Protein AF-0000000078422757 (afdb_homodimer)

Foldseek 3Di:
DDDADFDADPLQPVFGHDALPDDPQVDDPDPCVLEDPLLVVLLNCLLNVVQDDQLRNLLSVLVSVLVVLVPDDDDPPDAQLVVSLVSCVVSVVSSCSSPNHFLLNVLLNVVLNVLSNPDDRPDDSVVSSVVSSVVSVVCSCVQPVLFLVLLLVQVLVVAAAAAEEEEEADDPSVLVSLLVNVVVPHHYAYEYEAEDDVRNSVVSVVSCVVSVHHYHYYYLVCVLPVLLRHQAYEYEASAQEQQLKGKDFPSPQVNLVSNVVNPHAYEYEYGLSRYDHDDDPWCSVPWHFDHQLSVLPPDDDCSVPVSVPPVDHGTHTTIIIHHQVSHPWYGTSVGIDRSNCRVVSVVVVVVD/DDDADFDADPLQPVFGHDALPDDPQVDDPDPCVLEDPLLVVLLNCLLNVVQDDQLRNLLSVLVSVLVVLVPDDADPPDAQLVVSLVSCVVSVVSSCSSPNHFLLNVLLNVVLNVLSNPDDRPDDSVVSSVVSSVVSVVCSCVQPVLFLVLLLVQVLVVAAAAAEEEEEADDPSVLVNLLVNVVVPHHYAYEYEAEDDVRNSVVSVVSCVVSVHHYHYYYLVCVLPVLLRHQAYEYEASAQEQQLKGKDFPSPQVSLVSNVVNPHAYEYEYGLSRYDHDDDPWCSVPWHFDHQLSVLPPDDDCSVPVSVPPVDHGTHTTIIIHHQVSHPWYRTSVGIDRSNCRVVSVVVVVVD

Organism: Alligator mississippiensis (NCBI:txid8496)

Structure (mmCIF, N/CA/C/O backbone):
data_AF-0000000078422757-model_v1
#
loop_
_entity.id
_entity.type
_entity.pdbx_description
1 polymer 'Translation initiation factor eIF2B subunit delta'
#
loop_
_atom_site.group_PDB
_atom_site.id
_atom_site.type_symbol
_atom_site.label_atom_id
_atom_site.label_alt_id
_atom_site.label_comp_id
_atom_site.label_asym_id
_atom_site.label_entity_id
_atom_site.label_seq_id
_atom_site.pdbx_PDB_ins_code
_atom_site.Cartn_x
_atom_site.Cartn_y
_atom_site.Cartn_z
_atom_site.occupancy
_atom_site.B_iso_or_equiv
_atom_site.auth_seq_id
_atom_site.auth_comp_id
_atom_site.auth_asym_id
_atom_site.auth_atom_id
_atom_site.pdbx_PDB_model_num
ATOM 1 N N . MET A 1 1 ? 22.031 19.156 17.078 1 55.34 1 MET A N 1
ATOM 2 C CA . MET A 1 1 ? 21.266 18.547 15.992 1 55.34 1 MET A CA 1
ATOM 3 C C . MET A 1 1 ? 21.109 17.047 16.234 1 55.34 1 MET A C 1
ATOM 5 O O . MET A 1 1 ? 22 16.406 16.781 1 55.34 1 MET A O 1
ATOM 9 N N . ARG A 1 2 ? 19.891 16.609 16.281 1 66.38 2 ARG A N 1
ATOM 10 C CA . ARG A 1 2 ? 19.641 15.18 16.453 1 66.38 2 ARG A CA 1
ATOM 11 C C . ARG A 1 2 ? 20.438 14.359 15.438 1 66.38 2 ARG A C 1
ATOM 13 O O . ARG A 1 2 ? 20.5 14.719 14.258 1 66.38 2 ARG A O 1
ATOM 20 N N . GLN A 1 3 ? 21.188 13.414 15.953 1 75.44 3 GLN A N 1
ATOM 21 C CA . GLN A 1 3 ? 21.938 12.523 15.078 1 75.44 3 GLN A CA 1
ATOM 22 C C . GLN A 1 3 ? 20.984 11.641 14.258 1 75.44 3 GLN A C 1
ATOM 24 O O . GLN A 1 3 ? 19.922 11.25 14.734 1 75.44 3 GLN A O 1
ATOM 29 N N . ASP A 1 4 ? 21.469 11.367 13.078 1 81.5 4 ASP A N 1
ATOM 30 C CA . ASP A 1 4 ? 20.672 10.523 12.195 1 81.5 4 ASP A CA 1
ATOM 31 C C . ASP A 1 4 ? 20.641 9.078 12.703 1 81.5 4 ASP A C 1
ATOM 33 O O . ASP A 1 4 ? 21.656 8.562 13.188 1 81.5 4 ASP A O 1
ATOM 37 N N . TYR A 1 5 ? 19.594 8.586 12.602 1 79.25 5 TYR A N 1
ATOM 38 C CA . TYR A 1 5 ? 19.359 7.211 13.016 1 79.25 5 TYR A CA 1
ATOM 39 C C . TYR A 1 5 ? 19.531 6.25 11.844 1 79.25 5 TYR A C 1
ATOM 41 O O . TYR A 1 5 ? 18.719 6.215 10.93 1 79.25 5 TYR A O 1
ATOM 49 N N . GLY A 1 6 ? 20.688 5.438 11.867 1 78.38 6 GLY A N 1
ATOM 50 C CA . GLY A 1 6 ? 20.875 4.383 10.891 1 78.38 6 GLY A CA 1
ATOM 51 C C . GLY A 1 6 ? 21.203 4.914 9.5 1 78.38 6 GLY A C 1
ATOM 52 O O . GLY A 1 6 ? 21.328 6.125 9.305 1 78.38 6 GLY A O 1
ATOM 53 N N . PRO A 1 7 ? 21.406 3.994 8.586 1 83 7 PRO A N 1
ATOM 54 C CA . PRO A 1 7 ? 21.688 4.406 7.207 1 83 7 PRO A CA 1
ATOM 55 C C . PRO A 1 7 ? 20.438 4.922 6.484 1 83 7 PRO A C 1
ATOM 57 O O . PRO A 1 7 ? 19.344 4.406 6.695 1 83 7 PRO A O 1
ATOM 60 N N . LYS A 1 8 ? 20.734 5.902 5.676 1 87.06 8 LYS A N 1
ATOM 61 C CA . LYS A 1 8 ? 19.641 6.539 4.957 1 87.06 8 LYS A CA 1
ATOM 62 C C . LYS A 1 8 ? 19.703 6.238 3.465 1 87.06 8 LYS A C 1
ATOM 64 O O . LYS A 1 8 ? 20.781 5.969 2.93 1 87.06 8 LYS A O 1
ATOM 69 N N . VAL A 1 9 ? 18.609 6.23 2.916 1 86.12 9 VAL A N 1
ATOM 70 C CA . VAL A 1 9 ? 18.547 6.176 1.459 1 86.12 9 VAL A CA 1
ATOM 71 C C . VAL A 1 9 ? 19.188 7.434 0.869 1 86.12 9 VAL A C 1
ATOM 73 O O . VAL A 1 9 ? 18.859 8.547 1.276 1 86.12 9 VAL A O 1
ATOM 76 N N . ASN A 1 10 ? 19.969 7.328 -0.131 1 79.31 10 ASN A N 1
ATOM 77 C CA . ASN A 1 10 ? 20.812 8.414 -0.641 1 79.31 10 ASN A CA 1
ATOM 78 C C . ASN A 1 10 ? 19.969 9.57 -1.165 1 79.31 10 ASN A C 1
ATOM 80 O O . ASN A 1 10 ? 20.266 10.734 -0.902 1 79.31 10 ASN A O 1
ATOM 84 N N . LEU A 1 11 ? 18.938 9.297 -1.827 1 80.69 11 LEU A N 1
ATOM 85 C CA . LEU A 1 11 ? 18.078 10.312 -2.43 1 80.69 11 LEU A CA 1
ATOM 86 C C . LEU A 1 11 ? 17.484 11.227 -1.363 1 80.69 11 LEU A C 1
ATOM 88 O O . LEU A 1 11 ? 17.125 12.375 -1.651 1 80.69 11 LEU A O 1
ATOM 92 N N . PHE A 1 12 ? 17.531 10.688 -0.099 1 85.88 12 PHE A N 1
ATOM 93 C CA . PHE A 1 12 ? 16.875 11.438 0.962 1 85.88 12 PHE A CA 1
ATOM 94 C C . PHE A 1 12 ? 17.844 11.695 2.117 1 85.88 12 PHE A C 1
ATOM 96 O O . PHE A 1 12 ? 17.406 11.844 3.266 1 85.88 12 PHE A O 1
ATOM 103 N N . SER A 1 13 ? 19.078 11.766 1.781 1 85.12 13 SER A N 1
ATOM 104 C CA . SER A 1 13 ? 20.109 11.922 2.799 1 85.12 13 SER A CA 1
ATOM 105 C C . SER A 1 13 ? 20.016 13.281 3.484 1 85.12 13 SER A C 1
ATOM 107 O O . SER A 1 13 ? 20.5 13.453 4.602 1 85.12 13 SER A O 1
ATOM 109 N N . HIS A 1 14 ? 19.328 14.266 2.852 1 85.31 14 HIS A N 1
ATOM 110 C CA . HIS A 1 14 ? 19.219 15.617 3.398 1 85.31 14 HIS A CA 1
ATOM 111 C C . HIS A 1 14 ? 18.141 15.688 4.469 1 85.31 14 HIS A C 1
ATOM 113 O O . HIS A 1 14 ? 18.062 16.672 5.211 1 85.31 14 HIS A O 1
ATOM 119 N N . LEU A 1 15 ? 17.312 14.688 4.484 1 87.25 15 LEU A N 1
ATOM 120 C CA . LEU A 1 15 ? 16.266 14.641 5.496 1 87.25 15 LEU A CA 1
ATOM 121 C C . LEU A 1 15 ? 16.766 13.977 6.773 1 87.25 15 LEU A C 1
ATOM 123 O O . LEU A 1 15 ? 17.594 13.055 6.715 1 87.25 15 LEU A O 1
ATOM 127 N N . HIS A 1 16 ? 16.234 14.469 7.816 1 83.75 16 HIS A N 1
ATOM 128 C CA . HIS A 1 16 ? 16.625 13.891 9.094 1 83.75 16 HIS A CA 1
ATOM 129 C C . HIS A 1 16 ? 15.875 12.586 9.359 1 83.75 16 HIS A C 1
ATOM 131 O O . HIS A 1 16 ? 14.664 12.516 9.172 1 83.75 16 HIS A O 1
ATOM 137 N N . GLN A 1 17 ? 16.688 11.633 9.742 1 85.75 17 GLN A N 1
ATOM 138 C CA . GLN A 1 17 ? 16.109 10.336 10.102 1 85.75 17 GLN A CA 1
ATOM 139 C C . GLN A 1 17 ? 16.266 10.055 11.594 1 85.75 17 GLN A C 1
ATOM 141 O O . GLN A 1 17 ? 17.359 10.18 12.141 1 85.75 17 GLN A O 1
ATOM 146 N N . TYR A 1 18 ? 15.109 9.664 12.227 1 79.88 18 TYR A N 1
ATOM 147 C CA . TYR A 1 18 ? 15.164 9.469 13.672 1 79.88 18 TYR A CA 1
ATOM 148 C C . TYR A 1 18 ? 14.383 8.227 14.086 1 79.88 18 TYR A C 1
ATOM 150 O O . TYR A 1 18 ? 13.648 7.652 13.281 1 79.88 18 TYR A O 1
ATOM 158 N N . SER A 1 19 ? 14.672 7.852 15.312 1 81.19 19 SER A N 1
ATOM 159 C CA . SER A 1 19 ? 13.922 6.77 15.938 1 81.19 19 SER A CA 1
ATOM 160 C C . SER A 1 19 ? 13.078 7.285 17.094 1 81.19 19 SER A C 1
ATOM 162 O O . SER A 1 19 ? 13.539 8.109 17.891 1 81.19 19 SER A O 1
ATOM 164 N N . ARG A 1 20 ? 11.93 6.898 17.25 1 79.81 20 ARG A N 1
ATOM 165 C CA . ARG A 1 20 ? 11.07 7.301 18.359 1 79.81 20 ARG A CA 1
ATOM 166 C C . ARG A 1 20 ? 11.523 6.66 19.672 1 79.81 20 ARG A C 1
ATOM 168 O O . ARG A 1 20 ? 11.141 7.109 20.75 1 79.81 20 ARG A O 1
ATOM 175 N N . LYS A 1 21 ? 12.305 5.652 19.484 1 74.12 21 LYS A N 1
ATOM 176 C CA . LYS A 1 21 ? 12.781 4.957 20.672 1 74.12 21 LYS A CA 1
ATOM 177 C C . LYS A 1 21 ? 13.992 5.664 21.281 1 74.12 21 LYS A C 1
ATOM 179 O O . LYS A 1 21 ? 14.352 5.422 22.438 1 74.12 21 LYS A O 1
ATOM 184 N N . LYS A 1 22 ? 14.555 6.488 20.469 1 73.25 22 LYS A N 1
ATOM 185 C CA . LYS A 1 22 ? 15.734 7.176 20.984 1 73.25 22 LYS A CA 1
ATOM 186 C C . LYS A 1 22 ? 15.352 8.484 21.656 1 73.25 22 LYS A C 1
ATOM 188 O O . LYS A 1 22 ? 14.617 9.297 21.094 1 73.25 22 LYS A O 1
ATOM 193 N N . PRO A 1 23 ? 15.844 8.469 22.922 1 64.81 23 PRO A N 1
ATOM 194 C CA . PRO A 1 23 ? 15.461 9.656 23.703 1 64.81 23 PRO A CA 1
ATOM 195 C C . PRO A 1 23 ? 15.883 10.961 23.047 1 64.81 23 PRO A C 1
ATOM 197 O O . PRO A 1 23 ? 17 11.055 22.516 1 64.81 23 PRO A O 1
ATOM 200 N N . LEU A 1 24 ? 15 11.875 22.938 1 62.91 24 LEU A N 1
ATOM 201 C CA . LEU A 1 24 ? 15.203 13.203 22.375 1 62.91 24 LEU A CA 1
ATOM 202 C C . LEU A 1 24 ? 16.312 13.938 23.125 1 62.91 24 LEU A C 1
ATOM 204 O O . LEU A 1 24 ? 17.109 14.656 22.516 1 62.91 24 LEU A O 1
ATOM 208 N N . THR A 1 25 ? 16.391 13.836 24.375 1 55.75 25 THR A N 1
ATOM 209 C CA . THR A 1 25 ? 17.219 14.648 25.266 1 55.75 25 THR A CA 1
ATOM 210 C C . THR A 1 25 ? 18.703 14.375 25.031 1 55.75 25 THR A C 1
ATOM 212 O O . THR A 1 25 ? 19.547 15.234 25.281 1 55.75 25 THR A O 1
ATOM 215 N N . GLN A 1 26 ? 18.969 13.203 24.688 1 52.88 26 GLN A N 1
ATOM 216 C CA . GLN A 1 26 ? 20.391 12.883 24.609 1 52.88 26 GLN A CA 1
ATOM 217 C C . GLN A 1 26 ? 21.062 13.68 23.484 1 52.88 26 GLN A C 1
ATOM 219 O O . GLN A 1 26 ? 22.281 13.875 23.5 1 52.88 26 GLN A O 1
ATOM 224 N N . GLU A 1 27 ? 20.25 14.258 22.688 1 55.94 27 GLU A N 1
ATOM 225 C CA . GLU A 1 27 ? 20.969 14.773 21.516 1 55.94 27 GLU A CA 1
ATOM 226 C C . GLU A 1 27 ? 20.594 16.234 21.25 1 55.94 27 GLU A C 1
ATOM 228 O O . GLU A 1 27 ? 21.016 16.797 20.234 1 55.94 27 GLU A O 1
ATOM 233 N N . MET A 1 28 ? 19.969 16.797 22.25 1 59.66 28 MET A N 1
ATOM 234 C CA . MET A 1 28 ? 19.516 18.156 21.922 1 59.66 28 MET A CA 1
ATOM 235 C C . MET A 1 28 ? 20.547 19.188 22.328 1 59.66 28 MET A C 1
ATOM 237 O O . MET A 1 28 ? 21.188 19.062 23.375 1 59.66 28 MET A O 1
ATOM 241 N N . SER A 1 29 ? 20.984 20.016 21.453 1 58.53 29 SER A N 1
ATOM 242 C CA . SER A 1 29 ? 21.953 21.094 21.672 1 58.53 29 SER A CA 1
ATOM 243 C C . SER A 1 29 ? 21.422 22.094 22.688 1 58.53 29 SER A C 1
ATOM 245 O O . SER A 1 29 ? 22.188 22.844 23.297 1 58.53 29 SER A O 1
ATOM 247 N N . ILE A 1 30 ? 20.094 22.281 22.797 1 60.75 30 ILE A N 1
ATOM 248 C CA . ILE A 1 30 ? 19.547 23.312 23.672 1 60.75 30 ILE A CA 1
ATOM 249 C C . ILE A 1 30 ? 19.219 22.719 25.031 1 60.75 30 ILE A C 1
ATOM 251 O O . ILE A 1 30 ? 18.422 21.781 25.125 1 60.75 30 ILE A O 1
ATOM 255 N N . PRO A 1 31 ? 19.906 23.219 26.031 1 61.78 31 PRO A N 1
ATOM 256 C CA . PRO A 1 31 ? 19.594 22.703 27.375 1 61.78 31 PRO A CA 1
ATOM 257 C C . PRO A 1 31 ? 18.125 22.875 27.75 1 61.78 31 PRO A C 1
ATOM 259 O O . PRO A 1 31 ? 17.562 23.969 27.594 1 61.78 31 PRO A O 1
ATOM 262 N N . SER A 1 32 ? 17.406 21.797 28.016 1 62.09 32 SER A N 1
ATOM 263 C CA . SER A 1 32 ? 16 21.766 28.391 1 62.09 32 SER A CA 1
ATOM 264 C C . SER A 1 32 ? 15.703 22.719 29.547 1 62.09 32 SER A C 1
ATOM 266 O O . SER A 1 32 ? 14.57 23.156 29.719 1 62.09 32 SER A O 1
ATOM 268 N N . THR A 1 33 ? 16.734 23.109 30.172 1 69.94 33 THR A N 1
ATOM 269 C CA . THR A 1 33 ? 16.516 23.922 31.359 1 69.94 33 THR A CA 1
ATOM 270 C C . THR A 1 33 ? 16.141 25.359 30.984 1 69.94 33 THR A C 1
ATOM 272 O O . THR A 1 33 ? 15.516 26.062 31.781 1 69.94 33 THR A O 1
ATOM 275 N N . VAL A 1 34 ? 16.359 25.641 29.766 1 82.31 34 VAL A N 1
ATOM 276 C CA . VAL A 1 34 ? 16.078 27.016 29.344 1 82.31 34 VAL A CA 1
ATOM 277 C C . VAL A 1 34 ? 14.773 27.062 28.562 1 82.31 34 VAL A C 1
ATOM 279 O O . VAL A 1 34 ? 14.258 28.141 28.266 1 82.31 34 VAL A O 1
ATOM 282 N N . ILE A 1 35 ? 14.18 25.938 28.406 1 92.12 35 ILE A N 1
ATOM 283 C CA . ILE A 1 35 ? 12.961 25.859 27.609 1 92.12 35 ILE A CA 1
ATOM 284 C C . ILE A 1 35 ? 11.75 25.734 28.547 1 92.12 35 ILE A C 1
ATOM 286 O O . ILE A 1 35 ? 11.797 25 29.531 1 92.12 35 ILE A O 1
ATOM 290 N N . HIS A 1 36 ? 10.773 26.484 28.328 1 95.38 36 HIS A N 1
ATOM 291 C CA . HIS A 1 36 ? 9.547 26.422 29.094 1 95.38 36 HIS A CA 1
ATOM 292 C C . HIS A 1 36 ? 8.992 25 29.141 1 95.38 36 HIS A C 1
ATOM 294 O O . HIS A 1 36 ? 8.984 24.297 28.125 1 95.38 36 HIS A O 1
ATOM 300 N N . PRO A 1 37 ? 8.547 24.531 30.25 1 95.06 37 PRO A N 1
ATOM 301 C CA . PRO A 1 37 ? 8.086 23.141 30.406 1 95.06 37 PRO A CA 1
ATOM 302 C C . PRO A 1 37 ? 6.988 22.766 29.422 1 95.06 37 PRO A C 1
ATOM 304 O O . PRO A 1 37 ? 6.957 21.641 28.922 1 95.06 37 PRO A O 1
ATOM 307 N N . ALA A 1 38 ? 6.082 23.672 29.125 1 97.06 38 ALA A N 1
ATOM 308 C CA . ALA A 1 38 ? 5.008 23.391 28.172 1 97.06 38 ALA A CA 1
ATOM 309 C C . ALA A 1 38 ? 5.566 23.078 26.781 1 97.06 38 ALA A C 1
ATOM 311 O O . ALA A 1 38 ? 5.016 22.25 26.062 1 97.06 38 ALA A O 1
ATOM 312 N N . VAL A 1 39 ? 6.621 23.734 26.469 1 97.25 39 VAL A N 1
ATOM 313 C CA . VAL A 1 39 ? 7.254 23.531 25.156 1 97.25 39 VAL A CA 1
ATOM 314 C C . VAL A 1 39 ? 8.016 22.219 25.156 1 97.25 39 VAL A C 1
ATOM 316 O O . VAL A 1 39 ? 7.977 21.484 24.156 1 97.25 39 VAL A O 1
ATOM 319 N N . VAL A 1 40 ? 8.656 21.891 26.234 1 94.19 40 VAL A N 1
ATOM 320 C CA . VAL A 1 40 ? 9.359 20.609 26.344 1 94.19 40 VAL A CA 1
ATOM 321 C C . VAL A 1 40 ? 8.367 19.453 26.219 1 94.19 40 VAL A C 1
ATOM 323 O O . VAL A 1 40 ? 8.609 18.516 25.469 1 94.19 40 VAL A O 1
ATOM 326 N N . ARG A 1 41 ? 7.277 19.609 26.922 1 95.44 41 ARG A N 1
ATOM 327 C CA . ARG A 1 41 ? 6.242 18.578 26.875 1 95.44 41 ARG A CA 1
ATOM 328 C C . ARG A 1 41 ? 5.711 18.406 25.453 1 95.44 41 ARG A C 1
ATOM 330 O O . ARG A 1 41 ? 5.527 17.281 24.984 1 95.44 41 ARG A O 1
ATOM 337 N N . LEU A 1 42 ? 5.469 19.453 24.797 1 96.94 42 LEU A N 1
ATOM 338 C CA . LEU A 1 42 ? 4.961 19.406 23.438 1 96.94 42 LEU A CA 1
ATOM 339 C C . LEU A 1 42 ? 5.973 18.75 22.5 1 96.94 42 LEU A C 1
ATOM 341 O O . LEU A 1 42 ? 5.602 17.922 21.672 1 96.94 42 LEU A O 1
ATOM 345 N N . GLY A 1 43 ? 7.207 19.156 22.641 1 94.19 43 GLY A N 1
ATOM 346 C CA . GLY A 1 43 ? 8.25 18.547 21.828 1 94.19 43 GLY A CA 1
ATOM 347 C C . GLY A 1 43 ? 8.297 17.047 21.953 1 94.19 43 GLY A C 1
ATOM 348 O O . GLY A 1 43 ? 8.445 16.328 20.953 1 94.19 43 GLY A O 1
ATOM 349 N N . LEU A 1 44 ? 8.148 16.594 23.141 1 92.06 44 LEU A N 1
ATOM 350 C CA . LEU A 1 44 ? 8.148 15.156 23.391 1 92.06 44 LEU A CA 1
ATOM 351 C C . LEU A 1 44 ? 6.945 14.484 22.734 1 92.06 44 LEU A C 1
ATOM 353 O O . LEU A 1 44 ? 7.062 13.391 22.172 1 92.06 44 LEU A O 1
ATOM 357 N N . GLN A 1 45 ? 5.852 15.172 22.766 1 94.75 45 GLN A N 1
ATOM 358 C CA . GLN A 1 45 ? 4.641 14.641 22.156 1 94.75 45 GLN A CA 1
ATOM 359 C C . GLN A 1 45 ? 4.762 14.602 20.625 1 94.75 45 GLN A C 1
ATOM 361 O O . GLN A 1 45 ? 4.258 13.688 19.984 1 94.75 45 GLN A O 1
ATOM 366 N N . TYR A 1 46 ? 5.441 15.57 20.094 1 94.06 46 TYR A N 1
ATOM 367 C CA . TYR A 1 46 ? 5.711 15.578 18.656 1 94.06 46 TYR A CA 1
ATOM 368 C C . TYR A 1 46 ? 6.625 14.422 18.266 1 94.06 46 TYR A C 1
ATOM 370 O O . TYR A 1 46 ? 6.332 13.68 17.328 1 94.06 46 TYR A O 1
ATOM 378 N N . SER A 1 47 ? 7.652 14.234 19.016 1 89.88 47 SER A N 1
ATOM 379 C CA . SER A 1 47 ? 8.688 13.258 18.688 1 89.88 47 SER A CA 1
ATOM 380 C C . SER A 1 47 ? 8.164 11.836 18.812 1 89.88 47 SER A C 1
ATOM 382 O O . SER A 1 47 ? 8.562 10.953 18.047 1 89.88 47 SER A O 1
ATOM 384 N N . SER A 1 48 ? 7.246 11.648 19.766 1 88.88 48 SER A N 1
ATOM 385 C CA . SER A 1 48 ? 6.723 10.312 20 1 88.88 48 SER A CA 1
ATOM 386 C C . SER A 1 48 ? 5.566 10 19.047 1 88.88 48 SER A C 1
ATOM 388 O O . SER A 1 48 ? 5.137 8.844 18.953 1 88.88 48 SER A O 1
ATOM 390 N N . GLY A 1 49 ? 5.066 10.992 18.438 1 88.75 49 GLY A N 1
ATOM 391 C CA . GLY A 1 49 ? 3.961 10.781 17.516 1 88.75 49 GLY A CA 1
ATOM 392 C C . GLY A 1 49 ? 2.607 10.789 18.203 1 88.75 49 GLY A C 1
ATOM 393 O O . GLY A 1 49 ? 1.6 10.414 17.609 1 88.75 49 GLY A O 1
ATOM 394 N N . LEU A 1 50 ? 2.605 11.164 19.406 1 90.56 50 LEU A N 1
ATOM 395 C CA . LEU A 1 50 ? 1.344 11.242 20.141 1 90.56 50 LEU A CA 1
ATOM 396 C C . LEU A 1 50 ? 0.435 12.312 19.531 1 90.56 50 LEU A C 1
ATOM 398 O O . LEU A 1 50 ? -0.788 12.156 19.516 1 90.56 50 LEU A O 1
ATOM 402 N N . ILE A 1 51 ? 1 13.414 19.125 1 93.75 51 ILE A N 1
ATOM 403 C CA . ILE A 1 51 ? 0.268 14.469 18.438 1 93.75 51 ILE A CA 1
ATOM 404 C C . ILE A 1 51 ? 0.654 14.469 16.953 1 93.75 51 ILE A C 1
ATOM 406 O O . ILE A 1 51 ? 1.814 14.695 16.609 1 93.75 51 ILE A O 1
ATOM 410 N N . ASN A 1 52 ? -0.372 14.117 16.219 1 91.5 52 ASN A N 1
ATOM 411 C CA . ASN A 1 52 ? -0.167 14.031 14.781 1 91.5 52 ASN A CA 1
ATOM 412 C C . ASN A 1 52 ? -1.193 14.859 14.016 1 91.5 52 ASN A C 1
ATOM 414 O O . ASN A 1 52 ? -2.16 15.352 14.602 1 91.5 52 ASN A O 1
ATOM 418 N N . GLY A 1 53 ? -0.978 15.062 12.742 1 92.94 53 GLY A N 1
ATOM 419 C CA . GLY A 1 53 ? -1.855 15.867 11.914 1 92.94 53 GLY A CA 1
ATOM 420 C C . GLY A 1 53 ? -1.513 17.344 11.938 1 92.94 53 GLY A C 1
ATOM 421 O O . GLY A 1 53 ? -1.129 17.875 12.977 1 92.94 53 GLY A O 1
ATOM 422 N N . SER A 1 54 ? -1.688 18 10.914 1 95.56 54 SER A N 1
ATOM 423 C CA . SER A 1 54 ? -1.257 19.391 10.797 1 95.56 54 SER A CA 1
ATOM 424 C C . SER A 1 54 ? -2.084 20.297 11.695 1 95.56 54 SER A C 1
ATOM 426 O O . SER A 1 54 ? -1.536 21.156 12.398 1 95.56 54 SER A O 1
ATOM 428 N N . ASN A 1 55 ? -3.4 20.156 11.773 1 97.19 55 ASN A N 1
ATOM 429 C CA . ASN A 1 55 ? -4.258 20.984 12.617 1 97.19 55 ASN A CA 1
ATOM 430 C C . ASN A 1 55 ? -3.998 20.734 14.094 1 97.19 55 ASN A C 1
ATOM 432 O O . ASN A 1 55 ? -3.84 21.672 14.875 1 97.19 55 ASN A O 1
ATOM 436 N N . THR A 1 56 ? -3.984 19.469 14.453 1 97 56 THR A N 1
ATOM 437 C CA . THR A 1 56 ? -3.789 19.109 15.852 1 97 56 THR A CA 1
ATOM 438 C C . THR A 1 56 ? -2.432 19.609 16.344 1 97 56 THR A C 1
ATOM 440 O O . THR A 1 56 ? -2.316 20.109 17.469 1 97 56 THR A O 1
ATOM 443 N N . ARG A 1 57 ? -1.421 19.453 15.562 1 97.69 57 ARG A N 1
ATOM 444 C CA . ARG A 1 57 ? -0.088 19.906 15.93 1 97.69 57 ARG A CA 1
ATOM 445 C C . ARG A 1 57 ? -0.065 21.422 16.094 1 97.69 57 ARG A C 1
ATOM 447 O O . ARG A 1 57 ? 0.547 21.953 17.031 1 97.69 57 ARG A O 1
ATOM 454 N N . CYS A 1 58 ? -0.735 22.109 15.227 1 98.56 58 CYS A N 1
ATOM 455 C CA . CYS A 1 58 ? -0.743 23.562 15.281 1 98.56 58 CYS A CA 1
ATOM 456 C C . CYS A 1 58 ? -1.502 24.062 16.5 1 98.56 58 CYS A C 1
ATOM 458 O O . CYS A 1 58 ? -1.051 24.984 17.188 1 98.56 58 CYS A O 1
ATOM 460 N N . ILE A 1 59 ? -2.625 23.469 16.75 1 98.56 59 ILE A N 1
ATOM 461 C CA . ILE A 1 59 ? -3.422 23.844 17.906 1 98.56 59 ILE A CA 1
ATOM 462 C C . ILE A 1 59 ? -2.615 23.625 19.188 1 98.56 59 ILE A C 1
ATOM 464 O O . ILE A 1 59 ? -2.578 24.484 20.062 1 98.56 59 ILE A O 1
ATOM 468 N N . ALA A 1 60 ? -1.964 22.484 19.234 1 98.69 60 ALA A N 1
ATOM 469 C CA . ALA A 1 60 ? -1.139 22.172 20.406 1 98.69 60 ALA A CA 1
ATOM 470 C C . ALA A 1 60 ? -0.002 23.188 20.547 1 98.69 60 ALA A C 1
ATOM 472 O O . ALA A 1 60 ? 0.326 23.594 21.656 1 98.69 60 ALA A O 1
ATOM 473 N N . LEU A 1 61 ? 0.622 23.547 19.516 1 98.81 61 LEU A N 1
ATOM 474 C CA . LEU A 1 61 ? 1.689 24.547 19.5 1 98.81 61 LEU A CA 1
ATOM 475 C C . LEU A 1 61 ? 1.203 25.875 20.062 1 98.81 61 LEU A C 1
ATOM 477 O O . LEU A 1 61 ? 1.846 26.453 20.953 1 98.81 61 LEU A O 1
ATOM 481 N N . LEU A 1 62 ? 0.072 26.344 19.609 1 98.81 62 LEU A N 1
ATOM 482 C CA . LEU A 1 62 ? -0.475 27.625 20.031 1 98.81 62 LEU A CA 1
ATOM 483 C C . LEU A 1 62 ? -0.889 27.594 21.5 1 98.81 62 LEU A C 1
ATOM 485 O O . LEU A 1 62 ? -0.738 28.578 22.219 1 98.81 62 LEU A O 1
ATOM 489 N N . GLN A 1 63 ? -1.366 26.438 21.891 1 98.69 63 GLN A N 1
ATOM 490 C CA . GLN A 1 63 ? -1.718 26.281 23.297 1 98.69 63 GLN A CA 1
ATOM 491 C C . GLN A 1 63 ? -0.476 26.344 24.188 1 98.69 63 GLN A C 1
ATOM 493 O O . GLN A 1 63 ? -0.503 26.922 25.266 1 98.69 63 GLN A O 1
ATOM 498 N N . ALA A 1 64 ? 0.547 25.719 23.766 1 98.69 64 ALA A N 1
ATOM 499 C CA . ALA A 1 64 ? 1.805 25.781 24.516 1 98.69 64 ALA A CA 1
ATOM 500 C C . ALA A 1 64 ? 2.316 27.219 24.578 1 98.69 64 ALA A C 1
ATOM 502 O O . ALA A 1 64 ? 2.75 27.688 25.641 1 98.69 64 ALA A O 1
ATOM 503 N N . PHE A 1 65 ? 2.26 27.969 23.516 1 98.75 65 PHE A N 1
ATOM 504 C CA . PHE A 1 65 ? 2.725 29.344 23.484 1 98.75 65 PHE A CA 1
ATOM 505 C C . PHE A 1 65 ? 1.824 30.234 24.344 1 98.75 65 PHE A C 1
ATOM 507 O O . PHE A 1 65 ? 2.291 31.203 24.938 1 98.75 65 PHE A O 1
ATOM 514 N N . LYS A 1 66 ? 0.518 29.906 24.359 1 98.62 66 LYS A N 1
ATOM 515 C CA . LYS A 1 66 ? -0.392 30.625 25.234 1 98.62 66 LYS A CA 1
ATOM 516 C C . LYS A 1 66 ? 0.051 30.5 26.703 1 98.62 66 LYS A C 1
ATOM 518 O O . LYS A 1 66 ? 0.024 31.484 27.438 1 98.62 66 LYS A O 1
ATOM 523 N N . GLN A 1 67 ? 0.511 29.328 27.062 1 98.44 67 GLN A N 1
ATOM 524 C CA . GLN A 1 67 ? 1.024 29.109 28.406 1 98.44 67 GLN A CA 1
ATOM 525 C C . GLN A 1 67 ? 2.328 29.875 28.625 1 98.44 67 GLN A C 1
ATOM 527 O O . GLN A 1 67 ? 2.547 30.438 29.703 1 98.44 67 GLN A O 1
ATOM 532 N N . VAL A 1 68 ? 3.189 29.828 27.641 1 98.19 68 VAL A N 1
ATOM 533 C CA . VAL A 1 68 ? 4.441 30.562 27.719 1 98.19 68 VAL A CA 1
ATOM 534 C C . VAL A 1 68 ? 4.156 32.062 27.953 1 98.19 68 VAL A C 1
ATOM 536 O O . VAL A 1 68 ? 4.789 32.688 28.797 1 98.19 68 VAL A O 1
ATOM 539 N N . ILE A 1 69 ? 3.188 32.594 27.266 1 98.5 69 ILE A N 1
ATOM 540 C CA . ILE A 1 69 ? 2.828 34 27.359 1 98.5 69 ILE A CA 1
ATOM 541 C C . ILE A 1 69 ? 2.236 34.281 28.734 1 98.5 69 ILE A C 1
ATOM 543 O O . ILE A 1 69 ? 2.557 35.312 29.359 1 98.5 69 ILE A O 1
ATOM 547 N N . ARG 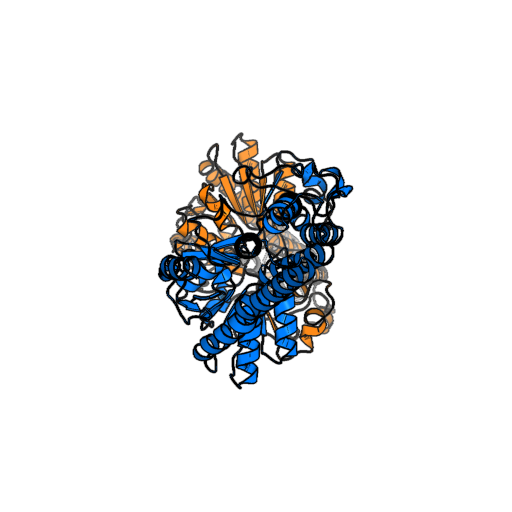A 1 70 ? 1.415 33.375 29.156 1 97.94 70 ARG A N 1
ATOM 548 C CA . ARG A 1 70 ? 0.812 33.531 30.469 1 97.94 70 ARG A CA 1
ATOM 549 C C . ARG A 1 70 ? 1.881 33.625 31.562 1 97.94 70 ARG A C 1
ATOM 551 O O . ARG A 1 70 ? 1.777 34.438 32.469 1 97.94 70 ARG A O 1
ATOM 558 N N . ASP A 1 71 ? 2.934 32.875 31.438 1 97.31 71 ASP A N 1
ATOM 559 C CA . ASP A 1 71 ? 3.961 32.75 32.469 1 97.31 71 ASP A CA 1
ATOM 560 C C . ASP A 1 71 ? 5.082 33.75 32.25 1 97.31 71 ASP A C 1
ATOM 562 O O . ASP A 1 71 ? 5.977 33.906 33.094 1 97.31 71 ASP A O 1
ATOM 566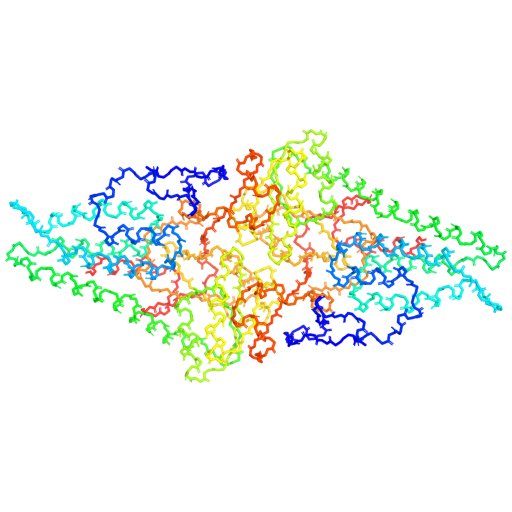 N N . TYR A 1 72 ? 4.996 34.438 31.219 1 96.81 72 TYR A N 1
ATOM 567 C CA . TYR A 1 72 ? 6.043 35.375 30.812 1 96.81 72 TYR A CA 1
ATOM 568 C C . TYR A 1 72 ? 6.047 36.625 31.703 1 96.81 72 TYR A C 1
ATOM 570 O O . TYR A 1 72 ? 4.988 37.062 32.156 1 96.81 72 TYR A O 1
ATOM 578 N N . SER A 1 73 ? 7.258 37.062 32 1 96.31 73 SER A N 1
ATOM 579 C CA . SER A 1 73 ? 7.473 38.375 32.656 1 96.31 73 SER A CA 1
ATOM 580 C C . SER A 1 73 ? 8.555 39.156 31.922 1 96.31 73 SER A C 1
ATOM 582 O O . SER A 1 73 ? 9.625 38.625 31.609 1 96.31 73 SER A O 1
ATOM 584 N N . THR A 1 74 ? 8.227 40.375 31.672 1 95.31 74 THR A N 1
ATOM 585 C CA . THR A 1 74 ? 9.188 41.219 30.984 1 95.31 74 THR A CA 1
ATOM 586 C C . THR A 1 74 ? 10.383 41.531 31.875 1 95.31 74 THR A C 1
ATOM 588 O O . THR A 1 74 ? 10.211 42.062 32.969 1 95.31 74 THR A O 1
ATOM 591 N N . PRO A 1 75 ? 11.562 41.125 31.406 1 93.94 75 PRO A N 1
ATOM 592 C CA . PRO A 1 75 ? 12.727 41.5 32.188 1 93.94 75 PRO A CA 1
ATOM 593 C C . PRO A 1 75 ? 12.852 43.031 32.375 1 93.94 75 PRO A C 1
ATOM 595 O O . PRO A 1 75 ? 12.352 43.781 31.531 1 93.94 75 PRO A O 1
ATOM 598 N N . PRO A 1 76 ? 13.672 43.312 33.438 1 91.75 76 PRO A N 1
ATOM 599 C CA . PRO A 1 76 ? 13.891 44.75 33.656 1 91.75 76 PRO A CA 1
ATOM 600 C C . PRO A 1 76 ? 14.578 45.438 32.469 1 91.75 76 PRO A C 1
ATOM 602 O O . PRO A 1 76 ? 15.469 44.844 31.844 1 91.75 76 PRO A O 1
ATOM 605 N N . ASN A 1 77 ? 14.258 46.562 31.969 1 90.81 77 ASN A N 1
ATOM 606 C CA . ASN A 1 77 ? 14.852 47.406 30.938 1 90.81 77 ASN A CA 1
ATOM 607 C C . ASN A 1 77 ? 14.586 46.844 29.547 1 90.81 77 ASN A C 1
ATOM 609 O O . ASN A 1 77 ? 15.32 47.125 28.594 1 90.81 77 ASN A O 1
ATOM 613 N N . GLU A 1 78 ? 13.711 45.844 29.484 1 92.25 78 GLU A N 1
ATOM 614 C CA . GLU A 1 78 ? 13.336 45.312 28.172 1 92.25 78 GLU A CA 1
ATOM 615 C C . GLU A 1 78 ? 11.898 45.688 27.812 1 92.25 78 GLU A C 1
ATOM 617 O O . GLU A 1 78 ? 11.125 46.094 28.688 1 92.25 78 GLU A O 1
ATOM 622 N N . GLU A 1 79 ? 11.672 45.688 26.547 1 94.44 79 GLU A N 1
ATOM 623 C CA . GLU A 1 79 ? 10.305 45.812 26.031 1 94.44 79 GLU A CA 1
ATOM 624 C C . GLU A 1 79 ? 9.695 44.438 25.766 1 94.44 79 GLU A C 1
ATOM 626 O O . GLU A 1 79 ? 10.352 43.562 25.203 1 94.44 79 GLU A O 1
ATOM 631 N N . LEU A 1 80 ? 8.461 44.25 26.188 1 96 80 LEU A N 1
ATOM 632 C CA . LEU A 1 80 ? 7.777 42.969 26.062 1 96 80 LEU A CA 1
ATOM 633 C C . LEU A 1 80 ? 7.809 42.5 24.625 1 96 80 LEU A C 1
ATOM 635 O O . LEU A 1 80 ? 8.148 41.344 24.359 1 96 80 LEU A O 1
ATOM 639 N N . SER A 1 81 ? 7.512 43.344 23.641 1 96.12 81 SER A N 1
ATOM 640 C CA . SER A 1 81 ? 7.391 42.969 22.234 1 96.12 81 SER A CA 1
ATOM 641 C C . SER A 1 81 ? 8.695 42.406 21.703 1 96.12 81 SER A C 1
ATOM 643 O O . SER A 1 81 ? 8.695 41.375 21.016 1 96.12 81 SER A O 1
ATOM 645 N N . ARG A 1 82 ? 9.758 42.969 22.016 1 95.44 82 ARG A N 1
ATOM 646 C CA . ARG A 1 82 ? 11.062 42.531 21.531 1 95.44 82 ARG A CA 1
ATOM 647 C C . ARG A 1 82 ? 11.539 41.281 22.281 1 95.44 82 ARG A C 1
ATOM 649 O O . ARG A 1 82 ? 11.992 40.312 21.672 1 95.44 82 ARG A O 1
ATOM 656 N N . ASP A 1 83 ? 11.414 41.344 23.562 1 96.38 83 ASP A N 1
ATOM 657 C CA . ASP A 1 83 ? 11.953 40.281 24.391 1 96.38 83 ASP A CA 1
ATOM 658 C C . ASP A 1 83 ? 11.164 38.969 24.188 1 96.38 83 ASP A C 1
ATOM 660 O O . ASP A 1 83 ? 11.742 37.875 24.172 1 96.38 83 ASP A O 1
ATOM 664 N N . LEU A 1 84 ? 9.844 39.062 24.125 1 97.19 84 LEU A N 1
ATOM 665 C CA . LEU A 1 84 ? 9.016 37.875 23.984 1 97.19 84 LEU A CA 1
ATOM 666 C C . LEU A 1 84 ? 9.281 37.188 22.656 1 97.19 84 LEU A C 1
ATOM 668 O O . LEU A 1 84 ? 9.375 35.969 22.594 1 97.19 84 LEU A O 1
ATOM 672 N N . VAL A 1 85 ? 9.43 37.875 21.562 1 97.31 85 VAL A N 1
ATOM 673 C CA . VAL A 1 85 ? 9.773 37.281 20.266 1 97.31 85 VAL A CA 1
ATOM 674 C C . VAL A 1 85 ? 11.109 36.562 20.344 1 97.31 85 VAL A C 1
ATOM 676 O O . VAL A 1 85 ? 11.258 35.469 19.828 1 97.31 85 VAL A O 1
ATOM 679 N N . ALA A 1 86 ? 12.031 37.188 21 1 95.62 86 ALA A N 1
ATOM 680 C CA . ALA A 1 86 ? 13.359 36.594 21.156 1 95.62 86 ALA A CA 1
ATOM 681 C C . ALA A 1 86 ? 13.305 35.312 21.969 1 95.62 86 ALA A C 1
ATOM 683 O O . ALA A 1 86 ? 14.039 34.375 21.703 1 95.62 86 ALA A O 1
ATOM 684 N N . LYS A 1 87 ? 12.477 35.344 22.938 1 94.69 87 LYS A N 1
ATOM 685 C CA . LYS A 1 87 ? 12.352 34.188 23.828 1 94.69 87 LYS A CA 1
ATOM 686 C C . LYS A 1 87 ? 11.711 33 23.094 1 94.69 87 LYS A C 1
ATOM 688 O O . LYS A 1 87 ? 11.984 31.844 23.422 1 94.69 87 LYS A O 1
ATOM 693 N N . LEU A 1 88 ? 10.906 33.281 22.094 1 96.81 88 LEU A N 1
ATOM 694 C CA . LEU A 1 88 ? 10.203 32.219 21.375 1 96.81 88 LEU A CA 1
ATOM 695 C C . LEU A 1 88 ? 11.133 31.516 20.406 1 96.81 88 LEU A C 1
ATOM 697 O O . LEU A 1 88 ? 10.891 30.375 20.031 1 96.81 88 LEU A O 1
ATOM 701 N N . LYS A 1 89 ? 12.195 32.125 20.016 1 95.31 89 LYS A N 1
ATOM 702 C CA . LYS A 1 89 ? 13.086 31.609 18.969 1 95.31 89 LYS A CA 1
ATOM 703 C C . LYS A 1 89 ? 13.68 30.266 19.359 1 95.31 89 LYS A C 1
ATOM 705 O O . LYS A 1 89 ? 13.562 29.281 18.625 1 95.31 89 LYS A O 1
ATOM 710 N N . PRO A 1 90 ? 14.297 30.172 20.562 1 94.06 90 PRO A N 1
ATOM 711 C CA . PRO A 1 90 ? 14.836 28.859 20.953 1 94.06 90 PRO A CA 1
ATOM 712 C C . PRO A 1 90 ? 13.742 27.812 21.141 1 94.06 90 PRO A C 1
ATOM 714 O O . PRO A 1 90 ? 13.992 26.609 20.938 1 94.06 90 PRO A O 1
ATOM 717 N N . TYR A 1 91 ? 12.508 28.281 21.562 1 96.19 91 TYR A N 1
ATOM 718 C CA . TYR A 1 91 ? 11.398 27.359 21.719 1 96.19 91 TYR A CA 1
ATOM 719 C C . TYR A 1 91 ? 10.992 26.75 20.375 1 96.19 91 TYR A C 1
ATOM 721 O O . TYR A 1 91 ? 10.789 25.547 20.25 1 96.19 91 TYR A O 1
ATOM 729 N N . ILE A 1 92 ? 10.945 27.578 19.391 1 96.69 92 ILE A N 1
ATOM 730 C CA . ILE A 1 92 ? 10.586 27.156 18.047 1 96.69 92 ILE A CA 1
ATOM 731 C C . ILE A 1 92 ? 11.664 26.219 17.484 1 96.69 92 ILE A C 1
ATOM 733 O O . ILE A 1 92 ? 11.344 25.188 16.891 1 96.69 92 ILE A O 1
ATOM 737 N N . SER A 1 93 ? 12.875 26.562 17.688 1 93.38 93 SER A N 1
ATOM 738 C CA . SER A 1 93 ? 13.992 25.734 17.25 1 93.38 93 SER A CA 1
ATOM 739 C C . SER A 1 93 ? 13.953 24.344 17.891 1 93.38 93 SER A C 1
ATOM 741 O O . SER A 1 93 ? 14.18 23.344 17.219 1 93.38 93 SER A O 1
ATOM 743 N N . PHE A 1 94 ? 13.695 24.344 19.141 1 92.88 94 PHE A N 1
ATOM 744 C CA . PHE A 1 94 ? 13.578 23.094 19.875 1 92.88 94 PHE A CA 1
ATOM 745 C C . PHE A 1 94 ? 12.484 22.203 19.281 1 92.88 94 PHE A C 1
ATOM 747 O O . PHE A 1 94 ? 12.703 21.016 19.031 1 92.88 94 PHE A O 1
ATOM 754 N N . LEU A 1 95 ? 11.352 22.781 19.094 1 95.06 95 LEU A N 1
ATOM 755 C CA . LEU A 1 95 ? 10.227 22.031 18.547 1 95.06 95 LEU A CA 1
ATOM 756 C C . LEU A 1 95 ? 10.547 21.516 17.141 1 95.06 95 LEU A C 1
ATOM 758 O O . LEU A 1 95 ? 10.188 20.391 16.797 1 95.06 95 LEU A O 1
ATOM 762 N N . ASN A 1 96 ? 11.219 22.281 16.359 1 93.12 96 ASN A N 1
ATOM 763 C CA . ASN A 1 96 ? 11.602 21.875 15.016 1 93.12 96 ASN A CA 1
ATOM 764 C C . ASN A 1 96 ? 12.57 20.703 15.031 1 93.12 96 ASN A C 1
ATOM 766 O O . ASN A 1 96 ? 12.586 19.891 14.102 1 93.12 96 ASN A O 1
ATOM 770 N N . GLN A 1 97 ? 13.359 20.656 16.047 1 88.38 97 GLN A N 1
ATOM 771 C CA . GLN A 1 97 ? 14.289 19.547 16.203 1 88.38 97 GLN A CA 1
ATOM 772 C C . GLN A 1 97 ? 13.555 18.266 16.625 1 88.38 97 GLN A C 1
ATOM 774 O O . GLN A 1 97 ? 13.969 17.172 16.281 1 88.38 97 GLN A O 1
ATOM 779 N N . CYS A 1 98 ? 12.531 18.516 17.406 1 90.94 98 CYS A N 1
ATOM 780 C CA . CYS A 1 98 ? 11.734 17.359 17.812 1 90.94 98 CYS A CA 1
ATOM 781 C C . CYS A 1 98 ? 11.008 16.75 16.625 1 90.94 98 CYS A C 1
ATOM 783 O O . CYS A 1 98 ? 10.938 15.523 16.516 1 90.94 98 CYS A O 1
ATOM 785 N N . ARG A 1 99 ? 10.5 17.516 15.789 1 92.12 99 ARG A N 1
ATOM 786 C CA . ARG A 1 99 ? 9.836 17.172 14.539 1 92.12 99 ARG A CA 1
ATOM 787 C C . ARG A 1 99 ? 9.719 18.391 13.625 1 92.12 99 ARG A C 1
ATOM 789 O O . ARG A 1 99 ? 9.289 19.453 14.062 1 92.12 99 ARG A O 1
ATOM 796 N N . PRO A 1 100 ? 10.039 18.219 12.43 1 92.25 100 PRO A N 1
ATOM 797 C CA . PRO A 1 100 ? 9.945 19.375 11.531 1 92.25 100 PRO A CA 1
ATOM 798 C C . PRO A 1 100 ? 8.578 20.047 11.555 1 92.25 100 PRO A C 1
ATOM 800 O O . PRO A 1 100 ? 7.551 19.359 11.531 1 92.25 100 PRO A O 1
ATOM 803 N N . LEU A 1 101 ? 8.609 21.359 11.602 1 95.38 101 LEU A N 1
ATOM 804 C CA . LEU A 1 101 ? 7.359 22.109 11.641 1 95.38 101 LEU A CA 1
ATOM 805 C C . LEU A 1 101 ? 6.641 22.047 10.297 1 95.38 101 LEU A C 1
ATOM 807 O O . LEU A 1 101 ? 7.281 22.109 9.242 1 95.38 101 LEU A O 1
ATOM 811 N N . SER A 1 102 ? 5.344 21.953 10.359 1 95.44 102 SER A N 1
ATOM 812 C CA . SER A 1 102 ? 4.535 22 9.141 1 95.44 102 SER A CA 1
ATOM 813 C C . SER A 1 102 ? 4.406 23.438 8.625 1 95.44 102 SER A C 1
ATOM 815 O O . SER A 1 102 ? 4.75 24.391 9.32 1 95.44 102 SER A O 1
ATOM 817 N N . ALA A 1 103 ? 3.908 23.547 7.371 1 94.06 103 ALA A N 1
ATOM 818 C CA . ALA A 1 103 ? 3.652 24.859 6.793 1 94.06 103 ALA A CA 1
ATOM 819 C C . ALA A 1 103 ? 2.637 25.641 7.625 1 94.06 103 ALA A C 1
ATOM 821 O O . ALA A 1 103 ? 2.789 26.844 7.832 1 94.06 103 ALA A O 1
ATOM 822 N N . SER A 1 104 ? 1.635 24.984 8.086 1 96.62 104 SER A N 1
ATOM 823 C CA . SER A 1 104 ? 0.59 25.609 8.891 1 96.62 104 SER A CA 1
ATOM 824 C C . SER A 1 104 ? 1.151 26.156 10.203 1 96.62 104 SER A C 1
ATOM 826 O O . SER A 1 104 ? 0.834 27.266 10.602 1 96.62 104 SER A O 1
ATOM 828 N N . MET A 1 105 ? 1.966 25.375 10.844 1 97.94 105 MET A N 1
ATOM 829 C CA . MET A 1 105 ? 2.594 25.812 12.086 1 97.94 105 MET A CA 1
ATOM 830 C C . MET A 1 105 ? 3.492 27.016 11.852 1 97.94 105 MET A C 1
ATOM 832 O O . MET A 1 105 ? 3.498 27.969 12.641 1 97.94 105 MET A O 1
ATOM 836 N N . GLY A 1 106 ? 4.258 26.953 10.734 1 97.31 106 GLY A N 1
ATOM 837 C CA . GLY A 1 106 ? 5.066 28.109 10.375 1 97.31 106 GLY A CA 1
ATOM 838 C C . GLY A 1 106 ? 4.246 29.375 10.18 1 97.31 106 GLY A C 1
ATOM 839 O O . GLY A 1 106 ? 4.617 30.438 10.672 1 97.31 106 GLY A O 1
ATOM 840 N N . ASN A 1 107 ? 3.164 29.25 9.516 1 96.44 107 ASN A N 1
ATOM 841 C CA . ASN A 1 107 ? 2.275 30.391 9.289 1 96.44 107 ASN A CA 1
ATOM 842 C C . ASN A 1 107 ? 1.698 30.922 10.594 1 96.44 107 ASN A C 1
ATOM 844 O O . ASN A 1 107 ? 1.629 32.125 10.797 1 96.44 107 ASN A O 1
ATOM 848 N N . ALA A 1 108 ? 1.27 30.062 11.43 1 98.25 108 ALA A N 1
ATOM 849 C CA . ALA A 1 108 ? 0.709 30.453 12.719 1 98.25 108 ALA A CA 1
ATOM 850 C C . ALA A 1 108 ? 1.742 31.203 13.562 1 98.25 108 ALA A C 1
ATOM 852 O O . ALA A 1 108 ? 1.429 32.219 14.18 1 98.25 108 ALA A O 1
ATOM 853 N N . ILE A 1 109 ? 2.957 30.719 13.57 1 98.31 109 ILE A N 1
ATOM 854 C CA . ILE A 1 109 ? 4.047 31.344 14.312 1 98.31 109 ILE A CA 1
ATOM 855 C C . ILE A 1 109 ? 4.312 32.719 13.758 1 98.31 109 ILE A C 1
ATOM 857 O O . ILE A 1 109 ? 4.484 33.688 14.523 1 98.31 109 ILE A O 1
ATOM 861 N N . LYS A 1 110 ? 4.352 32.812 12.469 1 96.88 110 LYS A N 1
ATOM 862 C CA . LYS A 1 110 ? 4.57 34.094 11.82 1 96.88 110 LYS A CA 1
ATOM 863 C C . LYS A 1 110 ? 3.512 35.094 12.25 1 96.88 110 LYS A C 1
ATOM 865 O O . LYS A 1 110 ? 3.836 36.25 12.578 1 96.88 110 LYS A O 1
ATOM 870 N N . HIS A 1 111 ? 2.281 34.719 12.242 1 96.94 111 HIS A N 1
ATOM 871 C CA . HIS A 1 111 ? 1.189 35.594 12.656 1 96.94 111 HIS A CA 1
ATOM 872 C C . HIS A 1 111 ? 1.316 36 14.117 1 96.94 111 HIS A C 1
ATOM 874 O O . HIS A 1 111 ? 1.075 37.156 14.484 1 96.94 111 HIS A O 1
ATOM 880 N N . LEU A 1 112 ? 1.678 35.062 14.9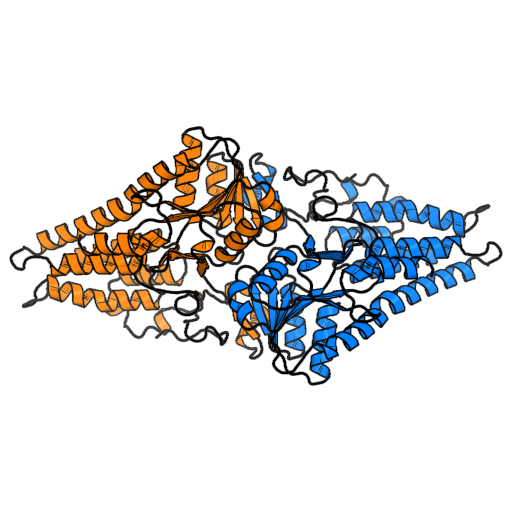53 1 98.25 112 LEU A N 1
ATOM 881 C CA . LEU A 1 112 ? 1.831 35.344 16.375 1 98.25 112 LEU A CA 1
ATOM 882 C C . LEU A 1 112 ? 2.965 36.344 16.609 1 98.25 112 LEU A C 1
ATOM 884 O O . LEU A 1 112 ? 2.811 37.281 17.375 1 98.25 112 LEU A O 1
ATOM 888 N N . LYS A 1 113 ? 4.098 36.094 15.969 1 97.94 113 LYS A N 1
ATOM 889 C CA . LYS A 1 113 ? 5.234 37 16.094 1 97.94 113 LYS A CA 1
ATOM 890 C C . LYS A 1 113 ? 4.863 38.406 15.656 1 97.94 113 LYS A C 1
ATOM 892 O O . LYS A 1 113 ? 5.27 39.406 16.281 1 97.94 113 LYS A O 1
ATOM 897 N N . LYS A 1 114 ? 4.172 38.5 14.578 1 97.12 114 LYS A N 1
ATOM 898 C CA . LYS A 1 114 ? 3.715 39.781 14.086 1 97.12 114 LYS A CA 1
ATOM 899 C C . LYS A 1 114 ? 2.83 40.469 15.117 1 97.12 114 LYS A C 1
ATOM 901 O O . LYS A 1 114 ? 2.975 41.688 15.352 1 97.12 114 LYS A O 1
ATOM 906 N N . GLU A 1 115 ? 1.881 39.719 15.688 1 97.56 115 GLU A N 1
ATOM 907 C CA . GLU A 1 115 ? 0.995 40.281 16.703 1 97.56 115 GLU A CA 1
ATOM 908 C C . GLU A 1 115 ? 1.783 40.75 17.922 1 97.56 115 GLU A C 1
ATOM 910 O O . GLU A 1 115 ? 1.468 41.812 18.484 1 97.56 115 GLU A O 1
ATOM 915 N N . ILE A 1 116 ? 2.795 40.031 18.328 1 98.06 116 ILE A N 1
ATOM 916 C CA . ILE A 1 116 ? 3.633 40.406 19.453 1 98.06 116 ILE A CA 1
ATOM 917 C C . ILE A 1 116 ? 4.395 41.688 19.125 1 98.06 116 ILE A C 1
ATOM 919 O O . ILE A 1 116 ? 4.391 42.656 19.906 1 98.06 116 ILE A O 1
ATOM 923 N N . SER A 1 117 ? 4.988 41.719 18 1 96.62 117 SER A N 1
ATOM 924 C CA . SER A 1 117 ? 5.812 42.844 17.578 1 96.62 117 SER A CA 1
ATOM 925 C C . SER A 1 117 ? 4.98 44.094 17.438 1 96.62 117 SER A C 1
ATOM 927 O O . SER A 1 117 ? 5.504 45.219 17.578 1 96.62 117 SER A O 1
ATOM 929 N N . GLY A 1 118 ? 3.734 43.969 17.172 1 95.31 118 GLY A N 1
ATOM 930 C CA . GLY A 1 118 ? 2.854 45.094 16.938 1 95.31 118 GLY A CA 1
ATOM 931 C C . GLY A 1 118 ? 2.266 45.656 18.219 1 95.31 118 GLY A C 1
ATOM 932 O O . GLY A 1 118 ? 1.583 46.688 18.188 1 95.31 118 GLY A O 1
ATOM 933 N N . LEU A 1 119 ? 2.574 45.062 19.391 1 95.56 119 LEU A N 1
ATOM 934 C CA . LEU A 1 119 ? 2.053 45.562 20.672 1 95.56 119 LEU A CA 1
ATOM 935 C C . LEU A 1 119 ? 2.648 46.938 21.016 1 95.56 119 LEU A C 1
ATOM 937 O O . LEU A 1 119 ? 3.865 47.125 20.938 1 95.56 119 LEU A O 1
ATOM 941 N N . PRO A 1 120 ? 1.818 47.844 21.391 1 92.75 120 PRO A N 1
ATOM 942 C CA . PRO A 1 120 ? 2.346 49.125 21.828 1 92.75 120 PRO A CA 1
ATOM 943 C C . PRO A 1 120 ? 3.162 49.031 23.125 1 92.75 120 PRO A C 1
ATOM 945 O O . PRO A 1 120 ? 2.809 48.281 24.016 1 92.75 120 PRO A O 1
ATOM 948 N N . SER A 1 121 ? 4.215 49.875 23.234 1 88.69 121 SER A N 1
ATOM 949 C CA . SER A 1 121 ? 5.098 49.875 24.391 1 88.69 121 SER A CA 1
ATOM 950 C C . SER A 1 121 ? 4.391 50.438 25.625 1 88.69 121 SER A C 1
ATOM 952 O O . SER A 1 121 ? 4.816 50.188 26.75 1 88.69 121 SER A O 1
ATOM 954 N N . THR A 1 122 ? 3.387 51.188 25.484 1 90.5 122 THR A N 1
ATOM 955 C CA . THR A 1 122 ? 2.668 51.844 26.562 1 90.5 122 THR A CA 1
ATOM 956 C C . THR A 1 122 ? 1.711 50.875 27.25 1 90.5 122 THR A C 1
ATOM 958 O O . THR A 1 122 ? 1.188 51.156 28.328 1 90.5 122 THR A O 1
ATOM 961 N N . LYS A 1 123 ? 1.489 49.781 26.656 1 92.25 123 LYS A N 1
ATOM 962 C CA . LYS A 1 123 ? 0.533 48.812 27.203 1 92.25 123 LYS A CA 1
ATOM 963 C C . LYS A 1 123 ? 1.106 48.094 28.422 1 92.25 123 LYS A C 1
ATOM 965 O O . LYS A 1 123 ? 2.279 47.719 28.438 1 92.25 123 LYS A O 1
ATOM 970 N N . LYS A 1 124 ? 0.225 48 29.438 1 94.62 124 LYS A N 1
ATOM 971 C CA . LYS A 1 124 ? 0.625 47.25 30.625 1 94.62 124 LYS A CA 1
ATOM 972 C C . LYS A 1 124 ? 0.831 45.781 30.281 1 94.62 124 LYS A C 1
ATOM 974 O O . LYS A 1 124 ? 0.107 45.219 29.469 1 94.62 124 LYS A O 1
ATOM 979 N N . GLU A 1 125 ? 1.756 45.125 30.922 1 96 125 GLU A N 1
ATOM 980 C CA . GLU A 1 125 ? 2.139 43.75 30.641 1 96 125 GLU A CA 1
ATOM 981 C C . GLU A 1 125 ? 0.934 42.812 30.719 1 96 125 GLU A C 1
ATOM 983 O O . GLU A 1 125 ? 0.725 42 29.844 1 96 125 GLU A O 1
ATOM 988 N N . GLU A 1 126 ? 0.135 43 31.766 1 96.88 126 GLU A N 1
ATOM 989 C CA . GLU A 1 126 ? -1.018 42.125 31.969 1 96.88 126 GLU A CA 1
ATOM 990 C C . GLU A 1 126 ? -2.016 42.281 30.812 1 96.88 126 GLU A C 1
ATOM 992 O O . GLU A 1 126 ? -2.594 41.281 30.359 1 96.88 126 GLU A O 1
ATOM 997 N N . GLU A 1 127 ? -2.221 43.406 30.359 1 97.31 127 GLU A N 1
ATOM 998 C CA . GLU A 1 127 ? -3.131 43.656 29.25 1 97.31 127 GLU A CA 1
ATOM 999 C C . GLU A 1 127 ? -2.566 43.125 27.938 1 97.31 127 GLU A C 1
ATOM 1001 O O . GLU A 1 127 ? -3.309 42.594 27.125 1 97.31 127 GLU A O 1
ATOM 1006 N N . ALA A 1 128 ? -1.281 43.281 27.766 1 97.81 128 ALA A N 1
ATOM 1007 C CA . ALA A 1 128 ? -0.609 42.781 26.578 1 97.81 128 ALA A CA 1
ATOM 1008 C C . ALA A 1 128 ? -0.698 41.281 26.5 1 97.81 128 ALA A C 1
ATOM 1010 O O . ALA A 1 128 ? -1.02 40.719 25.438 1 97.81 128 ALA A O 1
ATOM 1011 N N . LYS A 1 129 ? -0.428 40.656 27.578 1 98.06 129 LYS A N 1
ATOM 1012 C CA . LYS A 1 129 ? -0.488 39.188 27.625 1 98.06 129 LYS A CA 1
ATOM 1013 C C . LYS A 1 129 ? -1.9 38.688 27.344 1 98.06 129 LYS A C 1
ATOM 1015 O O . LYS A 1 129 ? -2.082 37.719 26.609 1 98.06 129 LYS A O 1
ATOM 1020 N N . LYS A 1 130 ? -2.861 39.344 27.922 1 98.12 130 LYS A N 1
ATOM 1021 C CA . LYS A 1 130 ? -4.254 38.969 27.688 1 98.12 130 LYS A CA 1
ATOM 1022 C C . LYS A 1 130 ? -4.621 39.125 26.219 1 98.12 130 LYS A C 1
ATOM 1024 O O . LYS A 1 130 ? -5.289 38.25 25.641 1 98.12 130 LYS A O 1
ATOM 1029 N N . LYS A 1 131 ? -4.219 40.188 25.656 1 98.12 131 LYS A N 1
ATOM 1030 C CA . LYS A 1 131 ? -4.488 40.406 24.234 1 98.12 131 LYS A CA 1
ATOM 1031 C C . LYS A 1 131 ? -3.891 39.312 23.359 1 98.12 131 LYS A C 1
ATOM 1033 O O . LYS A 1 131 ? -4.523 38.875 22.406 1 98.12 131 LYS A O 1
ATOM 1038 N N . LEU A 1 132 ? -2.678 38.938 23.688 1 98.56 132 LEU A N 1
ATOM 1039 C CA . LEU A 1 132 ? -2.002 37.875 22.922 1 98.56 132 LEU A CA 1
ATOM 1040 C C . LEU A 1 132 ? -2.699 36.531 23.094 1 98.56 132 LEU A C 1
ATOM 1042 O O . LEU A 1 132 ? -2.834 35.781 22.141 1 98.56 132 LEU A O 1
ATOM 1046 N N . GLN A 1 133 ? -3.076 36.25 24.297 1 98.69 133 GLN A N 1
ATOM 1047 C CA . GLN A 1 133 ? -3.82 35 24.547 1 98.69 133 GLN A CA 1
ATOM 1048 C C . GLN A 1 133 ? -5.137 35 23.766 1 98.69 133 GLN A C 1
ATOM 1050 O O . GLN A 1 133 ? -5.516 33.969 23.188 1 98.69 133 GLN A O 1
ATOM 1055 N N . ASP A 1 134 ? -5.812 36.125 23.734 1 98.62 134 ASP A N 1
ATOM 1056 C CA . ASP A 1 134 ? -7.051 36.25 22.969 1 98.62 134 ASP A CA 1
ATOM 1057 C C . ASP A 1 134 ? -6.797 36.062 21.484 1 98.62 134 ASP A C 1
ATOM 1059 O O . ASP A 1 134 ? -7.609 35.469 20.766 1 98.62 134 ASP A O 1
ATOM 1063 N N . PHE A 1 135 ? -5.75 36.656 21.047 1 98.31 135 PHE A N 1
ATOM 1064 C CA . PHE A 1 135 ? -5.375 36.531 19.641 1 98.31 135 PHE A CA 1
ATOM 1065 C C . PHE A 1 135 ? -5.223 35.062 19.266 1 98.31 135 PHE A C 1
ATOM 1067 O O . PHE A 1 135 ? -5.707 34.625 18.219 1 98.31 135 PHE A O 1
ATOM 1074 N N . ILE A 1 136 ? -4.539 34.281 20.094 1 98.75 136 ILE A N 1
ATOM 1075 C CA . ILE A 1 136 ? -4.301 32.875 19.844 1 98.75 136 ILE A CA 1
ATOM 1076 C C . ILE A 1 136 ? -5.633 32.125 19.75 1 98.75 136 ILE A C 1
ATOM 1078 O O . ILE A 1 136 ? -5.859 31.344 18.828 1 98.75 136 ILE A O 1
ATOM 1082 N N . ASP A 1 137 ? -6.488 32.375 20.688 1 98.69 137 ASP A N 1
ATOM 1083 C CA . ASP A 1 137 ? -7.801 31.75 20.688 1 98.69 137 ASP A CA 1
ATOM 1084 C C . ASP A 1 137 ? -8.578 32.125 19.422 1 98.69 137 ASP A C 1
ATOM 1086 O O . ASP A 1 137 ? -9.25 31.266 18.828 1 98.69 137 ASP A O 1
ATOM 1090 N N . GLN A 1 138 ? -8.539 33.344 19.047 1 98.56 138 GLN A N 1
ATOM 1091 C CA . GLN A 1 138 ? -9.25 33.812 17.859 1 98.56 138 GLN A CA 1
ATOM 1092 C C . GLN A 1 138 ? -8.68 33.156 16.594 1 98.56 138 GLN A C 1
ATOM 1094 O O . GLN A 1 138 ? -9.43 32.812 15.68 1 98.56 138 GLN A O 1
ATOM 1099 N N . PHE A 1 139 ? -7.398 33.094 16.547 1 98.25 139 PHE A N 1
ATOM 1100 C CA . PHE A 1 139 ? -6.75 32.469 15.406 1 98.25 139 PHE A CA 1
ATOM 1101 C C . PHE A 1 139 ? -7.242 31.031 15.219 1 98.25 139 PHE A C 1
ATOM 1103 O O . PHE A 1 139 ? -7.637 30.641 14.117 1 98.25 139 PHE A O 1
ATOM 1110 N N . VAL A 1 140 ? -7.203 30.234 16.234 1 98.5 140 VAL A N 1
ATOM 1111 C CA . VAL A 1 140 ? -7.645 28.844 16.188 1 98.5 140 VAL A CA 1
ATOM 1112 C C . VAL A 1 140 ? -9.117 28.781 15.781 1 98.5 140 VAL A C 1
ATOM 1114 O O . VAL A 1 140 ? -9.492 27.984 14.93 1 98.5 140 VAL A O 1
ATOM 1117 N N . ARG A 1 141 ? -9.891 29.641 16.328 1 98.38 141 ARG A N 1
ATOM 1118 C CA . ARG A 1 141 ? -11.32 29.656 16.047 1 98.38 141 ARG A CA 1
ATOM 1119 C C . ARG A 1 141 ? -11.578 30 14.578 1 98.38 141 ARG A C 1
ATOM 1121 O O . ARG A 1 141 ? -12.328 29.312 13.891 1 98.38 141 ARG A O 1
ATOM 1128 N N . GLU A 1 142 ? -10.945 31 14.094 1 98 142 GLU A N 1
ATOM 1129 C CA . GLU A 1 142 ? -11.25 31.531 12.766 1 98 142 GLU A CA 1
ATOM 1130 C C . GLU A 1 142 ? -10.57 30.719 11.672 1 98 142 GLU A C 1
ATOM 1132 O O . GLU A 1 142 ? -11.203 30.359 10.672 1 98 142 GLU A O 1
ATOM 1137 N N . ARG A 1 143 ? -9.305 30.391 11.859 1 97.69 143 ARG A N 1
ATOM 1138 C CA . ARG A 1 143 ? -8.5 29.812 10.781 1 97.69 143 ARG A CA 1
ATOM 1139 C C . ARG A 1 143 ? -8.648 28.297 10.727 1 97.69 143 ARG A C 1
ATOM 1141 O O . ARG A 1 143 ? -8.359 27.688 9.703 1 97.69 143 ARG A O 1
ATOM 1148 N N . ILE A 1 144 ? -9.109 27.688 11.812 1 97.56 144 ILE A N 1
ATOM 1149 C CA . ILE A 1 144 ? -9.18 26.234 11.844 1 97.56 144 ILE A CA 1
ATOM 1150 C C . ILE A 1 144 ? -10.633 25.781 12.023 1 97.56 144 ILE A C 1
ATOM 1152 O O . ILE A 1 144 ? -11.227 25.203 11.117 1 97.56 144 ILE A O 1
ATOM 1156 N N . SER A 1 145 ? -11.297 26.25 13.086 1 97.62 145 SER A N 1
ATOM 1157 C CA . SER A 1 145 ? -12.633 25.75 13.414 1 97.62 145 SER A CA 1
ATOM 1158 C C . SER A 1 145 ? -13.672 26.281 12.438 1 97.62 145 SER A C 1
ATOM 1160 O O . SER A 1 145 ? -14.375 25.516 11.789 1 97.62 145 SER A O 1
ATOM 1162 N N . LEU A 1 146 ? -13.789 27.609 12.336 1 98.25 146 LEU A N 1
ATOM 1163 C CA . LEU A 1 146 ? -14.781 28.219 11.461 1 98.25 146 LEU A CA 1
ATOM 1164 C C . LEU A 1 146 ? -14.461 27.922 9.992 1 98.25 146 LEU A C 1
ATOM 1166 O O . LEU A 1 146 ? -15.367 27.766 9.172 1 98.25 146 LEU A O 1
ATOM 1170 N N . ALA A 1 147 ? -13.195 27.891 9.695 1 98.06 147 ALA A N 1
ATOM 1171 C CA . ALA A 1 147 ? -12.797 27.516 8.344 1 98.06 147 ALA A CA 1
ATOM 1172 C C . ALA A 1 147 ? -13.289 26.109 8 1 98.06 147 ALA A C 1
ATOM 1174 O O . ALA A 1 147 ? -13.82 25.875 6.906 1 98.06 147 ALA A O 1
ATOM 1175 N N . ALA A 1 148 ? -13.125 25.141 8.891 1 97.94 148 ALA A N 1
ATOM 1176 C CA . ALA A 1 148 ? -13.578 23.766 8.688 1 97.94 148 ALA A CA 1
ATOM 1177 C C . ALA A 1 148 ? -15.086 23.719 8.469 1 97.94 148 ALA A C 1
ATOM 1179 O O . ALA A 1 148 ? -15.578 22.953 7.637 1 97.94 148 ALA A O 1
ATOM 1180 N N . GLU A 1 149 ? -15.812 24.516 9.227 1 97.62 149 GLU A N 1
ATOM 1181 C CA . GLU A 1 149 ? -17.266 24.578 9.078 1 97.62 149 GLU A CA 1
ATOM 1182 C C . GLU A 1 149 ? -17.656 25.078 7.691 1 97.62 149 GLU A C 1
ATOM 1184 O O . GLU A 1 149 ? -18.562 24.531 7.066 1 97.62 149 GLU A O 1
ATOM 1189 N N . ALA A 1 150 ? -17.031 26.109 7.285 1 98 150 ALA A N 1
ATOM 1190 C CA . ALA A 1 150 ? -17.312 26.672 5.965 1 98 150 ALA A CA 1
ATOM 1191 C C . ALA A 1 150 ? -17 25.656 4.863 1 98 150 ALA A C 1
ATOM 1193 O O . ALA A 1 150 ? -17.766 25.5 3.918 1 98 150 ALA A O 1
ATOM 1194 N N . ILE A 1 151 ? -15.883 25.016 4.949 1 97.94 151 ILE A N 1
ATOM 1195 C CA . ILE A 1 151 ? -15.461 24.016 3.969 1 97.94 151 ILE A CA 1
ATOM 1196 C C . ILE A 1 151 ? -16.484 22.891 3.902 1 97.94 151 ILE A C 1
ATOM 1198 O O . ILE A 1 151 ? -16.859 22.438 2.814 1 97.94 151 ILE A O 1
ATOM 1202 N N . SER A 1 152 ? -16.875 22.453 5.078 1 97.31 152 SER A N 1
ATOM 1203 C CA . SER A 1 152 ? -17.891 21.406 5.141 1 97.31 152 SER A CA 1
ATOM 1204 C C . SER A 1 152 ? -19.156 21.797 4.395 1 97.31 152 SER A C 1
ATOM 1206 O O . SER A 1 152 ? -19.75 20.984 3.693 1 97.31 152 SER A O 1
ATOM 1208 N N . LYS A 1 153 ? -19.562 23.031 4.531 1 96.5 153 LYS A N 1
ATOM 1209 C CA . LYS A 1 153 ? -20.766 23.516 3.854 1 96.5 153 LYS A CA 1
ATOM 1210 C C . LYS A 1 153 ? -20.594 23.484 2.338 1 96.5 153 LYS A C 1
ATOM 1212 O O . LYS A 1 153 ? -21.5 23.078 1.613 1 96.5 153 LYS A O 1
ATOM 1217 N N . TYR A 1 154 ? -19.5 23.938 1.87 1 95.94 154 TYR A N 1
ATOM 1218 C CA . TYR A 1 154 ? -19.219 23.906 0.438 1 95.94 154 TYR A CA 1
ATOM 1219 C C . TYR A 1 154 ? -19.141 22.484 -0.083 1 95.94 154 TYR A C 1
ATOM 1221 O O . TYR A 1 154 ? -19.609 22.188 -1.185 1 95.94 154 TYR A O 1
ATOM 1229 N N . ALA A 1 155 ? -18.484 21.625 0.705 1 93.56 155 ALA A N 1
ATOM 1230 C CA . ALA A 1 155 ? -18.297 20.234 0.303 1 93.56 155 ALA A CA 1
ATOM 1231 C C . ALA A 1 155 ? -19.625 19.5 0.227 1 93.56 155 ALA A C 1
ATOM 1233 O O . ALA A 1 155 ? -19.797 18.609 -0.606 1 93.56 155 ALA A O 1
ATOM 1234 N N . LEU A 1 156 ? -20.531 19.875 1.101 1 94.31 156 LEU A N 1
ATOM 1235 C CA . LEU A 1 156 ? -21.859 19.266 1.121 1 94.31 156 LEU A CA 1
ATOM 1236 C C . LEU A 1 156 ? -22.531 19.391 -0.24 1 94.31 156 LEU A C 1
ATOM 1238 O O . LEU A 1 156 ? -23.234 18.469 -0.67 1 94.31 156 LEU A O 1
ATOM 1242 N N . GLU A 1 157 ? -22.266 20.453 -0.866 1 94.38 157 GLU A N 1
ATOM 1243 C CA . GLU A 1 157 ? -22.859 20.703 -2.176 1 94.38 157 GLU A CA 1
ATOM 1244 C C . GLU A 1 157 ? -22.297 19.75 -3.229 1 94.38 157 GLU A C 1
ATOM 1246 O O . GLU A 1 157 ? -22.891 19.562 -4.293 1 94.38 157 GLU A O 1
ATOM 1251 N N . LYS A 1 158 ? -21.219 19.156 -2.953 1 94.62 158 LYS A N 1
ATOM 1252 C CA . LYS A 1 158 ? -20.531 18.281 -3.918 1 94.62 158 LYS A CA 1
ATOM 1253 C C . LYS A 1 158 ? -20.859 16.812 -3.66 1 94.62 158 LYS A C 1
ATOM 1255 O O . LYS A 1 158 ? -20.484 15.945 -4.449 1 94.62 158 LYS A O 1
ATOM 1260 N N . ILE A 1 159 ? -21.531 16.5 -2.582 1 96.5 159 ILE A N 1
ATOM 1261 C CA . ILE A 1 159 ? -21.891 15.117 -2.242 1 96.5 159 ILE A CA 1
ATOM 1262 C C . ILE A 1 159 ? -23.344 14.852 -2.615 1 96.5 159 ILE A C 1
ATOM 1264 O O . ILE A 1 159 ? -24.25 15.5 -2.092 1 96.5 159 ILE A O 1
ATOM 1268 N N . ASN A 1 160 ? -23.531 13.891 -3.447 1 96.56 160 ASN A N 1
ATOM 1269 C CA . ASN A 1 160 ? -24.859 13.508 -3.906 1 96.56 160 ASN A CA 1
ATOM 1270 C C . ASN A 1 160 ? -25.281 12.148 -3.354 1 96.56 160 ASN A C 1
ATOM 1272 O O . ASN A 1 160 ? -24.438 11.375 -2.904 1 96.56 160 ASN A O 1
ATOM 1276 N N . ASP A 1 161 ? -26.531 11.922 -3.484 1 97.12 161 ASP A N 1
ATOM 1277 C CA . ASP A 1 161 ? -27.031 10.609 -3.094 1 97.12 161 ASP A CA 1
ATOM 1278 C C . ASP A 1 161 ? -26.484 9.516 -4.016 1 97.12 161 ASP A C 1
ATOM 1280 O O . ASP A 1 161 ? -26.406 9.711 -5.23 1 97.12 161 ASP A O 1
ATOM 1284 N N . ASN A 1 162 ? -26.094 8.477 -3.406 1 97.19 162 ASN A N 1
ATOM 1285 C CA . ASN A 1 162 ? -25.594 7.281 -4.082 1 97.19 162 ASN A CA 1
ATOM 1286 C C . ASN A 1 162 ? -24.141 7.438 -4.512 1 97.19 162 ASN A C 1
ATOM 1288 O O . ASN A 1 162 ? -23.625 6.625 -5.289 1 97.19 162 ASN A O 1
ATOM 1292 N N . ASP A 1 163 ? -23.594 8.492 -4.027 1 98.06 163 ASP A N 1
ATOM 1293 C CA . ASP A 1 163 ? -22.156 8.633 -4.266 1 98.06 163 ASP A CA 1
ATOM 1294 C C . ASP A 1 163 ? -21.375 7.512 -3.578 1 98.06 163 ASP A C 1
ATOM 1296 O O . ASP A 1 163 ? -21.781 7.02 -2.523 1 98.06 163 ASP A O 1
ATOM 1300 N N . VAL A 1 164 ? -20.375 7.07 -4.242 1 98.25 164 VAL A N 1
ATOM 1301 C CA . VAL A 1 164 ? -19.328 6.277 -3.619 1 98.25 164 VAL A CA 1
ATOM 1302 C C . VAL A 1 164 ? -18.062 7.125 -3.471 1 98.25 164 VAL A C 1
ATOM 1304 O O . VAL A 1 164 ? -17.406 7.461 -4.461 1 98.25 164 VAL A O 1
ATOM 1307 N N . ILE A 1 165 ? -17.766 7.402 -2.242 1 98.69 165 ILE A N 1
ATOM 1308 C CA . ILE A 1 165 ? -16.688 8.367 -1.974 1 98.69 165 ILE A CA 1
ATOM 1309 C C . ILE A 1 165 ? -15.461 7.633 -1.455 1 98.69 165 ILE A C 1
ATOM 1311 O O . ILE A 1 165 ? -15.539 6.863 -0.494 1 98.69 165 ILE A O 1
ATOM 1315 N N . LEU A 1 166 ? -14.367 7.84 -2.105 1 98.81 166 LEU A N 1
ATOM 1316 C CA . LEU A 1 166 ? -13.109 7.258 -1.668 1 98.81 166 LEU A CA 1
ATOM 1317 C C . LEU A 1 166 ? -12.297 8.258 -0.853 1 98.81 166 LEU A C 1
ATOM 1319 O O . LEU A 1 166 ? -12.156 9.422 -1.249 1 98.81 166 LEU A O 1
ATOM 1323 N N . VAL A 1 167 ? -11.828 7.867 0.299 1 98.75 167 VAL A N 1
ATOM 1324 C CA . VAL A 1 167 ? -10.977 8.695 1.148 1 98.75 167 VAL A CA 1
ATOM 1325 C C . VAL A 1 167 ? -9.695 7.938 1.486 1 98.75 167 VAL A C 1
ATOM 1327 O O . VAL A 1 167 ? -9.617 6.723 1.298 1 98.75 167 VAL A O 1
ATOM 1330 N N . TYR A 1 168 ? -8.672 8.695 1.913 1 98.56 168 TYR A N 1
ATOM 1331 C CA . TYR A 1 168 ? -7.383 8.094 2.238 1 98.56 168 TYR A CA 1
ATOM 1332 C C . TYR A 1 168 ? -6.895 8.555 3.605 1 98.56 168 TYR A C 1
ATOM 1334 O O . TYR A 1 168 ? -6.848 9.758 3.881 1 98.56 168 TYR A O 1
ATOM 1342 N N . GLY A 1 169 ? -6.52 7.539 4.441 1 96.38 169 GLY A N 1
ATOM 1343 C CA . GLY A 1 169 ? -6.051 7.859 5.781 1 96.38 169 GLY A CA 1
ATOM 1344 C C . GLY A 1 169 ? -7.137 8.422 6.676 1 96.38 169 GLY A C 1
ATOM 1345 O O . GLY A 1 169 ? -8.242 7.887 6.727 1 96.38 169 GLY A O 1
ATOM 1346 N N . CYS A 1 170 ? -6.738 9.477 7.461 1 96.38 170 CYS A N 1
ATOM 1347 C CA . CYS A 1 170 ? -7.688 10.094 8.383 1 96.38 170 CYS A CA 1
ATOM 1348 C C . CYS A 1 170 ? -7.477 11.602 8.453 1 96.38 170 CYS A C 1
ATOM 1350 O O . CYS A 1 170 ? -6.664 12.086 9.242 1 96.38 170 CYS A O 1
ATOM 1352 N N . SER A 1 171 ? -8.188 12.25 7.633 1 96.5 171 SER A N 1
ATOM 1353 C CA . SER A 1 171 ? -8.227 13.711 7.688 1 96.5 171 SER A CA 1
ATOM 1354 C C . SER A 1 171 ? -9.391 14.203 8.539 1 96.5 171 SER A C 1
ATOM 1356 O O . SER A 1 171 ? -10.547 13.82 8.312 1 96.5 171 SER A O 1
ATOM 1358 N N . SER A 1 172 ? -9.109 15.078 9.453 1 94.56 172 SER A N 1
ATOM 1359 C CA . SER A 1 172 ? -10.164 15.617 10.312 1 94.56 172 SER A CA 1
ATOM 1360 C C . SER A 1 172 ? -11.18 16.422 9.5 1 94.56 172 SER A C 1
ATOM 1362 O O . SER A 1 172 ? -12.375 16.359 9.781 1 94.56 172 SER A O 1
ATOM 1364 N N . LEU A 1 173 ? -10.719 17.125 8.578 1 95.44 173 LEU A N 1
ATOM 1365 C CA . LEU A 1 173 ? -11.594 17.938 7.742 1 95.44 173 LEU A CA 1
ATOM 1366 C C . LEU A 1 173 ? -12.516 17.047 6.91 1 95.44 173 LEU A C 1
ATOM 1368 O O . LEU A 1 173 ? -13.719 17.297 6.832 1 95.44 173 LEU A O 1
ATOM 1372 N N . VAL A 1 174 ? -11.984 16.016 6.285 1 97.19 174 VAL A N 1
ATOM 1373 C CA . VAL A 1 174 ? -12.75 15.102 5.449 1 97.19 174 VAL A CA 1
ATOM 1374 C C . VAL A 1 174 ? -13.773 14.367 6.301 1 97.19 174 VAL A C 1
ATOM 1376 O O . VAL A 1 174 ? -14.93 14.195 5.891 1 97.19 174 VAL A O 1
ATOM 1379 N N . LYS A 1 175 ? -13.328 13.969 7.441 1 97.12 175 LYS A N 1
ATOM 1380 C CA . LYS A 1 175 ? -14.227 13.305 8.375 1 97.12 175 LYS A CA 1
ATOM 1381 C C . LYS A 1 175 ? -15.438 14.18 8.695 1 97.12 175 LYS A C 1
ATOM 1383 O O . LYS A 1 175 ? -16.578 13.727 8.633 1 97.12 175 LYS A O 1
ATOM 1388 N N . ARG A 1 176 ? -15.164 15.422 9.078 1 96.19 176 ARG A N 1
ATOM 1389 C CA . ARG A 1 176 ? -16.219 16.359 9.414 1 96.19 176 ARG A CA 1
ATOM 1390 C C . ARG A 1 176 ? -17.219 16.516 8.266 1 96.19 176 ARG A C 1
ATOM 1392 O O . ARG A 1 176 ? -18.422 16.516 8.477 1 96.19 176 ARG A O 1
ATOM 1399 N N . MET A 1 177 ? -16.703 16.641 7.141 1 96.5 177 MET A N 1
ATOM 1400 C CA . MET A 1 177 ? -17.531 16.812 5.953 1 96.5 177 MET A CA 1
ATOM 1401 C C . MET A 1 177 ? -18.469 15.617 5.75 1 96.5 177 MET A C 1
ATOM 1403 O O . MET A 1 177 ? -19.656 15.789 5.461 1 96.5 177 MET A O 1
ATOM 1407 N N . LEU A 1 178 ? -17.922 14.422 5.82 1 98.06 178 LEU A N 1
ATOM 1408 C CA . LEU A 1 178 ? -18.703 13.203 5.613 1 98.06 178 LEU A CA 1
ATOM 1409 C C . LEU A 1 178 ? -19.781 13.062 6.676 1 98.06 178 LEU A C 1
ATOM 1411 O O . LEU A 1 178 ? -20.938 12.742 6.363 1 98.06 178 LEU A O 1
ATOM 1415 N N . CYS A 1 179 ? -19.406 13.367 7.906 1 97.56 179 CYS A N 1
ATOM 1416 C CA . CYS A 1 179 ? -20.375 13.273 9 1 97.56 179 CYS A CA 1
ATOM 1417 C C . CYS A 1 179 ? -21.484 14.312 8.844 1 97.56 179 CYS A C 1
ATOM 1419 O O . CYS A 1 179 ? -22.656 14 9.039 1 97.56 179 CYS A O 1
ATOM 1421 N N . ASP A 1 180 ? -21.078 15.523 8.5 1 97.38 180 ASP A N 1
ATOM 1422 C CA . ASP A 1 180 ? -22.062 16.578 8.289 1 97.38 180 ASP A CA 1
ATOM 1423 C C . ASP A 1 180 ? -23.031 16.203 7.172 1 97.38 180 ASP A C 1
ATOM 1425 O O . ASP A 1 180 ? -24.234 16.406 7.297 1 97.38 180 ASP A O 1
ATOM 1429 N N . ALA A 1 181 ? -22.5 15.68 6.102 1 97.31 181 ALA A N 1
ATOM 1430 C CA . ALA A 1 181 ? -23.328 15.273 4.977 1 97.31 181 ALA A CA 1
ATOM 1431 C C . ALA A 1 181 ? -24.328 14.18 5.395 1 97.31 181 ALA A C 1
ATOM 1433 O O . ALA A 1 181 ? -25.5 14.234 5.039 1 97.31 181 ALA A O 1
ATOM 1434 N N . HIS A 1 182 ? -23.812 13.258 6.086 1 97.44 182 HIS A N 1
ATOM 1435 C CA . HIS A 1 182 ? -24.656 12.188 6.59 1 97.44 182 HIS A CA 1
ATOM 1436 C C . HIS A 1 182 ? -25.75 12.734 7.504 1 97.44 182 HIS A C 1
ATOM 1438 O O . HIS A 1 182 ? -26.922 12.336 7.391 1 97.44 182 HIS A O 1
ATOM 1444 N N . ASP A 1 183 ? -25.422 13.641 8.359 1 96.94 183 ASP A N 1
ATOM 1445 C CA . ASP A 1 183 ? -26.344 14.242 9.305 1 96.94 183 ASP A CA 1
ATOM 1446 C C . ASP A 1 183 ? -27.422 15.047 8.578 1 96.94 183 ASP A C 1
ATOM 1448 O O . ASP A 1 183 ? -28.547 15.172 9.07 1 96.94 183 ASP A O 1
ATOM 1452 N N . LYS A 1 184 ? -27.109 15.516 7.469 1 96.25 184 LYS A N 1
ATOM 1453 C CA . LYS A 1 184 ? -28.047 16.297 6.676 1 96.25 184 LYS A CA 1
ATOM 1454 C C . LYS A 1 184 ? -28.922 15.398 5.812 1 96.25 184 LYS A C 1
ATOM 1456 O O . LYS A 1 184 ? -29.719 15.891 5.008 1 96.25 184 LYS A O 1
ATOM 1461 N N . GLY A 1 185 ? -28.625 14.125 5.848 1 96.19 185 GLY A N 1
ATOM 1462 C CA . GLY A 1 185 ? -29.547 13.172 5.23 1 96.19 185 GLY A CA 1
ATOM 1463 C C . GLY A 1 185 ? -29.047 12.641 3.902 1 96.19 185 GLY A C 1
ATOM 1464 O O . GLY A 1 185 ? -29.766 11.914 3.209 1 96.19 185 GLY A O 1
ATOM 1465 N N . ARG A 1 186 ? -27.812 12.977 3.537 1 96.44 186 ARG A N 1
ATOM 1466 C CA . ARG A 1 186 ? -27.266 12.414 2.309 1 96.44 186 ARG A CA 1
ATOM 1467 C C . ARG A 1 186 ? -26.984 10.922 2.461 1 96.44 186 ARG A C 1
ATOM 1469 O O . ARG A 1 186 ? -26.547 10.469 3.518 1 96.44 186 ARG A O 1
ATOM 1476 N N . VAL A 1 187 ? -27.281 10.25 1.374 1 97.12 187 VAL A N 1
ATOM 1477 C CA . VAL A 1 187 ? -27.062 8.805 1.38 1 97.12 187 VAL A CA 1
ATOM 1478 C C . VAL A 1 187 ? -25.891 8.453 0.467 1 97.12 187 VAL A C 1
ATOM 1480 O O . VAL A 1 187 ? -25.984 8.57 -0.757 1 97.12 187 VAL A O 1
ATOM 1483 N N . PHE A 1 188 ? -24.875 8.016 1.045 1 97.88 188 PHE A N 1
ATOM 1484 C CA . PHE A 1 188 ? -23.672 7.656 0.307 1 97.88 188 PHE A CA 1
ATOM 1485 C C . PHE A 1 188 ? -22.875 6.59 1.055 1 97.88 188 PHE A C 1
ATOM 1487 O O . PHE A 1 188 ? -23.203 6.246 2.191 1 97.88 188 PHE A O 1
ATOM 1494 N N . ARG A 1 189 ? -21.953 5.996 0.428 1 97.38 189 ARG A N 1
ATOM 1495 C CA . ARG A 1 189 ? -21.031 5.074 1.091 1 97.38 189 ARG A CA 1
ATOM 1496 C C . ARG A 1 189 ? -19.578 5.523 0.907 1 97.38 189 ARG A C 1
ATOM 1498 O O . ARG A 1 189 ? -19.281 6.328 0.022 1 97.38 189 ARG A O 1
ATOM 1505 N N . VAL A 1 190 ? -18.781 5.043 1.803 1 98.5 190 VAL A N 1
ATOM 1506 C CA . VAL A 1 190 ? -17.406 5.512 1.825 1 98.5 190 VAL A CA 1
ATOM 1507 C C . VAL A 1 190 ? -16.453 4.324 1.702 1 98.5 190 VAL A C 1
ATOM 1509 O O . VAL A 1 190 ? -16.625 3.305 2.371 1 98.5 190 VAL A O 1
ATOM 1512 N N . ILE A 1 191 ? -15.523 4.406 0.804 1 98.31 191 ILE A N 1
ATOM 1513 C CA . ILE A 1 191 ? -14.391 3.488 0.752 1 98.31 191 ILE A CA 1
ATOM 1514 C C . ILE A 1 191 ? -13.188 4.117 1.442 1 98.31 191 ILE A C 1
ATOM 1516 O O . ILE A 1 191 ? -12.656 5.137 0.984 1 98.31 191 ILE A O 1
ATOM 1520 N N . VAL A 1 192 ? -12.805 3.523 2.531 1 98.19 192 VAL A N 1
ATOM 1521 C CA . VAL A 1 192 ? -11.648 4.004 3.283 1 98.19 192 VAL A CA 1
ATOM 1522 C C . VAL A 1 192 ? -10.398 3.248 2.844 1 98.19 192 VAL A C 1
ATOM 1524 O O . VAL A 1 192 ? -10.242 2.059 3.139 1 98.19 192 VAL A O 1
ATOM 1527 N N . VAL A 1 193 ? -9.531 3.953 2.139 1 98.25 193 VAL A N 1
ATOM 1528 C CA . VAL A 1 193 ? -8.25 3.389 1.714 1 98.25 193 VAL A CA 1
ATOM 1529 C C . VAL A 1 193 ? -7.199 3.623 2.795 1 98.25 193 VAL A C 1
ATOM 1531 O O . VAL A 1 193 ? -7.102 4.719 3.35 1 98.25 193 VAL A O 1
ATOM 1534 N N . ASP A 1 194 ? -6.41 2.588 3.055 1 96.31 194 ASP A N 1
ATOM 1535 C CA . ASP A 1 194 ? -5.414 2.643 4.121 1 96.31 194 ASP A CA 1
ATOM 1536 C C . ASP A 1 194 ? -4.062 2.113 3.637 1 96.31 194 ASP A C 1
ATOM 1538 O O . ASP A 1 194 ? -3.973 1.521 2.561 1 96.31 194 ASP A O 1
ATOM 1542 N N . SER A 1 195 ? -3.049 2.475 4.324 1 95 195 SER A N 1
ATOM 1543 C CA . SER A 1 195 ? -1.708 1.996 4.008 1 95 195 SER A CA 1
ATOM 1544 C C . SER A 1 195 ? -0.844 1.907 5.262 1 95 195 SER A C 1
ATOM 1546 O O . SER A 1 195 ? -1.017 2.689 6.199 1 95 195 SER A O 1
ATOM 1548 N N . ARG A 1 196 ? 0.011 0.919 5.234 1 90.31 196 ARG A N 1
ATOM 1549 C CA . ARG A 1 196 ? 1.064 0.872 6.242 1 90.31 196 ARG A CA 1
ATOM 1550 C C . ARG A 1 196 ? 2.059 2.012 6.047 1 90.31 196 ARG A C 1
ATOM 1552 O O . ARG A 1 196 ? 2.188 2.551 4.949 1 90.31 196 ARG A O 1
ATOM 1559 N N . PRO A 1 197 ? 2.723 2.465 7.129 1 89.19 197 PRO A N 1
ATOM 1560 C CA . PRO A 1 197 ? 2.77 1.752 8.406 1 89.19 197 PRO A CA 1
ATOM 1561 C C . PRO A 1 197 ? 1.764 2.291 9.422 1 89.19 197 PRO A C 1
ATOM 1563 O O . PRO A 1 197 ? 1.448 1.615 10.406 1 89.19 197 PRO A O 1
ATOM 1566 N N . ARG A 1 198 ? 1.253 3.516 9.234 1 88.12 198 ARG A N 1
ATOM 1567 C CA . ARG A 1 198 ? 0.496 4.184 10.289 1 88.12 198 ARG A CA 1
ATOM 1568 C C . ARG A 1 198 ? -0.926 3.637 10.367 1 88.12 198 ARG A C 1
ATOM 1570 O O . ARG A 1 198 ? -1.502 3.555 11.453 1 88.12 198 ARG A O 1
ATOM 1577 N N . LEU A 1 199 ? -1.444 3.291 9.227 1 92.19 199 LEU A N 1
ATOM 1578 C CA . LEU A 1 199 ? -2.795 2.744 9.156 1 92.19 199 LEU A CA 1
ATOM 1579 C C . LEU A 1 199 ? -3.805 3.703 9.773 1 92.19 199 LEU A C 1
ATOM 1581 O O . LEU A 1 199 ? -4.613 3.303 10.609 1 92.19 199 LEU A O 1
ATOM 1585 N N . GLU A 1 200 ? -3.74 4.938 9.352 1 93.88 200 GLU A N 1
ATOM 1586 C CA . GLU A 1 200 ? -4.602 5.98 9.898 1 93.88 200 GLU A CA 1
ATOM 1587 C C . GLU A 1 200 ? -6.051 5.781 9.461 1 93.88 200 GLU A C 1
ATOM 1589 O O . GLU A 1 200 ? -6.973 6.328 10.078 1 93.88 200 GLU A O 1
ATOM 1594 N N . GLY A 1 201 ? -6.25 5.051 8.406 1 95.38 201 GLY A N 1
ATOM 1595 C CA . GLY A 1 201 ? -7.594 4.789 7.918 1 95.38 201 GLY A CA 1
ATOM 1596 C C . GLY A 1 201 ? -8.469 4.078 8.93 1 95.38 201 GLY A C 1
ATOM 1597 O O . GLY A 1 201 ? -9.695 4.172 8.875 1 95.38 201 GLY A O 1
ATOM 1598 N N . ARG A 1 202 ? -7.867 3.375 9.82 1 93.75 202 ARG A N 1
ATOM 1599 C CA . ARG A 1 202 ? -8.609 2.654 10.852 1 93.75 202 ARG A CA 1
ATOM 1600 C C . ARG A 1 202 ? -9.359 3.623 11.766 1 93.75 202 ARG A C 1
ATOM 1602 O O . ARG A 1 202 ? -10.484 3.346 12.18 1 93.75 202 ARG A O 1
ATOM 1609 N N . ASP A 1 203 ? -8.727 4.734 12.062 1 93.38 203 ASP A N 1
ATOM 1610 C CA . ASP A 1 203 ? -9.383 5.758 12.875 1 93.38 203 ASP A CA 1
ATOM 1611 C C . ASP A 1 203 ? -10.547 6.391 12.125 1 93.38 203 ASP A C 1
ATOM 1613 O O . ASP A 1 203 ? -11.609 6.629 12.703 1 93.38 203 ASP A O 1
ATOM 1617 N N . MET A 1 204 ? -10.359 6.668 10.891 1 96.19 204 MET A N 1
ATOM 1618 C CA . MET A 1 204 ? -11.438 7.168 10.039 1 96.19 204 MET A CA 1
ATOM 1619 C C . MET A 1 204 ? -12.617 6.207 10.023 1 96.19 204 MET A C 1
ATOM 1621 O O . MET A 1 204 ? -13.758 6.613 10.242 1 96.19 204 MET A O 1
ATOM 1625 N N . LEU A 1 205 ? -12.242 4.988 9.844 1 95 205 LEU A N 1
ATOM 1626 C CA . LEU A 1 205 ? -13.25 3.938 9.766 1 95 205 LEU A CA 1
ATOM 1627 C C . LEU A 1 205 ? -14.062 3.863 11.055 1 95 205 LEU A C 1
ATOM 1629 O O . LEU A 1 205 ? -15.289 3.787 11.023 1 95 205 LEU A O 1
ATOM 1633 N N . ARG A 1 206 ? -13.375 3.861 12.148 1 92.88 206 ARG A N 1
ATOM 1634 C CA . ARG A 1 206 ? -14.016 3.793 13.453 1 92.88 206 ARG A CA 1
ATOM 1635 C C . ARG A 1 206 ? -15.031 4.918 13.625 1 92.88 206 ARG A C 1
ATOM 1637 O O . ARG A 1 206 ? -16.172 4.68 14.047 1 92.88 206 ARG A O 1
ATOM 1644 N N . GLN A 1 207 ? -14.656 6.027 13.234 1 94.19 207 GLN A N 1
ATOM 1645 C CA . GLN A 1 207 ? -15.508 7.199 13.438 1 94.19 207 GLN A CA 1
ATOM 1646 C C . GLN A 1 207 ? -16.703 7.176 12.484 1 94.19 207 GLN A C 1
ATOM 1648 O O . GLN A 1 207 ? -17.828 7.465 12.898 1 94.19 207 GLN A O 1
ATOM 1653 N N . LEU A 1 208 ? -16.5 6.832 11.281 1 96.75 208 LEU A N 1
ATOM 1654 C CA . LEU A 1 208 ? -17.578 6.828 10.289 1 96.75 208 LEU A CA 1
ATOM 1655 C C . LEU A 1 208 ? -18.594 5.734 10.602 1 96.75 208 LEU A C 1
ATOM 1657 O O . LEU A 1 208 ? -19.797 5.969 10.539 1 96.75 208 LEU A O 1
ATOM 1661 N N . VAL A 1 209 ? -18.078 4.594 10.93 1 94.19 209 VAL A N 1
ATOM 1662 C CA . VAL A 1 209 ? -18.953 3.469 11.234 1 94.19 209 VAL A CA 1
ATOM 1663 C C . VAL A 1 209 ? -19.797 3.791 12.461 1 94.19 209 VAL A C 1
ATOM 1665 O O . VAL A 1 209 ? -20.984 3.473 12.508 1 94.19 209 VAL A O 1
ATOM 1668 N N . ARG A 1 210 ? -19.203 4.41 13.414 1 92.19 210 ARG A N 1
ATOM 1669 C CA . ARG A 1 210 ? -19.938 4.816 14.617 1 92.19 210 ARG A CA 1
ATOM 1670 C C . ARG A 1 210 ? -21.047 5.789 14.273 1 92.19 210 ARG A C 1
ATOM 1672 O O . ARG A 1 210 ? -22.109 5.789 14.922 1 92.19 210 ARG A O 1
ATOM 1679 N N . GLN A 1 211 ? -20.875 6.562 13.266 1 94.44 211 GLN A N 1
ATOM 1680 C CA . GLN A 1 211 ? -21.875 7.543 12.836 1 94.44 211 GLN A CA 1
ATOM 1681 C C . GLN A 1 211 ? -22.969 6.891 11.992 1 94.44 211 GLN A C 1
ATOM 1683 O O . GLN A 1 211 ? -23.953 7.527 11.656 1 94.44 211 GLN A O 1
ATOM 1688 N N . GLY A 1 212 ? -22.688 5.625 11.562 1 94.25 212 GLY A N 1
ATOM 1689 C CA . GLY A 1 212 ? -23.688 4.906 10.789 1 94.25 212 GLY A CA 1
ATOM 1690 C C . GLY A 1 212 ? -23.453 4.988 9.297 1 94.25 212 GLY A C 1
ATOM 1691 O O . GLY A 1 212 ? -24.344 4.645 8.508 1 94.25 212 GLY A O 1
ATOM 1692 N N . ILE A 1 213 ? -22.344 5.438 8.906 1 96.94 213 ILE A N 1
ATOM 1693 C CA . ILE A 1 213 ? -22.031 5.539 7.484 1 96.94 213 ILE A CA 1
ATOM 1694 C C . ILE A 1 213 ? -21.562 4.188 6.965 1 96.94 213 ILE A C 1
ATOM 1696 O O . ILE A 1 213 ? -20.766 3.51 7.613 1 96.94 213 ILE A O 1
ATOM 1700 N N . HIS A 1 214 ? -22.047 3.756 5.816 1 96.44 214 HIS A N 1
ATOM 1701 C CA . HIS A 1 214 ? -21.609 2.518 5.184 1 96.44 214 HIS A CA 1
ATOM 1702 C C . HIS A 1 214 ? -20.188 2.648 4.645 1 96.44 214 HIS A C 1
ATOM 1704 O O . HIS A 1 214 ? -19.906 3.531 3.83 1 96.44 214 HIS A O 1
ATOM 1710 N N . CYS A 1 215 ? -19.359 1.711 5.113 1 96.81 215 CYS A N 1
ATOM 1711 C CA . CYS A 1 215 ? -17.953 1.844 4.766 1 96.81 215 CYS A CA 1
ATOM 1712 C C . CYS A 1 215 ? -17.406 0.537 4.203 1 96.81 215 CYS A C 1
ATOM 1714 O O . CYS A 1 215 ? -17.875 -0.543 4.555 1 96.81 215 CYS A O 1
ATOM 1716 N N . THR A 1 216 ? -16.516 0.637 3.293 1 95.81 216 THR A N 1
ATOM 1717 C CA . THR A 1 216 ? -15.633 -0.438 2.848 1 95.81 216 THR A CA 1
ATOM 1718 C C . THR A 1 216 ? -14.172 -0.102 3.145 1 95.81 216 THR A C 1
ATOM 1720 O O . THR A 1 216 ? -13.719 1.015 2.881 1 95.81 216 THR A O 1
ATOM 1723 N N . TYR A 1 217 ? -13.484 -0.996 3.783 1 95.81 217 TYR A N 1
ATOM 1724 C CA . TYR A 1 217 ? -12.078 -0.819 4.129 1 95.81 217 TYR A CA 1
ATOM 1725 C C . TYR A 1 217 ? -11.18 -1.578 3.16 1 95.81 217 TYR A C 1
ATOM 1727 O O . TYR A 1 217 ? -11.344 -2.785 2.969 1 95.81 217 TYR A O 1
ATOM 1735 N N . VAL A 1 218 ? -10.258 -0.882 2.525 1 95.44 218 VAL A N 1
ATOM 1736 C CA . VAL A 1 218 ? -9.367 -1.498 1.547 1 95.44 218 VAL A CA 1
ATOM 1737 C C . VAL A 1 218 ? -7.945 -0.97 1.734 1 95.44 218 VAL A C 1
ATOM 1739 O O . VAL A 1 218 ? -7.75 0.145 2.227 1 95.44 218 VAL A O 1
ATOM 1742 N N . LEU A 1 219 ? -6.941 -1.776 1.401 1 96.06 219 LEU A N 1
ATOM 1743 C CA . LEU A 1 219 ? -5.559 -1.311 1.379 1 96.06 219 LEU A CA 1
ATOM 1744 C C . LEU A 1 219 ? -5.23 -0.652 0.044 1 96.06 219 LEU A C 1
ATOM 1746 O O . LEU A 1 219 ? -5.836 -0.977 -0.98 1 96.06 219 LEU A O 1
ATOM 1750 N N . ILE A 1 220 ? -4.289 0.217 0.043 1 97.31 220 ILE A N 1
ATOM 1751 C CA . ILE A 1 220 ? -3.947 1.053 -1.103 1 97.31 220 ILE A CA 1
ATOM 1752 C C . ILE A 1 220 ? -3.557 0.171 -2.287 1 97.31 220 ILE A C 1
ATOM 1754 O O . ILE A 1 220 ? -3.738 0.557 -3.443 1 97.31 220 ILE A O 1
ATOM 1758 N N . SER A 1 221 ? -3.082 -1.011 -2.076 1 94.69 221 SER A N 1
ATOM 1759 C CA . SER A 1 221 ? -2.668 -1.902 -3.154 1 94.69 221 SER A CA 1
ATOM 1760 C C . SER A 1 221 ? -3.863 -2.379 -3.971 1 94.69 221 SER A C 1
ATOM 1762 O O . SER A 1 221 ? -3.703 -2.859 -5.094 1 94.69 221 SER A O 1
ATOM 1764 N N . ALA A 1 222 ? -5.082 -2.199 -3.496 1 93.19 222 ALA A N 1
ATOM 1765 C CA . ALA A 1 222 ? -6.266 -2.76 -4.145 1 93.19 222 ALA A CA 1
ATOM 1766 C C . ALA A 1 222 ? -7.121 -1.661 -4.766 1 93.19 222 ALA A C 1
ATOM 1768 O O . ALA A 1 222 ? -8.25 -1.915 -5.195 1 93.19 222 ALA A O 1
ATOM 1769 N N . ILE A 1 223 ? -6.672 -0.485 -4.855 1 93.44 223 ILE A N 1
ATOM 1770 C CA . ILE A 1 223 ? -7.531 0.644 -5.191 1 93.44 223 ILE A CA 1
ATOM 1771 C C . ILE A 1 223 ? -8 0.52 -6.641 1 93.44 223 ILE A C 1
ATOM 1773 O O . ILE A 1 223 ? -9.078 1.009 -6.992 1 93.44 223 ILE A O 1
ATOM 1777 N N . SER A 1 224 ? -7.27 -0.123 -7.523 1 89.12 224 SER A N 1
ATOM 1778 C CA . SER A 1 224 ? -7.664 -0.269 -8.922 1 89.12 224 SER A CA 1
ATOM 1779 C C . SER A 1 224 ? -8.984 -1.019 -9.047 1 89.12 224 SER A C 1
ATOM 1781 O O . SER A 1 224 ? -9.68 -0.894 -10.055 1 89.12 224 SER A O 1
ATOM 1783 N N . TYR A 1 225 ? -9.375 -1.699 -8.031 1 89.06 225 TYR A N 1
ATOM 1784 C CA . TYR A 1 225 ? -10.555 -2.557 -8.125 1 89.06 225 TYR A CA 1
ATOM 1785 C C . TYR A 1 225 ? -11.773 -1.878 -7.512 1 89.06 225 TYR A C 1
ATOM 1787 O O . TYR A 1 225 ? -12.906 -2.32 -7.715 1 89.06 225 TYR A O 1
ATOM 1795 N N . VAL A 1 226 ? -11.547 -0.88 -6.855 1 92.62 226 VAL A N 1
ATOM 1796 C CA . VAL A 1 226 ? -12.688 -0.188 -6.266 1 92.62 226 VAL A CA 1
ATOM 1797 C C . VAL A 1 226 ? -12.961 1.107 -7.027 1 92.62 226 VAL A C 1
ATOM 1799 O O . VAL A 1 226 ? -14.078 1.623 -7.012 1 92.62 226 VAL A O 1
ATOM 1802 N N . LEU A 1 227 ? -12.031 1.573 -7.785 1 94.06 227 LEU A N 1
ATOM 1803 C CA . LEU A 1 227 ? -12.117 2.877 -8.43 1 94.06 227 LEU A CA 1
ATOM 1804 C C . LEU A 1 227 ? -13.234 2.898 -9.469 1 94.06 227 LEU A C 1
ATOM 1806 O O . LEU A 1 227 ? -13.906 3.918 -9.641 1 94.06 227 LEU A O 1
ATOM 1810 N N . PRO A 1 228 ? -13.5 1.795 -10.141 1 91.44 228 PRO A N 1
ATOM 1811 C CA . PRO A 1 228 ? -14.562 1.829 -11.141 1 91.44 228 PRO A CA 1
ATOM 1812 C C . PRO A 1 228 ? -15.914 2.234 -10.562 1 91.44 228 PRO A C 1
ATOM 1814 O O . PRO A 1 228 ? -16.75 2.793 -11.266 1 91.44 228 PRO A O 1
ATOM 1817 N N . GLU A 1 229 ? -16.141 1.989 -9.305 1 94.25 229 GLU A N 1
ATOM 1818 C CA . GLU A 1 229 ? -17.438 2.326 -8.719 1 94.25 229 GLU A CA 1
ATOM 1819 C C . GLU A 1 229 ? -17.375 3.658 -7.98 1 94.25 229 GLU A C 1
ATOM 1821 O O . GLU A 1 229 ? -18.406 4.152 -7.496 1 94.25 229 GLU A O 1
ATOM 1826 N N . VAL A 1 230 ? -16.266 4.223 -7.852 1 97.56 230 VAL A N 1
ATOM 1827 C CA . VAL A 1 230 ? -16.078 5.445 -7.074 1 97.56 230 VAL A CA 1
ATOM 1828 C C . VAL A 1 230 ? -16.578 6.645 -7.875 1 97.56 230 VAL A C 1
ATOM 1830 O O . VAL A 1 230 ? -16.25 6.797 -9.055 1 97.56 230 VAL A O 1
ATOM 1833 N N . SER A 1 231 ? -17.359 7.465 -7.207 1 98.19 231 SER A N 1
ATOM 1834 C CA . SER A 1 231 ? -17.859 8.688 -7.828 1 98.19 231 SER A CA 1
ATOM 1835 C C . SER A 1 231 ? -16.875 9.828 -7.703 1 98.19 231 SER A C 1
ATOM 1837 O O . SER A 1 231 ? -16.734 10.656 -8.609 1 98.19 231 SER A O 1
ATOM 1839 N N . LYS A 1 232 ? -16.219 9.938 -6.609 1 98.25 232 LYS A N 1
ATOM 1840 C CA . LYS A 1 232 ? -15.234 11 -6.367 1 98.25 232 LYS A CA 1
ATOM 1841 C C . LYS A 1 232 ? -14.273 10.617 -5.242 1 98.25 232 LYS A C 1
ATOM 1843 O O . LYS A 1 232 ? -14.602 9.766 -4.406 1 98.25 232 LYS A O 1
ATOM 1848 N N . VAL A 1 233 ? -13.141 11.188 -5.285 1 98.69 233 VAL A N 1
ATOM 1849 C CA . VAL A 1 233 ? -12.141 11.047 -4.238 1 98.69 233 VAL A CA 1
ATOM 1850 C C . VAL A 1 233 ? -12.07 12.328 -3.414 1 98.69 233 VAL A C 1
ATOM 1852 O O . VAL A 1 233 ? -12.008 13.43 -3.971 1 98.69 233 VAL A O 1
ATOM 1855 N N . LEU A 1 234 ? -12.18 12.211 -2.086 1 98.25 234 LEU A N 1
ATOM 1856 C CA . LEU A 1 234 ? -12.039 13.344 -1.172 1 98.25 234 LEU A CA 1
ATOM 1857 C C . LEU A 1 234 ? -10.789 13.195 -0.32 1 98.25 234 LEU A C 1
ATOM 1859 O O . LEU A 1 234 ? -10.625 12.203 0.396 1 98.25 234 LEU A O 1
ATOM 1863 N N . LEU A 1 235 ? -9.938 14.172 -0.387 1 98.12 235 LEU A N 1
ATOM 1864 C CA . LEU A 1 235 ? -8.656 14.102 0.307 1 98.12 235 LEU A CA 1
ATOM 1865 C C . LEU A 1 235 ? -8.43 15.344 1.161 1 98.12 235 LEU A C 1
ATOM 1867 O O . LEU A 1 235 ? -8.953 16.422 0.852 1 98.12 235 LEU A O 1
ATOM 1871 N N . GLY A 1 236 ? -7.77 15.156 2.266 1 97.19 236 GLY A N 1
ATOM 1872 C CA . GLY A 1 236 ? -7.242 16.281 3.031 1 97.19 236 GLY A CA 1
ATOM 1873 C C . GLY A 1 236 ? -5.863 16.719 2.582 1 97.19 236 GLY A C 1
ATOM 1874 O O . GLY A 1 236 ? -5.211 16.016 1.797 1 97.19 236 GLY A O 1
ATOM 1875 N N . ALA A 1 237 ? -5.445 17.844 3.105 1 97.06 237 ALA A N 1
ATOM 1876 C CA . ALA A 1 237 ? -4.133 18.359 2.725 1 97.06 237 ALA A CA 1
ATOM 1877 C C . ALA A 1 237 ? -3.338 18.797 3.951 1 97.06 237 ALA A C 1
ATOM 1879 O O . ALA A 1 237 ? -3.895 19.375 4.891 1 97.06 237 ALA A O 1
ATOM 1880 N N . HIS A 1 238 ? -2.088 18.422 3.896 1 96.56 238 HIS A N 1
ATOM 1881 C CA . HIS A 1 238 ? -1.111 18.938 4.848 1 96.56 238 HIS A CA 1
ATOM 1882 C C . HIS A 1 238 ? -0.729 20.375 4.527 1 96.56 238 HIS A C 1
ATOM 1884 O O . HIS A 1 238 ? -0.576 21.203 5.43 1 96.56 238 HIS A O 1
ATOM 1890 N N . ALA A 1 239 ? -0.624 20.656 3.279 1 95.94 239 ALA A N 1
ATOM 1891 C CA . ALA A 1 239 ? -0.328 21.984 2.773 1 95.94 239 ALA A CA 1
ATOM 1892 C C . ALA A 1 239 ? -0.693 22.109 1.296 1 95.94 239 ALA A C 1
ATOM 1894 O O . ALA A 1 239 ? -0.797 21.109 0.592 1 95.94 239 ALA A O 1
ATOM 1895 N N . LEU A 1 240 ? -1.001 23.297 0.892 1 96.31 240 LEU A N 1
ATOM 1896 C CA . LEU A 1 240 ? -1.132 23.641 -0.519 1 96.31 240 LEU A CA 1
ATOM 1897 C C . LEU A 1 240 ? -0.04 24.625 -0.939 1 96.31 240 LEU A C 1
ATOM 1899 O O . LEU A 1 240 ? 0.088 25.703 -0.359 1 96.31 240 LEU A O 1
ATOM 1903 N N . LEU A 1 241 ? 0.729 24.219 -1.938 1 94.69 241 LEU A N 1
ATOM 1904 C CA . LEU A 1 241 ? 1.927 24.953 -2.314 1 94.69 241 LEU A CA 1
ATOM 1905 C C . LEU A 1 241 ? 1.603 26.016 -3.367 1 94.69 241 LEU A C 1
ATOM 1907 O O . LEU A 1 241 ? 0.552 25.953 -4.008 1 94.69 241 LEU A O 1
ATOM 1911 N N . ALA A 1 242 ? 2.508 26.922 -3.584 1 93 242 ALA A N 1
ATOM 1912 C CA . ALA A 1 242 ? 2.295 28.078 -4.469 1 93 242 ALA A CA 1
ATOM 1913 C C . ALA A 1 242 ? 2.098 27.609 -5.914 1 93 242 ALA A C 1
ATOM 1915 O O . ALA A 1 242 ? 1.39 28.266 -6.684 1 93 242 ALA A O 1
ATOM 1916 N N . ASN A 1 243 ? 2.691 26.547 -6.277 1 92.38 243 ASN A N 1
ATOM 1917 C CA . ASN A 1 243 ? 2.541 26.047 -7.641 1 92.38 243 ASN A CA 1
ATOM 1918 C C . ASN A 1 243 ? 1.292 25.188 -7.785 1 92.38 243 ASN A C 1
ATOM 1920 O O . ASN A 1 243 ? 1.092 24.547 -8.82 1 92.38 243 ASN A O 1
ATOM 1924 N N . GLY A 1 244 ? 0.572 25.062 -6.684 1 94.06 244 GLY A N 1
ATOM 1925 C CA . GLY A 1 244 ? -0.692 24.344 -6.734 1 94.06 244 GLY A CA 1
ATOM 1926 C C . GLY A 1 244 ? -0.577 22.891 -6.293 1 94.06 244 GLY A C 1
ATOM 1927 O O . GLY A 1 244 ? -1.583 22.188 -6.191 1 94.06 244 GLY A O 1
ATOM 1928 N N . SER A 1 245 ? 0.6 22.422 -5.992 1 94.69 245 SER A N 1
ATOM 1929 C CA . SER A 1 245 ? 0.773 21.031 -5.539 1 94.69 245 SER A CA 1
ATOM 1930 C C . SER A 1 245 ? 0.178 20.828 -4.148 1 94.69 245 SER A C 1
ATOM 1932 O O . SER A 1 245 ? 0.268 21.719 -3.293 1 94.69 245 SER A O 1
ATOM 1934 N N . VAL A 1 246 ? -0.399 19.703 -3.971 1 95.31 246 VAL A N 1
ATOM 1935 C CA . VAL A 1 246 ? -1.004 19.359 -2.689 1 95.31 246 VAL A CA 1
ATOM 1936 C C . VAL A 1 246 ? -0.064 18.438 -1.904 1 95.31 246 VAL A C 1
ATOM 1938 O O . VAL A 1 246 ? 0.28 17.344 -2.363 1 95.31 246 VAL A O 1
ATOM 1941 N N . MET A 1 247 ? 0.385 18.875 -0.784 1 95.19 247 MET A N 1
ATOM 1942 C CA . MET A 1 247 ? 1.141 18.016 0.113 1 95.19 247 MET A CA 1
ATOM 1943 C C . MET A 1 247 ? 0.205 17.25 1.046 1 95.19 247 MET A C 1
ATOM 1945 O O . MET A 1 247 ? -0.643 17.844 1.708 1 95.19 247 MET A O 1
ATOM 1949 N N . SER A 1 248 ? 0.312 15.969 1.057 1 95.94 248 SER A N 1
ATOM 1950 C CA . SER A 1 248 ? -0.498 15.094 1.902 1 95.94 248 SER A CA 1
ATOM 1951 C C . SER A 1 248 ? 0.241 13.805 2.232 1 95.94 248 SER A C 1
ATOM 1953 O O . SER A 1 248 ? 1.416 13.648 1.895 1 95.94 248 SER A O 1
ATOM 1955 N N . ARG A 1 249 ? -0.406 12.945 2.943 1 95.88 249 ARG A N 1
ATOM 1956 C CA . ARG A 1 249 ? 0.21 11.688 3.354 1 95.88 249 ARG A CA 1
ATOM 1957 C C . ARG A 1 249 ? 0.715 10.906 2.145 1 95.88 249 ARG A C 1
ATOM 1959 O O . ARG A 1 249 ? 0.07 10.891 1.093 1 95.88 249 ARG A O 1
ATOM 1966 N N . VAL A 1 250 ? 1.874 10.305 2.314 1 95.69 250 VAL A N 1
ATOM 1967 C CA . VAL A 1 250 ? 2.451 9.492 1.245 1 95.69 250 VAL A CA 1
ATOM 1968 C C . VAL A 1 250 ? 1.42 8.484 0.745 1 95.69 250 VAL A C 1
ATOM 1970 O O . VAL A 1 250 ? 0.699 7.879 1.54 1 95.69 250 VAL A O 1
ATOM 1973 N N . GLY A 1 251 ? 1.286 8.336 -0.563 1 96.19 251 GLY A N 1
ATOM 1974 C CA . GLY A 1 251 ? 0.256 7.523 -1.188 1 96.19 251 GLY A CA 1
ATOM 1975 C C . GLY A 1 251 ? -0.83 8.344 -1.858 1 96.19 251 GLY A C 1
ATOM 1976 O O . GLY A 1 251 ? -1.515 7.855 -2.76 1 96.19 251 GLY A O 1
ATOM 1977 N N . THR A 1 252 ? -1.005 9.57 -1.466 1 96.88 252 THR A N 1
ATOM 1978 C CA . THR A 1 252 ? -2.049 10.438 -1.992 1 96.88 252 THR A CA 1
ATOM 1979 C C . THR A 1 252 ? -1.848 10.688 -3.484 1 96.88 252 THR A C 1
ATOM 1981 O O . THR A 1 252 ? -2.801 10.617 -4.266 1 96.88 252 THR A O 1
ATOM 1984 N N . SER A 1 253 ? -0.628 11 -3.896 1 94.19 253 SER A N 1
ATOM 1985 C CA . SER A 1 253 ? -0.351 11.234 -5.309 1 94.19 253 SER A CA 1
ATOM 1986 C C . SER A 1 253 ? -0.674 10.008 -6.148 1 94.19 253 SER A C 1
ATOM 1988 O O . SER A 1 253 ? -1.157 10.125 -7.277 1 94.19 253 SER A O 1
ATOM 1990 N N . GLN A 1 254 ? -0.346 8.867 -5.59 1 94.75 254 GLN A N 1
ATOM 1991 C CA . GLN A 1 254 ? -0.655 7.609 -6.262 1 94.75 254 GLN A CA 1
ATOM 1992 C C . GLN A 1 254 ? -2.16 7.441 -6.449 1 94.75 254 GLN A C 1
ATOM 1994 O O . GLN A 1 254 ? -2.619 7.059 -7.527 1 94.75 254 GLN A O 1
ATOM 1999 N N . ILE A 1 255 ? -2.922 7.672 -5.441 1 97.31 255 ILE A N 1
ATOM 2000 C CA . ILE A 1 255 ? -4.375 7.578 -5.5 1 97.31 255 ILE A CA 1
ATOM 2001 C C . ILE A 1 255 ? -4.918 8.555 -6.539 1 97.31 255 ILE A C 1
ATOM 2003 O O . ILE A 1 255 ? -5.789 8.203 -7.34 1 97.31 255 ILE A O 1
ATOM 2007 N N . ALA A 1 256 ? -4.363 9.734 -6.539 1 97 256 ALA A N 1
ATOM 2008 C CA . ALA A 1 256 ? -4.812 10.742 -7.492 1 97 256 ALA A CA 1
ATOM 2009 C C . ALA A 1 256 ? -4.523 10.312 -8.93 1 97 256 ALA A C 1
ATOM 2011 O O . ALA A 1 256 ? -5.363 10.484 -9.812 1 97 256 ALA A O 1
ATOM 2012 N N . LEU A 1 257 ? -3.352 9.805 -9.133 1 94.5 257 LEU A N 1
ATOM 2013 C CA . LEU A 1 257 ? -2.982 9.336 -10.461 1 94.5 257 LEU A CA 1
ATOM 2014 C C . LEU A 1 257 ? -3.898 8.203 -10.914 1 94.5 257 LEU A C 1
ATOM 2016 O O . LEU A 1 257 ? -4.363 8.188 -12.055 1 94.5 257 LEU A O 1
ATOM 2020 N N . MET A 1 258 ? -4.148 7.242 -10.008 1 94.38 258 MET A N 1
ATOM 2021 C CA . MET A 1 258 ? -5.035 6.129 -10.328 1 94.38 258 MET A CA 1
ATOM 2022 C C . MET A 1 258 ? -6.453 6.621 -10.594 1 94.38 258 MET A C 1
ATOM 2024 O O . MET A 1 258 ? -7.121 6.137 -11.516 1 94.38 258 MET A O 1
ATOM 2028 N N . ALA A 1 259 ? -6.883 7.562 -9.797 1 97.12 259 ALA A N 1
ATOM 2029 C CA . ALA A 1 259 ? -8.211 8.133 -9.992 1 97.12 259 ALA A CA 1
ATOM 2030 C C . ALA A 1 259 ? -8.336 8.758 -11.383 1 97.12 259 ALA A C 1
ATOM 2032 O O . ALA A 1 259 ? -9.359 8.586 -12.055 1 97.12 259 ALA A O 1
ATOM 2033 N N . GLN A 1 260 ? -7.324 9.461 -11.812 1 96 260 GLN A N 1
ATOM 2034 C CA . GLN A 1 260 ? -7.32 10.055 -13.141 1 96 260 GLN A CA 1
ATOM 2035 C C . GLN A 1 260 ? -7.453 8.984 -14.219 1 96 260 GLN A C 1
ATOM 2037 O O . GLN A 1 260 ? -8.203 9.148 -15.188 1 96 260 GLN A O 1
ATOM 2042 N N . ALA A 1 261 ? -6.715 7.922 -14.055 1 91.12 261 ALA A N 1
ATOM 2043 C CA . ALA A 1 261 ? -6.75 6.824 -15.016 1 91.12 261 ALA A CA 1
ATOM 2044 C C . ALA A 1 261 ? -8.156 6.246 -15.133 1 91.12 261 ALA A C 1
ATOM 2046 O O . ALA A 1 261 ? -8.531 5.73 -16.188 1 91.12 261 ALA A O 1
ATOM 2047 N N . TYR A 1 262 ? -8.969 6.332 -14.133 1 93.56 262 TYR A N 1
ATOM 2048 C CA . TYR A 1 262 ? -10.32 5.793 -14.133 1 93.56 262 TYR A CA 1
ATOM 2049 C C . TYR A 1 262 ? -11.352 6.91 -14.289 1 93.56 262 TYR A C 1
ATOM 2051 O O . TYR A 1 262 ? -12.547 6.691 -14.094 1 93.56 262 TYR A O 1
ATOM 2059 N N . ASN A 1 263 ? -10.945 8.117 -14.562 1 96.44 263 ASN A N 1
ATOM 2060 C CA . ASN A 1 263 ? -11.789 9.289 -14.789 1 96.44 263 ASN A CA 1
ATOM 2061 C C . ASN A 1 263 ? -12.625 9.625 -13.562 1 96.44 263 ASN A C 1
ATOM 2063 O O . ASN A 1 263 ? -13.812 9.953 -13.68 1 96.44 263 ASN A O 1
ATOM 2067 N N . VAL A 1 264 ? -12.094 9.438 -12.422 1 98 264 VAL A N 1
ATOM 2068 C CA . VAL A 1 264 ? -12.734 9.797 -11.164 1 98 264 VAL A CA 1
ATOM 2069 C C . VAL A 1 264 ? -12.18 11.133 -10.664 1 98 264 VAL A C 1
ATOM 2071 O O . VAL A 1 264 ? -10.969 11.281 -10.5 1 98 264 VAL A O 1
ATOM 2074 N N . PRO A 1 265 ? -12.992 12.133 -10.406 1 98.12 265 PRO A N 1
ATOM 2075 C CA . PRO A 1 265 ? -12.492 13.43 -9.945 1 98.12 265 PRO A CA 1
ATOM 2076 C C . PRO A 1 265 ? -11.938 13.383 -8.523 1 98.12 265 PRO A C 1
ATOM 2078 O O . PRO A 1 265 ? -12.484 12.688 -7.668 1 98.12 265 PRO A O 1
ATOM 2081 N N . VAL A 1 266 ? -10.836 14.109 -8.328 1 98.5 266 VAL A N 1
ATOM 2082 C CA . VAL A 1 266 ? -10.203 14.234 -7.02 1 98.5 266 VAL A CA 1
ATOM 2083 C C . VAL A 1 266 ? -10.469 15.625 -6.445 1 98.5 266 VAL A C 1
ATOM 2085 O O . VAL A 1 266 ? -10.086 16.641 -7.051 1 98.5 266 VAL A O 1
ATOM 2088 N N . LEU A 1 267 ? -11.125 15.703 -5.297 1 98.12 267 LEU A N 1
ATOM 2089 C CA . LEU A 1 267 ? -11.383 16.938 -4.559 1 98.12 267 LEU A CA 1
ATOM 2090 C C . LEU A 1 267 ? -10.516 17 -3.301 1 98.12 267 LEU A C 1
ATOM 2092 O O . LEU A 1 267 ? -10.414 16.016 -2.564 1 98.12 267 LEU A O 1
ATOM 2096 N N . VAL A 1 268 ? -9.93 18.141 -3.096 1 98.12 268 VAL A N 1
ATOM 2097 C CA . VAL A 1 268 ? -9.086 18.328 -1.923 1 98.12 268 VAL A CA 1
ATOM 2098 C C . VAL A 1 268 ? -9.695 19.391 -1.01 1 98.12 268 VAL A C 1
ATOM 2100 O O . VAL A 1 268 ? -10.133 20.438 -1.478 1 98.12 268 VAL A O 1
ATOM 2103 N N . CYS A 1 269 ? -9.789 19.094 0.235 1 97.56 269 CYS A N 1
ATOM 2104 C CA . CYS A 1 269 ? -10.234 20.047 1.249 1 97.56 269 CYS A CA 1
ATOM 2105 C C . CYS A 1 269 ? -9.047 20.609 2.033 1 97.56 269 CYS A C 1
ATOM 2107 O O . CYS A 1 269 ? -8.219 19.844 2.535 1 97.56 269 CYS A O 1
ATOM 2109 N N . CYS A 1 270 ? -8.992 21.906 2.154 1 97.62 270 CYS A N 1
ATOM 2110 C CA . CYS A 1 270 ? -7.809 22.484 2.77 1 97.62 270 CYS A CA 1
ATOM 2111 C C . CYS A 1 270 ? -8.109 23.891 3.305 1 97.62 270 CYS A C 1
ATOM 2113 O O . CYS A 1 270 ? -8.602 24.734 2.572 1 97.62 270 CYS A O 1
ATOM 2115 N N . GLU A 1 271 ? -7.832 24.125 4.535 1 97.69 271 GLU A N 1
ATOM 2116 C CA . GLU A 1 271 ? -7.91 25.484 5.074 1 97.69 271 GLU A CA 1
ATOM 2117 C C . GLU A 1 271 ? -6.852 26.391 4.453 1 97.69 271 GLU A C 1
ATOM 2119 O O . GLU A 1 271 ? -5.719 25.953 4.227 1 97.69 271 GLU A O 1
ATOM 2124 N N . THR A 1 272 ? -7.098 27.625 4.293 1 96.62 272 THR A N 1
ATOM 2125 C CA . THR A 1 272 ? -6.207 28.531 3.584 1 96.62 272 THR A CA 1
ATOM 2126 C C . THR A 1 272 ? -4.965 28.844 4.418 1 96.62 272 THR A C 1
ATOM 2128 O O . THR A 1 272 ? -3.914 29.188 3.873 1 96.62 272 THR A O 1
ATOM 2131 N N . TYR A 1 273 ? -5.066 28.688 5.73 1 96.88 273 TYR A N 1
ATOM 2132 C CA . TYR A 1 273 ? -3.889 29 6.539 1 96.88 273 TYR A CA 1
ATOM 2133 C C . TYR A 1 273 ? -2.805 27.938 6.336 1 96.88 273 TYR A C 1
ATOM 2135 O O . TYR A 1 273 ? -1.678 28.109 6.809 1 96.88 273 TYR A O 1
ATOM 2143 N N . LYS A 1 274 ? -3.08 26.844 5.59 1 97 274 LYS A N 1
ATOM 2144 C CA . LYS A 1 274 ? -2.117 25.797 5.254 1 97 274 LYS A CA 1
ATOM 2145 C C . LYS A 1 274 ? -1.421 26.109 3.93 1 97 274 LYS A C 1
ATOM 2147 O O . LYS A 1 274 ? -0.576 25.328 3.477 1 97 274 LYS A O 1
ATOM 2152 N N . PHE A 1 275 ? -1.839 27.203 3.301 1 95.94 275 PHE A N 1
ATOM 2153 C CA . PHE A 1 275 ? -1.189 27.594 2.051 1 95.94 275 PHE A CA 1
ATOM 2154 C C . PHE A 1 275 ? 0.23 28.078 2.307 1 95.94 275 PHE A C 1
ATOM 2156 O O . PHE A 1 275 ? 0.496 28.734 3.32 1 95.94 275 PHE A O 1
ATOM 2163 N N . CYS A 1 276 ? 1.113 27.734 1.46 1 91.94 276 CYS A N 1
ATOM 2164 C CA . CYS A 1 276 ? 2.482 28.188 1.675 1 91.94 276 CYS A CA 1
ATOM 2165 C C . CYS A 1 276 ? 3.111 28.672 0.371 1 91.94 276 CYS A C 1
ATOM 2167 O O . CYS A 1 276 ? 2.68 28.266 -0.712 1 91.94 276 CYS A O 1
ATOM 2169 N N . GLU A 1 277 ? 4.137 29.469 0.483 1 90.56 277 GLU A N 1
ATOM 2170 C CA . GLU A 1 277 ? 4.773 30.141 -0.646 1 90.56 277 GLU A CA 1
ATOM 2171 C C . GLU A 1 277 ? 5.793 29.234 -1.326 1 90.56 277 GLU A C 1
ATOM 2173 O O . GLU A 1 277 ? 6.293 29.547 -2.408 1 90.56 277 GLU A O 1
ATOM 2178 N N . ARG A 1 278 ? 5.973 28.172 -0.867 1 86.75 278 ARG A N 1
ATOM 2179 C CA . ARG A 1 278 ? 6.949 27.234 -1.419 1 86.75 278 ARG A CA 1
ATOM 2180 C C . ARG A 1 278 ? 6.48 26.688 -2.764 1 86.75 278 ARG A C 1
ATOM 2182 O O . ARG A 1 278 ? 5.281 26.516 -2.99 1 86.75 278 ARG A O 1
ATOM 2189 N N . VAL A 1 279 ? 7.496 26.547 -3.623 1 80.44 279 VAL A N 1
ATOM 2190 C CA . VAL A 1 279 ? 7.277 25.859 -4.898 1 80.44 279 VAL A CA 1
ATOM 2191 C C . VAL A 1 279 ? 8.023 24.531 -4.91 1 80.44 279 VAL A C 1
ATOM 2193 O O . VAL A 1 279 ? 9.227 24.484 -4.656 1 80.44 279 VAL A O 1
ATOM 2196 N N . GLN A 1 280 ? 7.273 23.562 -4.949 1 77 280 GLN A N 1
ATOM 2197 C CA . GLN A 1 280 ? 7.871 22.234 -4.992 1 77 280 GLN A CA 1
ATOM 2198 C C . GLN A 1 280 ? 7.148 21.344 -5.992 1 77 280 GLN A C 1
ATOM 2200 O O . GLN A 1 280 ? 5.918 21.312 -6.043 1 77 280 GLN A O 1
ATOM 2205 N N . THR A 1 281 ? 8 20.734 -6.871 1 70.12 281 THR A N 1
ATOM 2206 C CA . THR A 1 281 ? 7.41 19.812 -7.836 1 70.12 281 THR A CA 1
ATOM 2207 C C . THR A 1 281 ? 7.418 18.391 -7.293 1 70.12 281 THR A C 1
ATOM 2209 O O . THR A 1 281 ? 6.625 17.547 -7.73 1 70.12 281 THR A O 1
ATOM 2212 N N . ASP A 1 282 ? 8.406 18.234 -6.434 1 67.69 282 ASP A N 1
ATOM 2213 C CA . ASP A 1 282 ? 8.477 16.922 -5.793 1 67.69 282 ASP A CA 1
ATOM 2214 C C . ASP A 1 282 ? 8.734 17.062 -4.293 1 67.69 282 ASP A C 1
ATOM 2216 O O . ASP A 1 282 ? 8.977 18.156 -3.795 1 67.69 282 ASP A O 1
ATOM 2220 N N . SER A 1 283 ? 8.344 16.125 -3.631 1 68.12 283 SER A N 1
ATOM 2221 C CA . SER A 1 283 ? 8.492 16.172 -2.182 1 68.12 283 SER A CA 1
ATOM 2222 C C . SER A 1 283 ? 9.898 15.75 -1.759 1 68.12 283 SER A C 1
ATOM 2224 O O . SER A 1 283 ? 10.102 15.297 -0.63 1 68.12 283 SER A O 1
ATOM 2226 N N . PHE A 1 284 ? 10.805 15.938 -2.613 1 70.69 284 PHE A N 1
ATOM 2227 C CA . PHE A 1 284 ? 12.156 15.5 -2.293 1 70.69 284 PHE A CA 1
ATOM 2228 C C . PHE A 1 284 ? 12.844 16.5 -1.379 1 70.69 284 PHE A C 1
ATOM 2230 O O . PHE A 1 284 ? 13.477 16.125 -0.393 1 70.69 284 PHE A O 1
ATOM 2237 N N . VAL A 1 285 ? 12.578 17.703 -1.708 1 72 285 VAL A N 1
ATOM 2238 C CA . VAL A 1 285 ? 13.344 18.75 -1.033 1 72 285 VAL A CA 1
ATOM 2239 C C . VAL A 1 285 ? 12.805 18.953 0.38 1 72 285 VAL A C 1
ATOM 2241 O O . VAL A 1 285 ? 13.578 19.047 1.338 1 72 285 VAL A O 1
ATOM 2244 N N . SER A 1 286 ? 11.508 19 0.454 1 80.38 286 SER A N 1
ATOM 2245 C CA . SER A 1 286 ? 10.875 19.234 1.747 1 80.38 286 SER A CA 1
ATOM 2246 C C . SER A 1 286 ? 9.914 18.094 2.105 1 80.38 286 SER A C 1
ATOM 2248 O O . SER A 1 286 ? 8.805 18.031 1.581 1 80.38 286 SER A O 1
ATOM 2250 N N . ASN A 1 287 ? 10.477 17.234 2.904 1 89.81 287 ASN A N 1
ATOM 2251 C CA . ASN A 1 287 ? 9.695 16.094 3.383 1 89.81 287 ASN A CA 1
ATOM 2252 C C . ASN A 1 287 ? 10.141 15.648 4.77 1 89.81 287 ASN A C 1
ATOM 2254 O O . ASN A 1 287 ? 10.914 16.344 5.434 1 89.81 287 ASN A O 1
ATOM 2258 N N . GLU A 1 288 ? 9.477 14.672 5.266 1 91.56 288 GLU A N 1
ATOM 2259 C CA . GLU A 1 288 ? 9.773 14.078 6.562 1 91.56 288 GLU A CA 1
ATOM 2260 C C . GLU A 1 288 ? 9.977 12.57 6.445 1 91.56 288 GLU A C 1
ATOM 2262 O O . GLU A 1 288 ? 9.266 11.898 5.695 1 91.56 288 GLU A O 1
ATOM 2267 N N . LEU A 1 289 ? 11.094 12.109 7.105 1 90.88 289 LEU A N 1
ATOM 2268 C CA . LEU A 1 289 ? 11.25 10.672 7.285 1 90.88 289 LEU A CA 1
ATOM 2269 C C . LEU A 1 289 ? 10.711 10.227 8.641 1 90.88 289 LEU A C 1
ATOM 2271 O O . LEU A 1 289 ? 11.062 10.797 9.672 1 90.88 289 LEU A O 1
ATOM 2275 N N . ASP A 1 290 ? 9.867 9.273 8.602 1 91.25 290 ASP A N 1
ATOM 2276 C CA . ASP A 1 290 ? 9.375 8.695 9.852 1 91.25 290 ASP A CA 1
ATOM 2277 C C . ASP A 1 290 ? 10.305 7.602 10.359 1 91.25 290 ASP A C 1
ATOM 2279 O O . ASP A 1 290 ? 11.32 7.301 9.727 1 91.25 290 ASP A O 1
ATOM 2283 N N . ASP A 1 291 ? 10.023 7.074 11.539 1 89.44 291 ASP A N 1
ATOM 2284 C CA . ASP A 1 291 ? 10.82 6.023 12.164 1 89.44 291 ASP A CA 1
ATOM 2285 C C . ASP A 1 291 ? 10.938 4.805 11.258 1 89.44 291 ASP A C 1
ATOM 2287 O O . ASP A 1 291 ? 9.938 4.133 10.984 1 89.44 291 ASP A O 1
ATOM 2291 N N . PRO A 1 292 ? 12.109 4.516 10.789 1 89.88 292 PRO A N 1
ATOM 2292 C CA . PRO A 1 292 ? 12.273 3.359 9.906 1 89.88 292 PRO A CA 1
ATOM 2293 C C . PRO A 1 292 ? 11.898 2.041 10.578 1 89.88 292 PRO A C 1
ATOM 2295 O O . PRO A 1 292 ? 11.523 1.082 9.898 1 89.88 292 PRO A O 1
ATOM 2298 N N . ASP A 1 293 ? 11.938 1.97 11.898 1 88 293 ASP A N 1
ATOM 2299 C CA . ASP A 1 293 ? 11.625 0.75 12.633 1 88 293 ASP A CA 1
ATOM 2300 C C . ASP A 1 293 ? 10.148 0.376 12.477 1 88 293 ASP A C 1
ATOM 2302 O O . ASP A 1 293 ? 9.766 -0.767 12.734 1 88 293 ASP A O 1
ATOM 2306 N N . GLU A 1 294 ? 9.391 1.314 12.078 1 88.75 294 GLU A N 1
ATOM 2307 C CA . GLU A 1 294 ? 7.977 1.035 11.836 1 88.75 294 GLU A CA 1
ATOM 2308 C C . GLU A 1 294 ? 7.797 0.089 10.648 1 88.75 294 GLU A C 1
ATOM 2310 O O . GLU A 1 294 ? 6.77 -0.583 10.539 1 88.75 294 GLU A O 1
ATOM 2315 N N . LEU A 1 295 ? 8.773 0.103 9.773 1 88.19 295 LEU A N 1
ATOM 2316 C CA . LEU A 1 295 ? 8.727 -0.798 8.633 1 88.19 295 LEU A CA 1
ATOM 2317 C C . LEU A 1 295 ? 9.156 -2.207 9.023 1 88.19 295 LEU A C 1
ATOM 2319 O O . LEU A 1 295 ? 8.742 -3.186 8.398 1 88.19 295 LEU A O 1
ATOM 2323 N N . ALA A 1 296 ? 10.109 -2.357 9.922 1 77.88 296 ALA A N 1
ATOM 2324 C CA . ALA A 1 296 ? 10.711 -3.627 10.32 1 77.88 296 ALA A CA 1
ATOM 2325 C C . ALA A 1 296 ? 9.789 -4.402 11.258 1 77.88 296 ALA A C 1
ATOM 2327 O O . ALA A 1 296 ? 9.844 -5.633 11.32 1 77.88 296 ALA A O 1
ATOM 2328 N N . ALA A 1 297 ? 8.531 -3.941 11.438 1 65.31 297 ALA A N 1
ATOM 2329 C CA . ALA A 1 297 ? 7.594 -4.516 12.398 1 65.31 297 ALA A CA 1
ATOM 2330 C C . ALA A 1 297 ? 8.273 -5.566 13.273 1 65.31 297 ALA A C 1
ATOM 2332 O O . ALA A 1 297 ? 9.422 -5.934 13.023 1 65.31 297 ALA A O 1
ATOM 2333 N N . GLN A 1 298 ? 7.594 -6.184 14.398 1 58.88 298 GLN A N 1
ATOM 2334 C CA . GLN A 1 298 ? 7.969 -7.066 15.492 1 58.88 298 GLN A CA 1
ATOM 2335 C C . GLN A 1 298 ? 8.609 -8.352 14.969 1 58.88 298 GLN A C 1
ATOM 2337 O O . GLN A 1 298 ? 8.602 -9.375 15.656 1 58.88 298 GLN A O 1
ATOM 2342 N N . ARG A 1 299 ? 9.164 -8.18 13.656 1 61.03 299 ARG A N 1
ATOM 2343 C CA . ARG A 1 299 ? 9.539 -9.539 13.281 1 61.03 299 ARG A CA 1
ATOM 2344 C C . ARG A 1 299 ? 11.047 -9.742 13.398 1 61.03 299 ARG A C 1
ATOM 2346 O O . ARG A 1 299 ? 11.82 -8.789 13.273 1 61.03 299 ARG A O 1
ATOM 2353 N N . ALA A 1 300 ? 11.367 -10.945 13.797 1 61.16 300 ALA A N 1
ATOM 2354 C CA . ALA A 1 300 ? 12.734 -11.469 13.875 1 61.16 300 ALA A CA 1
ATOM 2355 C C . ALA A 1 300 ? 13.375 -11.539 12.492 1 61.16 300 ALA A C 1
ATOM 2357 O O . ALA A 1 300 ? 12.695 -11.383 11.477 1 61.16 300 ALA A O 1
ATOM 2358 N N . GLY A 1 301 ? 14.734 -11.227 12.359 1 72.44 301 GLY A N 1
ATOM 2359 C CA . GLY A 1 301 ? 15.523 -11.5 11.172 1 72.44 301 GLY A CA 1
ATOM 2360 C C . GLY A 1 301 ? 16.25 -10.273 10.641 1 72.44 301 GLY A C 1
ATOM 2361 O O . GLY A 1 301 ? 16.766 -9.469 11.414 1 72.44 301 GLY A O 1
ATOM 2362 N N . VAL A 1 302 ? 16.234 -10.148 9.359 1 79 302 VAL A N 1
ATOM 2363 C CA . VAL A 1 302 ? 17.078 -9.188 8.648 1 79 302 VAL A CA 1
ATOM 2364 C C . VAL A 1 302 ? 16.578 -7.773 8.914 1 79 302 VAL A C 1
ATOM 2366 O O . VAL A 1 302 ? 17.375 -6.848 9.086 1 79 302 VAL A O 1
ATOM 2369 N N . LEU A 1 303 ? 15.25 -7.617 9.078 1 84.81 303 LEU A N 1
ATOM 2370 C CA . LEU A 1 303 ? 14.695 -6.285 9.289 1 84.81 303 LEU A CA 1
ATOM 2371 C C . LEU A 1 303 ? 14.906 -5.832 10.734 1 84.81 303 LEU A C 1
ATOM 2373 O O . LEU A 1 303 ? 15.055 -4.633 10.992 1 84.81 303 LEU A O 1
ATOM 2377 N N . ALA A 1 304 ? 15 -6.855 11.594 1 82.31 304 ALA A N 1
ATOM 2378 C CA . ALA A 1 304 ? 15.203 -6.523 13.008 1 82.31 304 ALA A CA 1
ATOM 2379 C C . ALA A 1 304 ? 16.594 -5.941 13.234 1 82.31 304 ALA A C 1
ATOM 2381 O O . ALA A 1 304 ? 16.781 -5.109 14.125 1 82.31 304 ALA A O 1
ATOM 2382 N N . SER A 1 305 ? 17.562 -6.379 12.383 1 84.62 305 SER A N 1
ATOM 2383 C CA . SER A 1 305 ? 18.938 -5.91 12.531 1 84.62 305 SER A CA 1
ATOM 2384 C C . SER A 1 305 ? 19.375 -5.086 11.32 1 84.62 305 SER A C 1
ATOM 2386 O O . SER A 1 305 ? 20.547 -5.121 10.922 1 84.62 305 SER A O 1
ATOM 2388 N N . TRP A 1 306 ? 18.438 -4.391 10.797 1 87.56 306 TRP A N 1
ATOM 2389 C CA . TRP A 1 306 ? 18.719 -3.701 9.547 1 87.56 306 TRP A CA 1
ATOM 2390 C C . TRP A 1 306 ? 19.828 -2.668 9.727 1 87.56 306 TRP A C 1
ATOM 2392 O O . TRP A 1 306 ? 20.625 -2.436 8.82 1 87.56 306 TRP A O 1
ATOM 2402 N N . GLN A 1 307 ? 19.969 -2.105 10.906 1 85.75 307 GLN A N 1
ATOM 2403 C CA . GLN A 1 307 ? 20.953 -1.05 11.164 1 85.75 307 GLN A CA 1
ATOM 2404 C C . GLN A 1 307 ? 22.375 -1.573 11.031 1 85.75 307 GLN A C 1
ATOM 2406 O O . GLN A 1 307 ? 23.297 -0.806 10.758 1 85.75 307 GLN A O 1
ATOM 2411 N N . GLU A 1 308 ? 22.453 -2.818 11.188 1 85.62 308 GLU A N 1
ATOM 2412 C CA . GLU A 1 308 ? 23.781 -3.434 11.164 1 85.62 308 GLU A CA 1
ATOM 2413 C C . GLU A 1 308 ? 24.141 -3.904 9.758 1 85.62 308 GLU A C 1
ATOM 2415 O O . GLU A 1 308 ? 25.234 -4.414 9.531 1 85.62 308 GLU A O 1
ATOM 2420 N N . ARG A 1 309 ? 23.344 -3.682 8.859 1 86.88 309 ARG A N 1
ATOM 2421 C CA . ARG A 1 309 ? 23.562 -4.172 7.5 1 86.88 309 ARG A CA 1
ATOM 2422 C C . ARG A 1 309 ? 23.797 -3.014 6.531 1 86.88 309 ARG A C 1
ATOM 2424 O O . ARG A 1 309 ? 22.844 -2.346 6.125 1 86.88 309 ARG A O 1
ATOM 2431 N N . PRO A 1 310 ? 24.922 -2.834 6.09 1 83.06 310 PRO A N 1
ATOM 2432 C CA . PRO A 1 310 ? 25.219 -1.698 5.215 1 83.06 310 PRO A CA 1
ATOM 2433 C C . PRO A 1 310 ? 24.516 -1.781 3.867 1 83.06 310 PRO A C 1
ATOM 2435 O O . PRO A 1 310 ? 24.344 -0.762 3.193 1 83.06 310 PRO A O 1
ATOM 2438 N N . SER A 1 311 ? 24.141 -2.955 3.51 1 87.75 311 SER A N 1
ATOM 2439 C CA . SER A 1 311 ? 23.531 -3.152 2.195 1 87.75 311 SER A CA 1
ATOM 2440 C C . SER A 1 311 ? 22.031 -2.951 2.244 1 87.75 311 SER A C 1
ATOM 2442 O O . SER A 1 311 ? 21.328 -3.137 1.239 1 87.75 311 SER A O 1
ATOM 2444 N N . LEU A 1 312 ? 21.594 -2.545 3.424 1 91 312 LEU A N 1
ATOM 2445 C CA . LEU A 1 312 ? 20.141 -2.455 3.576 1 91 312 LEU A CA 1
ATOM 2446 C C . LEU A 1 312 ? 19.734 -1.066 4.051 1 91 312 LEU A C 1
ATOM 2448 O O . LEU A 1 312 ? 20.312 -0.527 4.988 1 91 312 LEU A O 1
ATOM 2452 N N . ARG A 1 313 ? 18.828 -0.491 3.348 1 91.5 313 ARG A N 1
ATOM 2453 C CA . ARG A 1 313 ? 18.25 0.785 3.742 1 91.5 313 ARG A CA 1
ATOM 2454 C C . ARG A 1 313 ? 16.719 0.691 3.793 1 91.5 313 ARG A C 1
ATOM 2456 O O . ARG A 1 313 ? 16.109 -0.054 3.021 1 91.5 313 ARG A O 1
ATOM 2463 N N . LEU A 1 314 ? 16.172 1.396 4.738 1 91.12 314 LEU A N 1
ATOM 2464 C CA . LEU A 1 314 ? 14.719 1.486 4.867 1 91.12 314 LEU A CA 1
ATOM 2465 C C . LEU A 1 314 ? 14.234 2.9 4.57 1 91.12 314 LEU A C 1
ATOM 2467 O O . LEU A 1 314 ? 14.805 3.875 5.07 1 91.12 314 LEU A O 1
ATOM 2471 N N . LEU A 1 315 ? 13.273 3.051 3.729 1 91.62 315 LEU A N 1
ATOM 2472 C CA . LEU A 1 315 ? 12.711 4.355 3.41 1 91.62 315 LEU A CA 1
ATOM 2473 C C . LEU A 1 315 ? 11.289 4.477 3.945 1 91.62 315 LEU A C 1
ATOM 2475 O O . LEU A 1 315 ? 10.375 3.807 3.457 1 91.62 315 LEU A O 1
ATOM 2479 N N . ASN A 1 316 ? 11.086 5.293 4.914 1 92.56 316 ASN A N 1
ATOM 2480 C CA . ASN A 1 316 ? 9.781 5.574 5.5 1 92.56 316 ASN A CA 1
ATOM 2481 C C . ASN A 1 316 ? 9.398 7.043 5.352 1 92.56 316 ASN A C 1
ATOM 2483 O O . ASN A 1 316 ? 9.484 7.812 6.312 1 92.56 316 ASN A O 1
ATOM 2487 N N . LEU A 1 317 ? 8.898 7.395 4.211 1 92.44 317 LEU A N 1
ATOM 2488 C CA . LEU A 1 317 ? 8.508 8.766 3.908 1 92.44 317 LEU A CA 1
ATOM 2489 C C . LEU A 1 317 ? 7.137 9.086 4.488 1 92.44 317 LEU A C 1
ATOM 2491 O O . LEU A 1 317 ? 6.254 8.227 4.52 1 92.44 317 LEU A O 1
ATOM 2495 N N . VAL A 1 318 ? 6.922 10.344 4.812 1 93.25 318 VAL A N 1
ATOM 2496 C CA . VAL A 1 318 ? 5.684 10.695 5.492 1 93.25 318 VAL A CA 1
ATOM 2497 C C . VAL A 1 318 ? 4.711 11.328 4.496 1 93.25 318 VAL A C 1
ATOM 2499 O O . VAL A 1 318 ? 3.51 11.047 4.531 1 93.25 318 VAL A O 1
ATOM 2502 N N . TYR A 1 319 ? 5.211 12.203 3.631 1 93.31 319 TYR A N 1
ATOM 2503 C CA . TYR A 1 319 ? 4.301 12.953 2.777 1 93.31 319 TYR A CA 1
ATOM 2504 C C . TYR A 1 319 ? 4.66 12.781 1.308 1 93.31 319 TYR A C 1
ATOM 2506 O O . TYR A 1 319 ? 5.734 12.273 0.98 1 93.31 319 TYR A O 1
ATOM 2514 N N . ASP A 1 320 ? 3.736 13.109 0.463 1 92.94 320 ASP A N 1
ATOM 2515 C CA . ASP A 1 320 ? 4.012 13.234 -0.965 1 92.94 320 ASP A CA 1
ATOM 2516 C C . ASP A 1 320 ? 3.346 14.477 -1.543 1 92.94 320 ASP A C 1
ATOM 2518 O O . ASP A 1 320 ? 2.676 15.219 -0.823 1 92.94 320 ASP A O 1
ATOM 2522 N N . ALA A 1 321 ? 3.734 14.797 -2.725 1 93.12 321 ALA A N 1
ATOM 2523 C CA . ALA A 1 321 ? 3.225 15.969 -3.432 1 93.12 321 ALA A CA 1
ATOM 2524 C C . ALA A 1 321 ? 2.396 15.562 -4.648 1 93.12 321 ALA A C 1
ATOM 2526 O O . ALA A 1 321 ? 2.908 14.906 -5.562 1 93.12 321 ALA A O 1
ATOM 2527 N N . THR A 1 322 ? 1.152 15.883 -4.625 1 94.69 322 THR A N 1
ATOM 2528 C CA . THR A 1 322 ? 0.263 15.625 -5.75 1 94.69 322 THR A CA 1
ATOM 2529 C C . THR A 1 322 ? 0.254 16.797 -6.723 1 94.69 322 THR A C 1
ATOM 2531 O O . THR A 1 322 ? -0.064 17.922 -6.336 1 94.69 322 THR A O 1
ATOM 2534 N N . PRO A 1 323 ? 0.585 16.531 -7.957 1 93.19 323 PRO A N 1
ATOM 2535 C CA . PRO A 1 323 ? 0.553 17.625 -8.93 1 93.19 323 PRO A CA 1
ATOM 2536 C C . PRO A 1 323 ? -0.843 18.219 -9.109 1 93.19 323 PRO A C 1
ATOM 2538 O O . PRO A 1 323 ? -1.839 17.5 -9.031 1 93.19 323 PRO A O 1
ATOM 2541 N N . PRO A 1 324 ? -0.875 19.562 -9.438 1 94.81 324 PRO A N 1
ATOM 2542 C CA . PRO A 1 324 ? -2.174 20.234 -9.547 1 94.81 324 PRO A CA 1
ATOM 2543 C C . PRO A 1 324 ? -3.039 19.656 -10.664 1 94.81 324 PRO A C 1
ATOM 2545 O O . PRO A 1 324 ? -4.27 19.672 -10.57 1 94.81 324 PRO A O 1
ATOM 2548 N N . GLY A 1 325 ? -2.426 19.125 -11.695 1 95 325 GLY A N 1
ATOM 2549 C CA . GLY A 1 325 ? -3.174 18.562 -12.812 1 95 325 GLY A CA 1
ATOM 2550 C C . GLY A 1 325 ? -4.012 17.359 -12.422 1 95 325 GLY A C 1
ATOM 2551 O O . GLY A 1 325 ? -4.922 16.953 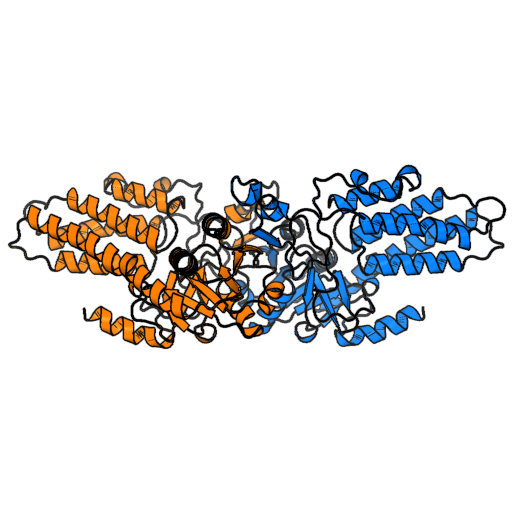-13.156 1 95 325 GLY A O 1
ATOM 2552 N N . LEU A 1 326 ? -3.75 16.766 -11.25 1 95.62 326 LEU A N 1
ATOM 2553 C CA . LEU A 1 326 ? -4.469 15.57 -10.805 1 95.62 326 LEU A CA 1
ATOM 2554 C C . LEU A 1 326 ? -5.602 15.945 -9.852 1 95.62 326 LEU A C 1
ATOM 2556 O O . LEU A 1 326 ? -6.332 15.07 -9.383 1 95.62 326 LEU A O 1
ATOM 2560 N N . VAL A 1 327 ? -5.766 17.219 -9.609 1 97.38 327 VAL A N 1
ATOM 2561 C CA . VAL A 1 327 ? -6.762 17.703 -8.656 1 97.38 327 VAL A CA 1
ATOM 2562 C C . VAL A 1 327 ? -7.84 18.5 -9.391 1 97.38 327 VAL A C 1
ATOM 2564 O O . VAL A 1 327 ? -7.543 19.5 -10.055 1 97.38 327 VAL A O 1
ATOM 2567 N N . ALA A 1 328 ? -9.047 18.047 -9.281 1 97.31 328 ALA A N 1
ATOM 2568 C CA . ALA A 1 328 ? -10.148 18.688 -9.977 1 97.31 328 ALA A CA 1
ATOM 2569 C C . ALA A 1 328 ? -10.523 20.016 -9.305 1 97.31 328 ALA A C 1
ATOM 2571 O O . ALA A 1 328 ? -10.828 21 -9.984 1 97.31 328 ALA A O 1
ATOM 2572 N N . LEU A 1 329 ? -10.523 19.953 -7.996 1 96.19 329 LEU A N 1
ATOM 2573 C CA . LEU A 1 329 ? -11 21.109 -7.242 1 96.19 329 LEU A CA 1
ATOM 2574 C C . LEU A 1 329 ? -10.43 21.109 -5.828 1 96.19 329 LEU A C 1
ATOM 2576 O O . LEU A 1 329 ? -10.273 20.062 -5.219 1 96.19 329 LEU A O 1
ATOM 2580 N N . VAL A 1 330 ? -10.141 22.328 -5.359 1 97.31 330 VAL A N 1
ATOM 2581 C CA . VAL A 1 330 ? -9.781 22.516 -3.957 1 97.31 330 VAL A CA 1
ATOM 2582 C C . VAL A 1 330 ? -10.898 23.281 -3.238 1 97.31 330 VAL A C 1
ATOM 2584 O O . VAL A 1 330 ? -11.305 24.359 -3.67 1 97.31 330 VAL A O 1
ATOM 2587 N N . ILE A 1 331 ? -11.359 22.734 -2.168 1 97.69 331 ILE A N 1
ATOM 2588 C CA . ILE A 1 331 ? -12.422 23.359 -1.395 1 97.69 331 ILE A CA 1
ATOM 2589 C C . ILE A 1 331 ? -11.828 24.031 -0.156 1 97.69 331 ILE A C 1
ATOM 2591 O O . ILE A 1 331 ? -11.242 23.359 0.699 1 97.69 331 ILE A O 1
ATOM 2595 N N . THR A 1 332 ? -11.977 25.328 -0.052 1 97.44 332 THR A N 1
ATOM 2596 C CA . THR A 1 332 ? -11.484 26.109 1.07 1 97.44 332 THR A CA 1
ATOM 2597 C C . THR A 1 332 ? -12.633 26.859 1.744 1 97.44 332 THR A C 1
ATOM 2599 O O . THR A 1 332 ? -13.781 26.781 1.308 1 97.44 332 THR A O 1
ATOM 2602 N N . GLU A 1 333 ? -12.305 27.578 2.77 1 97.12 333 GLU A N 1
ATOM 2603 C CA . GLU A 1 333 ? -13.336 28.359 3.441 1 97.12 333 GLU A CA 1
ATOM 2604 C C . GLU A 1 333 ? -13.742 29.562 2.602 1 97.12 333 GLU A C 1
ATOM 2606 O O . GLU A 1 333 ? -14.758 30.203 2.873 1 97.12 333 GLU A O 1
ATOM 2611 N N . LEU A 1 334 ? -12.984 29.891 1.569 1 95.56 334 LEU A N 1
ATOM 2612 C CA . LEU A 1 334 ? -13.328 30.953 0.623 1 95.56 334 LEU A CA 1
ATOM 2613 C C . LEU A 1 334 ? -14.188 30.406 -0.515 1 95.56 334 LEU A C 1
ATOM 2615 O O . LEU A 1 334 ? -14.641 31.172 -1.375 1 95.56 334 LEU A O 1
ATOM 2619 N N . GLY A 1 335 ? -14.398 29.094 -0.471 1 95.25 335 GLY A N 1
ATOM 2620 C CA . GLY A 1 335 ? -15.109 28.422 -1.549 1 95.25 335 GLY A CA 1
ATOM 2621 C C . GLY A 1 335 ? -14.219 27.5 -2.373 1 95.25 335 GLY A C 1
ATOM 2622 O O . GLY A 1 335 ? -13.039 27.344 -2.068 1 95.25 335 GLY A O 1
ATOM 2623 N N . PRO A 1 336 ? -14.852 26.844 -3.328 1 95.56 336 PRO A N 1
ATOM 2624 C CA . PRO A 1 336 ? -14.07 26.016 -4.242 1 95.56 336 PRO A CA 1
ATOM 2625 C C . PRO A 1 336 ? -13.148 26.828 -5.141 1 95.56 336 PRO A C 1
ATOM 2627 O O . PRO A 1 336 ? -13.555 27.859 -5.684 1 95.56 336 PRO A O 1
ATOM 2630 N N . LEU A 1 337 ? -11.938 26.438 -5.246 1 94.69 337 LEU A N 1
ATOM 2631 C CA . LEU A 1 337 ? -10.922 27.141 -6.039 1 94.69 337 LEU A CA 1
ATOM 2632 C C . LEU A 1 337 ? -10.117 26.141 -6.863 1 94.69 337 LEU A C 1
ATOM 2634 O O . LEU A 1 337 ? -9.906 25 -6.445 1 94.69 337 LEU A O 1
ATOM 2638 N N . PRO A 1 338 ? -9.711 26.562 -8.07 1 93.12 338 PRO A N 1
ATOM 2639 C CA . PRO A 1 338 ? -8.68 25.766 -8.734 1 93.12 338 PRO A CA 1
ATOM 2640 C C . PRO A 1 338 ? -7.336 25.797 -8.016 1 93.12 338 PRO A C 1
ATOM 2642 O O . PRO A 1 338 ? -7.078 26.719 -7.238 1 93.12 338 PRO A O 1
ATOM 2645 N N . CYS A 1 339 ? -6.492 24.875 -8.219 1 88.94 339 CYS A N 1
ATOM 2646 C CA . CYS A 1 339 ? -5.188 24.797 -7.574 1 88.94 339 CYS A CA 1
ATOM 2647 C C . CYS A 1 339 ? -4.332 26.016 -7.941 1 88.94 339 CYS A C 1
ATOM 2649 O O . CYS A 1 339 ? -3.471 26.422 -7.164 1 88.94 339 CYS A O 1
ATOM 2651 N N . SER A 1 340 ? -4.68 26.594 -9.078 1 87.88 340 SER A N 1
ATOM 2652 C CA . SER A 1 340 ? -3.885 27.703 -9.586 1 87.88 340 SER A CA 1
ATOM 2653 C C . SER A 1 340 ? -4.184 28.984 -8.828 1 87.88 340 SER A C 1
ATOM 2655 O O . SER A 1 340 ? -3.488 30 -8.992 1 87.88 340 SER A O 1
ATOM 2657 N N . SER A 1 341 ? -5.102 28.953 -7.965 1 86.75 341 SER A N 1
ATOM 2658 C CA . SER A 1 341 ? -5.539 30.156 -7.273 1 86.75 341 SER A CA 1
ATOM 2659 C C . SER A 1 341 ? -4.688 30.438 -6.035 1 86.75 341 SER A C 1
ATOM 2661 O O . SER A 1 341 ? -4.875 31.438 -5.355 1 86.75 341 SER A O 1
ATOM 2663 N N . VAL A 1 342 ? -3.725 29.594 -5.711 1 87.5 342 VAL A N 1
ATOM 2664 C CA . VAL A 1 342 ? -2.988 29.641 -4.449 1 87.5 342 VAL A CA 1
ATOM 2665 C C . VAL A 1 342 ? -2.246 30.969 -4.336 1 87.5 342 VAL A C 1
ATOM 2667 O O . VAL A 1 342 ? -2.354 31.656 -3.322 1 87.5 342 VAL A O 1
ATOM 2670 N N . PRO A 1 343 ? -1.558 31.438 -5.363 1 86.19 343 PRO A N 1
ATOM 2671 C CA . PRO A 1 343 ? -0.822 32.688 -5.234 1 86.19 343 PRO A CA 1
ATOM 2672 C C . PRO A 1 343 ? -1.736 33.875 -4.953 1 86.19 343 PRO A C 1
ATOM 2674 O O . PRO A 1 343 ? -1.367 34.781 -4.195 1 86.19 343 PRO A O 1
ATOM 2677 N N . VAL A 1 344 ? -2.885 33.844 -5.504 1 88.94 344 VAL A N 1
ATOM 2678 C CA . VAL A 1 344 ? -3.834 34.938 -5.301 1 88.94 344 VAL A CA 1
ATOM 2679 C C . VAL A 1 344 ? -4.297 34.938 -3.846 1 88.94 344 VAL A C 1
ATOM 2681 O O . VAL A 1 344 ? -4.348 36 -3.217 1 88.94 344 VAL A O 1
ATOM 2684 N N . VAL A 1 345 ? -4.57 33.812 -3.344 1 90.62 345 VAL A N 1
ATOM 2685 C CA . VAL A 1 345 ? -5.031 33.688 -1.964 1 90.62 345 VAL A CA 1
ATOM 2686 C C . VAL A 1 345 ? -3.922 34.156 -1.012 1 90.62 345 VAL A C 1
ATOM 2688 O O . VAL A 1 345 ? -4.184 34.875 -0.04 1 90.62 345 VAL A O 1
ATOM 2691 N N . LEU A 1 346 ? -2.734 33.781 -1.324 1 89.19 346 LEU A N 1
ATOM 2692 C CA . LEU A 1 346 ? -1.593 34.125 -0.49 1 89.19 346 LEU A CA 1
ATOM 2693 C C . LEU A 1 346 ? -1.374 35.656 -0.486 1 89.19 346 LEU A C 1
ATOM 2695 O O . LEU A 1 346 ? -1.054 36.219 0.552 1 89.19 346 LEU A O 1
ATOM 2699 N N . ARG A 1 347 ? -1.564 36.312 -1.554 1 85.94 347 ARG A N 1
ATOM 2700 C CA . ARG A 1 347 ? -1.393 37.75 -1.656 1 85.94 347 ARG A CA 1
ATOM 2701 C C . ARG A 1 347 ? -2.438 38.469 -0.823 1 85.94 347 ARG A C 1
ATOM 2703 O O . ARG A 1 347 ? -2.117 39.438 -0.133 1 85.94 347 ARG A O 1
ATOM 2710 N N . VAL A 1 348 ? -3.59 38.031 -0.884 1 82.19 348 VAL A N 1
ATOM 2711 C CA . VAL A 1 348 ? -4.676 38.656 -0.146 1 82.19 348 VAL A CA 1
ATOM 2712 C C . VAL A 1 348 ? -4.457 38.469 1.354 1 82.19 348 VAL A C 1
ATOM 2714 O O . VAL A 1 348 ? -4.672 39.406 2.135 1 82.19 348 VAL A O 1
ATOM 2717 N N . LYS A 1 349 ? -3.926 37.406 1.756 1 78.81 349 LYS A N 1
ATOM 2718 C CA . LYS A 1 349 ? -3.736 37.094 3.168 1 78.81 349 LYS A CA 1
ATOM 2719 C C . LYS A 1 349 ? -2.523 37.844 3.738 1 78.81 349 LYS A C 1
ATOM 2721 O O . LYS A 1 349 ? -2.492 38.156 4.926 1 78.81 349 LYS A O 1
ATOM 2726 N N . ASN A 1 350 ? -1.522 37.938 2.902 1 71.06 350 ASN A N 1
ATOM 2727 C CA . ASN A 1 350 ? -0.344 38.656 3.354 1 71.06 350 ASN A CA 1
ATOM 2728 C C . ASN A 1 350 ? -0.651 40.125 3.57 1 71.06 350 ASN A C 1
ATOM 2730 O O . ASN A 1 350 ? 0.021 40.812 4.355 1 71.06 350 ASN A O 1
ATOM 2734 N N . VAL A 1 351 ? -1.666 40.625 2.943 1 56.28 351 VAL A N 1
ATOM 2735 C CA . VAL A 1 351 ? -2.059 42.031 3.115 1 56.28 351 VAL A CA 1
ATOM 2736 C C . VAL A 1 351 ? -2.85 42.188 4.414 1 56.28 351 VAL A C 1
ATOM 2738 O O . VAL A 1 351 ? -2.742 43.219 5.09 1 56.28 351 VAL A O 1
ATOM 2741 N N . GLU A 1 352 ? -3.553 41.219 4.828 1 54.84 352 GLU A N 1
ATOM 2742 C CA . GLU A 1 352 ? -4.293 41.281 6.086 1 54.84 352 GLU A CA 1
ATOM 2743 C C . GLU A 1 352 ? -3.359 41.156 7.285 1 54.84 352 GLU A C 1
ATOM 2745 O O . GLU A 1 352 ? -3.533 41.844 8.297 1 54.84 352 GLU A O 1
ATOM 2750 N N . MET B 1 1 ? -20.125 -26.875 -0.007 1 56.22 1 MET B N 1
ATOM 2751 C CA . MET B 1 1 ? -19.453 -25.625 -0.347 1 56.22 1 MET B CA 1
ATOM 2752 C C . MET B 1 1 ? -19.172 -24.797 0.905 1 56.22 1 MET B C 1
ATOM 2754 O O . MET B 1 1 ? -19.938 -24.844 1.87 1 56.22 1 MET B O 1
ATOM 2758 N N . ARG B 1 2 ? -17.922 -24.484 1.111 1 66.38 2 ARG B N 1
ATOM 2759 C CA . ARG B 1 2 ? -17.562 -23.672 2.264 1 66.38 2 ARG B CA 1
ATOM 2760 C C . ARG B 1 2 ? -18.438 -22.422 2.352 1 66.38 2 ARG B C 1
ATOM 2762 O O . ARG B 1 2 ? -18.703 -21.766 1.338 1 66.38 2 ARG B O 1
ATOM 2769 N N . GLN B 1 3 ? -19.031 -22.234 3.512 1 75.62 3 GLN B N 1
ATOM 2770 C CA . GLN B 1 3 ? -19.828 -21.031 3.732 1 75.62 3 GLN B CA 1
ATOM 2771 C C . GLN B 1 3 ? -18.969 -19.781 3.719 1 75.62 3 GLN B C 1
ATOM 2773 O O . GLN B 1 3 ? -17.812 -19.812 4.152 1 75.62 3 GLN B O 1
ATOM 2778 N N . ASP B 1 4 ? -19.609 -18.75 3.244 1 81.75 4 ASP B N 1
ATOM 2779 C CA . ASP B 1 4 ? -18.891 -17.469 3.188 1 81.75 4 ASP B CA 1
ATOM 2780 C C . ASP B 1 4 ? -18.688 -16.906 4.586 1 81.75 4 ASP B C 1
ATOM 2782 O O . ASP B 1 4 ? -19.562 -16.984 5.441 1 81.75 4 ASP B O 1
ATOM 2786 N N . TYR B 1 5 ? -17.625 -16.422 4.73 1 79.5 5 TYR B N 1
ATOM 2787 C CA . TYR B 1 5 ? -17.234 -15.812 5.992 1 79.5 5 TYR B CA 1
ATOM 2788 C C . TYR B 1 5 ? -17.516 -14.32 5.984 1 79.5 5 TYR B C 1
ATOM 2790 O O . TYR B 1 5 ? -16.844 -13.555 5.285 1 79.5 5 TYR B O 1
ATOM 2798 N N . GLY B 1 6 ? -18.562 -13.883 6.785 1 78.69 6 GLY B N 1
ATOM 2799 C CA . GLY B 1 6 ? -18.844 -12.461 6.973 1 78.69 6 GLY B CA 1
ATOM 2800 C C . GLY B 1 6 ? -19.422 -11.797 5.738 1 78.69 6 GLY B C 1
ATOM 2801 O O . GLY B 1 6 ? -19.656 -12.453 4.723 1 78.69 6 GLY B O 1
ATOM 2802 N N . PRO B 1 7 ? -19.688 -10.523 5.863 1 83.19 7 PRO B N 1
ATOM 2803 C CA . PRO B 1 7 ? -20.219 -9.789 4.715 1 83.19 7 PRO B CA 1
ATOM 2804 C C . PRO B 1 7 ? -19.141 -9.492 3.666 1 83.19 7 PRO B C 1
ATOM 2806 O O . PRO B 1 7 ? -17.984 -9.227 4.016 1 83.19 7 PRO B O 1
ATOM 2809 N N . LYS B 1 8 ? -19.625 -9.562 2.461 1 87.19 8 LYS B N 1
ATOM 2810 C CA . LYS B 1 8 ? -18.703 -9.359 1.35 1 87.19 8 LYS B CA 1
ATOM 2811 C C . LYS B 1 8 ? -18.984 -8.047 0.625 1 87.19 8 LYS B C 1
ATOM 2813 O O . LYS B 1 8 ? -20.109 -7.551 0.653 1 87.19 8 LYS B O 1
ATOM 2818 N N . VAL B 1 9 ? -17.984 -7.543 0.105 1 86.31 9 VAL B N 1
ATOM 2819 C CA . VAL B 1 9 ? -18.156 -6.41 -0.798 1 86.31 9 VAL B CA 1
ATOM 2820 C C . VAL B 1 9 ? -18.969 -6.844 -2.02 1 86.31 9 VAL B C 1
ATOM 2822 O O . VAL B 1 9 ? -18.656 -7.859 -2.646 1 86.31 9 VAL B O 1
ATOM 2825 N N . ASN B 1 10 ? -19.891 -6.09 -2.459 1 79.94 10 ASN B N 1
ATOM 2826 C CA . ASN B 1 10 ? -20.875 -6.484 -3.467 1 79.94 10 ASN B CA 1
ATOM 2827 C C . ASN B 1 10 ? -20.203 -6.793 -4.805 1 79.94 10 ASN B C 1
ATOM 2829 O O . ASN B 1 10 ? -20.547 -7.773 -5.465 1 79.94 10 ASN B O 1
ATOM 2833 N N . LEU B 1 11 ? -19.281 -6.047 -5.188 1 81.06 11 LEU B N 1
ATOM 2834 C CA . LEU B 1 11 ? -18.609 -6.199 -6.469 1 81.06 11 LEU B CA 1
ATOM 2835 C C . LEU B 1 11 ? -17.922 -7.562 -6.562 1 81.06 11 LEU B C 1
ATOM 2837 O O . LEU B 1 11 ? -17.703 -8.078 -7.66 1 81.06 11 LEU B O 1
ATOM 2841 N N . PHE B 1 12 ? -17.719 -8.156 -5.332 1 86.12 12 PHE B N 1
ATOM 2842 C CA . PHE B 1 12 ? -16.969 -9.406 -5.32 1 86.12 12 PHE B CA 1
ATOM 2843 C C . PHE B 1 12 ? -17.75 -10.508 -4.617 1 86.12 12 PHE B C 1
ATOM 2845 O O . PHE B 1 12 ? -17.172 -11.438 -4.055 1 86.12 12 PHE B O 1
ATOM 2852 N N . SER B 1 13 ? -19.031 -10.391 -4.691 1 85.44 13 SER B N 1
ATOM 2853 C CA . SER B 1 13 ? -19.906 -11.328 -3.996 1 85.44 13 SER B CA 1
ATOM 2854 C C . SER B 1 13 ? -19.797 -12.727 -4.59 1 85.44 13 SER B C 1
ATOM 2856 O O . SER B 1 13 ? -20.109 -13.719 -3.924 1 85.44 13 SER B O 1
ATOM 2858 N N . HIS B 1 14 ? -19.281 -12.859 -5.852 1 85.69 14 HIS B N 1
ATOM 2859 C CA . HIS B 1 14 ? -19.188 -14.141 -6.527 1 85.69 14 HIS B CA 1
ATOM 2860 C C . HIS B 1 14 ? -17.953 -14.914 -6.062 1 85.69 14 HIS B C 1
ATOM 2862 O O . HIS B 1 14 ? -17.828 -16.109 -6.332 1 85.69 14 HIS B O 1
ATOM 2868 N N . LEU B 1 15 ? -17.078 -14.211 -5.426 1 87.44 15 LEU B N 1
ATOM 2869 C CA . LEU B 1 15 ? -15.883 -14.859 -4.902 1 87.44 15 LEU B CA 1
ATOM 2870 C C . LEU B 1 15 ? -16.125 -15.414 -3.504 1 87.44 15 LEU B C 1
ATOM 2872 O O . LEU B 1 15 ? -16.875 -14.82 -2.721 1 87.44 15 LEU B O 1
ATOM 2876 N N . HIS B 1 16 ? -15.469 -16.484 -3.289 1 83.94 16 HIS B N 1
ATOM 2877 C CA . HIS B 1 16 ? -15.609 -17.078 -1.97 1 83.94 16 HIS B CA 1
ATOM 2878 C C . HIS B 1 16 ? -14.742 -16.375 -0.939 1 83.94 16 HIS B C 1
ATOM 2880 O O . HIS B 1 16 ? -13.57 -16.094 -1.199 1 83.94 16 HIS B O 1
ATOM 2886 N N . GLN B 1 17 ? -15.406 -16.109 0.154 1 86.06 17 GLN B N 1
ATOM 2887 C CA . GLN B 1 17 ? -14.695 -15.484 1.261 1 86.06 17 GLN B CA 1
ATOM 2888 C C . GLN B 1 17 ? -14.594 -16.422 2.453 1 86.06 17 GLN B C 1
ATOM 2890 O O . GLN B 1 17 ? -15.594 -17 2.887 1 86.06 17 GLN B O 1
ATOM 2895 N N . TYR B 1 18 ? -13.328 -16.562 2.98 1 80 18 TYR B N 1
ATOM 2896 C CA . TYR B 1 18 ? -13.148 -17.5 4.07 1 80 18 TYR B CA 1
ATOM 2897 C C . TYR B 1 18 ? -12.219 -16.938 5.141 1 80 18 TYR B C 1
ATOM 2899 O O . TYR B 1 18 ? -11.57 -15.906 4.926 1 80 18 TYR B O 1
ATOM 2907 N N . SER B 1 19 ? -12.297 -17.625 6.266 1 81.5 19 SER B N 1
ATOM 2908 C CA . SER B 1 19 ? -11.375 -17.328 7.359 1 81.5 19 SER B CA 1
ATOM 2909 C C . SER B 1 19 ? -10.398 -18.484 7.594 1 81.5 19 SER B C 1
ATOM 2911 O O . SER B 1 19 ? -10.797 -19.656 7.566 1 81.5 19 SER B O 1
ATOM 2913 N N . ARG B 1 20 ? -9.219 -18.266 7.797 1 80.38 20 ARG B N 1
ATOM 2914 C CA . ARG B 1 20 ? -8.227 -19.297 8.078 1 80.38 20 ARG B CA 1
ATOM 2915 C C . ARG B 1 20 ? -8.43 -19.891 9.469 1 80.38 20 ARG B C 1
ATOM 2917 O O . ARG B 1 20 ? -7.926 -20.969 9.766 1 80.38 20 ARG B O 1
ATOM 2924 N N . LYS B 1 21 ? -9.156 -19.156 10.242 1 74.38 21 LYS B N 1
ATOM 2925 C CA . LYS B 1 21 ? -9.398 -19.625 11.602 1 74.38 21 LYS B CA 1
ATOM 2926 C C . LYS B 1 21 ? -10.555 -20.625 11.648 1 74.38 21 LYS B C 1
ATOM 2928 O O . LYS B 1 21 ? -10.711 -21.344 12.625 1 74.38 21 LYS B O 1
ATOM 2933 N N . LYS B 1 22 ? -11.297 -20.578 10.594 1 73.44 22 LYS B N 1
ATOM 2934 C CA . LYS B 1 22 ? -12.43 -21.5 10.586 1 73.44 22 LYS B CA 1
ATOM 2935 C C . LYS B 1 22 ? -12.047 -22.844 9.977 1 73.44 22 LYS B C 1
ATOM 2937 O O . LYS B 1 22 ? -11.461 -22.891 8.891 1 73.44 22 LYS B O 1
ATOM 2942 N N . PRO B 1 23 ? -12.336 -23.812 10.867 1 65.38 23 PRO B N 1
ATOM 2943 C CA . PRO B 1 23 ? -11.922 -25.156 10.422 1 65.38 23 PRO B CA 1
ATOM 2944 C C . PRO B 1 23 ? -12.531 -25.547 9.078 1 65.38 23 PRO B C 1
ATOM 2946 O O . PRO B 1 23 ? -13.719 -25.281 8.836 1 65.38 23 PRO B O 1
ATOM 2949 N N . LEU B 1 24 ? -11.75 -26 8.195 1 63.09 24 LEU B N 1
ATOM 2950 C CA . LEU B 1 24 ? -12.117 -26.469 6.863 1 63.09 24 LEU B CA 1
ATOM 2951 C C . LEU B 1 24 ? -13.148 -27.594 6.957 1 63.09 24 LEU B C 1
ATOM 2953 O O . LEU B 1 24 ? -14.07 -27.672 6.145 1 63.09 24 LEU B O 1
ATOM 2957 N N . THR B 1 25 ? -13.031 -28.484 7.867 1 56.03 25 THR B N 1
ATOM 2958 C CA . THR B 1 25 ? -13.75 -29.75 7.945 1 56.03 25 THR B CA 1
ATOM 2959 C C . THR B 1 25 ? -15.234 -29.5 8.227 1 56.03 25 THR B C 1
ATOM 2961 O O . THR B 1 25 ? -16.078 -30.328 7.859 1 56.03 25 THR B O 1
ATOM 2964 N N . GLN B 1 26 ? -15.469 -28.484 8.93 1 53 26 GLN B N 1
ATOM 2965 C CA . GLN B 1 26 ? -16.859 -28.328 9.336 1 53 26 GLN B CA 1
ATOM 2966 C C . GLN B 1 26 ? -17.766 -28.062 8.133 1 53 26 GLN B C 1
ATOM 2968 O O . GLN B 1 26 ? -18.969 -28.312 8.188 1 53 26 GLN B O 1
ATOM 2973 N N . GLU B 1 27 ? -17.141 -27.766 7.055 1 56.16 27 GLU B N 1
ATOM 2974 C CA . GLU B 1 27 ? -18.078 -27.281 6.039 1 56.16 27 GLU B CA 1
ATOM 2975 C C . GLU B 1 27 ? -17.844 -27.984 4.703 1 56.16 27 GLU B C 1
ATOM 2977 O O . GLU B 1 27 ? -18.453 -27.625 3.693 1 56.16 27 GLU B O 1
ATOM 2982 N N . MET B 1 28 ? -17.109 -29.062 4.805 1 60.31 28 MET B N 1
ATOM 2983 C CA . MET B 1 28 ? -16.797 -29.656 3.51 1 60.31 28 MET B CA 1
ATOM 2984 C C . MET B 1 28 ? -17.844 -30.719 3.141 1 60.31 28 MET B C 1
ATOM 2986 O O . MET B 1 28 ? -18.281 -31.484 3.996 1 60.31 28 MET B O 1
ATOM 2990 N N . SER B 1 29 ? -18.438 -30.625 2.008 1 59.03 29 SER B N 1
ATOM 2991 C CA . SER B 1 29 ? -19.422 -31.562 1.491 1 59.03 29 SER B CA 1
ATOM 2992 C C . SER B 1 29 ? -18.828 -32.969 1.304 1 59.03 29 SER B C 1
ATOM 2994 O O . SER B 1 29 ? -19.547 -33.938 1.229 1 59.03 29 SER B O 1
ATOM 2996 N N . ILE B 1 30 ? -17.5 -33.062 1.062 1 61.06 30 ILE B N 1
ATOM 2997 C CA . ILE B 1 30 ? -16.906 -34.375 0.77 1 61.06 3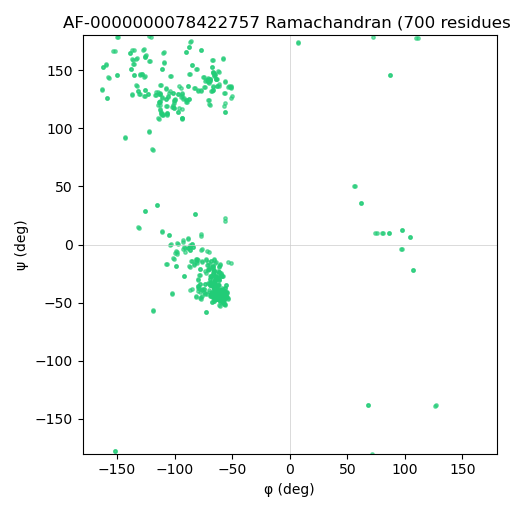0 ILE B CA 1
ATOM 2998 C C . ILE B 1 30 ? -16.312 -34.969 2.045 1 61.06 30 ILE B C 1
ATOM 3000 O O . ILE B 1 30 ? -15.445 -34.344 2.68 1 61.06 30 ILE B O 1
ATOM 3004 N N . PRO B 1 31 ? -16.875 -36.094 2.439 1 62.22 31 PRO B N 1
ATOM 3005 C CA . PRO B 1 31 ? -16.312 -36.719 3.646 1 62.22 31 PRO B CA 1
ATOM 3006 C C . PRO B 1 31 ? -14.82 -37 3.533 1 62.22 31 PRO B C 1
ATOM 3008 O O . PRO B 1 31 ? -14.375 -37.562 2.531 1 62.22 31 PRO B O 1
ATOM 3011 N N . SER B 1 32 ? -14.008 -36.469 4.414 1 62.34 32 SER B N 1
ATOM 3012 C CA . SER B 1 32 ? -12.562 -36.625 4.461 1 62.34 32 SER B CA 1
ATOM 3013 C C . SER B 1 32 ? -12.164 -38.094 4.465 1 62.34 32 SER B C 1
ATOM 3015 O O . SER B 1 32 ? -11.047 -38.438 4.074 1 62.34 32 SER B O 1
ATOM 3017 N N . THR B 1 33 ? -13.102 -38.906 4.73 1 69.94 33 THR B N 1
ATOM 3018 C CA . THR B 1 33 ? -12.773 -40.312 4.863 1 69.94 33 THR B CA 1
ATOM 3019 C C . THR B 1 33 ? -12.555 -40.938 3.492 1 69.94 33 THR B C 1
ATOM 3021 O O . THR B 1 33 ? -11.875 -41.969 3.377 1 69.94 33 THR B O 1
ATOM 3024 N N . VAL B 1 34 ? -12.984 -40.25 2.506 1 82.38 34 VAL B N 1
ATOM 3025 C CA . VAL B 1 34 ? -12.875 -40.812 1.173 1 82.38 34 VAL B CA 1
ATOM 3026 C C . VAL B 1 34 ? -11.711 -40.156 0.421 1 82.38 34 VAL B C 1
ATOM 3028 O O . VAL B 1 34 ? -11.328 -40.625 -0.659 1 82.38 34 VAL B O 1
ATOM 3031 N N . ILE B 1 35 ? -11.078 -39.281 1.074 1 92.19 35 ILE B N 1
ATOM 3032 C CA . ILE B 1 35 ? -9.992 -38.531 0.428 1 92.19 35 ILE B CA 1
ATOM 3033 C C . ILE B 1 35 ? -8.648 -39.062 0.929 1 92.19 35 ILE B C 1
ATOM 3035 O O . ILE B 1 35 ? -8.484 -39.344 2.123 1 92.19 35 ILE B O 1
ATOM 3039 N N . HIS B 1 36 ? -7.777 -39.344 0.063 1 95.38 36 HIS B N 1
ATOM 3040 C CA . HIS B 1 36 ? -6.434 -39.781 0.418 1 95.38 36 HIS B CA 1
ATOM 3041 C C . HIS B 1 36 ? -5.785 -38.844 1.427 1 95.38 36 HIS B C 1
ATOM 3043 O O . HIS B 1 36 ? -5.879 -37.625 1.288 1 95.38 36 HIS B O 1
ATOM 3049 N N . PRO B 1 37 ? -5.141 -39.344 2.416 1 95.06 37 PRO B N 1
ATOM 3050 C CA . PRO B 1 37 ? -4.559 -38.5 3.484 1 95.06 37 PRO B CA 1
ATOM 3051 C C . PRO B 1 37 ? -3.602 -37.438 2.957 1 95.06 37 PRO B C 1
ATOM 3053 O O . PRO B 1 37 ? -3.57 -36.344 3.479 1 95.06 37 PRO B O 1
ATOM 3056 N N . ALA B 1 38 ? -2.826 -37.75 1.947 1 97.12 38 ALA B N 1
ATOM 3057 C CA . ALA B 1 38 ? -1.895 -36.781 1.376 1 97.12 38 ALA B CA 1
ATOM 3058 C C . ALA B 1 38 ? -2.639 -35.594 0.802 1 97.12 38 ALA B C 1
ATOM 3060 O O . ALA B 1 38 ? -2.15 -34.438 0.872 1 97.12 38 ALA B O 1
ATOM 3061 N N . VAL B 1 39 ? -3.771 -35.844 0.273 1 97.25 39 VAL B N 1
ATOM 3062 C CA . VAL B 1 39 ? -4.582 -34.781 -0.319 1 97.25 39 VAL B CA 1
ATOM 3063 C C . VAL B 1 39 ? -5.234 -33.969 0.784 1 97.25 39 VAL B C 1
ATOM 3065 O O . VAL B 1 39 ? -5.297 -32.719 0.691 1 97.25 39 VAL B O 1
ATOM 3068 N N . VAL B 1 40 ? -5.676 -34.594 1.823 1 94.19 40 VAL B N 1
ATOM 3069 C CA . VAL B 1 40 ? -6.258 -33.906 2.965 1 94.19 40 VAL B CA 1
ATOM 3070 C C . VAL B 1 40 ? -5.219 -32.969 3.59 1 94.19 40 VAL B C 1
ATOM 3072 O O . VAL B 1 40 ? -5.5 -31.797 3.857 1 94.19 40 VAL B O 1
ATOM 3075 N N . ARG B 1 41 ? -4.043 -33.5 3.76 1 95.44 41 ARG B N 1
ATOM 3076 C CA . ARG B 1 41 ? -2.955 -32.719 4.336 1 95.44 41 ARG B CA 1
ATOM 3077 C C . ARG B 1 41 ? -2.639 -31.516 3.473 1 95.44 41 ARG B C 1
ATOM 3079 O O . ARG B 1 41 ? -2.449 -30.406 3.99 1 95.44 41 ARG B O 1
ATOM 3086 N N . LEU B 1 42 ? -2.584 -31.703 2.215 1 97 42 LEU B N 1
ATOM 3087 C CA . LEU B 1 42 ? -2.293 -30.609 1.293 1 97 42 LEU B CA 1
ATOM 3088 C C . LEU B 1 42 ? -3.387 -29.547 1.348 1 97 42 LEU B C 1
ATOM 3090 O O . LEU B 1 42 ? -3.094 -28.359 1.371 1 97 42 LEU B O 1
ATOM 3094 N N . GLY B 1 43 ? -4.613 -30 1.327 1 94.19 43 GLY B N 1
ATOM 3095 C CA . GLY B 1 43 ? -5.723 -29.062 1.427 1 94.19 43 GLY B CA 1
ATOM 3096 C C . GLY B 1 43 ? -5.641 -28.172 2.646 1 94.19 43 GLY B C 1
ATOM 3097 O O . GLY B 1 43 ? -5.891 -26.969 2.555 1 94.19 43 GLY B O 1
ATOM 3098 N N . LEU B 1 44 ? -5.266 -28.75 3.723 1 92.06 44 LEU B N 1
ATOM 3099 C CA . LEU B 1 44 ? -5.125 -28 4.961 1 92.06 44 LEU B CA 1
ATOM 3100 C C . LEU B 1 44 ? -3.992 -26.984 4.848 1 92.06 44 LEU B C 1
ATOM 3102 O O . LEU B 1 44 ? -4.117 -25.844 5.324 1 92.06 44 LEU B O 1
ATOM 3106 N N . GLN B 1 45 ? -2.957 -27.375 4.184 1 94.75 45 GLN B N 1
ATOM 3107 C CA . GLN B 1 45 ? -1.82 -26.484 3.994 1 94.75 45 GLN B CA 1
ATOM 3108 C C . GLN B 1 45 ? -2.178 -25.328 3.061 1 94.75 45 GLN B C 1
ATOM 3110 O O . GLN B 1 45 ? -1.714 -24.203 3.254 1 94.75 45 GLN B O 1
ATOM 3115 N N . TYR B 1 46 ? -3.008 -25.609 2.096 1 94.06 46 TYR B N 1
ATOM 3116 C CA . TYR B 1 46 ? -3.498 -24.562 1.21 1 94.06 46 TYR B CA 1
ATOM 3117 C C . TYR B 1 46 ? -4.375 -23.578 1.969 1 94.06 46 TYR B C 1
ATOM 3119 O O . TYR B 1 46 ? -4.18 -22.359 1.876 1 94.06 46 TYR B O 1
ATOM 3127 N N . SER B 1 47 ? -5.254 -24.078 2.752 1 89.88 47 SER B N 1
ATOM 3128 C CA . SER B 1 47 ? -6.258 -23.281 3.441 1 89.88 47 SER B CA 1
ATOM 3129 C C . SER B 1 47 ? -5.617 -22.391 4.508 1 89.88 47 SER B C 1
ATOM 3131 O O . SER B 1 47 ? -6.066 -21.266 4.742 1 89.88 47 SER B O 1
ATOM 3133 N N . SER B 1 48 ? -4.547 -22.922 5.109 1 88.94 48 SER B N 1
ATOM 3134 C CA . SER B 1 48 ? -3.898 -22.172 6.188 1 88.94 48 SER B CA 1
ATOM 3135 C C . SER B 1 48 ? -2.881 -21.172 5.637 1 88.94 48 SER B C 1
ATOM 3137 O O . SER B 1 48 ? -2.395 -20.312 6.367 1 88.94 48 SER B O 1
ATOM 3139 N N . GLY B 1 49 ? -2.566 -21.344 4.41 1 88.81 49 GLY B N 1
ATOM 3140 C CA . GLY B 1 49 ? -1.604 -20.438 3.809 1 88.81 49 GLY B CA 1
ATOM 3141 C C . GLY B 1 49 ? -0.164 -20.859 4.031 1 88.81 49 GLY B C 1
ATOM 3142 O O . GLY B 1 49 ? 0.763 -20.094 3.768 1 88.81 49 GLY B O 1
ATOM 3143 N N . LEU B 1 50 ? -0.001 -22.016 4.52 1 90.62 50 LEU B N 1
ATOM 3144 C CA . LEU B 1 50 ? 1.35 -22.516 4.727 1 90.62 50 LEU B CA 1
ATOM 3145 C C . LEU B 1 50 ? 2.074 -22.703 3.396 1 90.62 50 LEU B C 1
ATOM 3147 O O . LEU B 1 50 ? 3.287 -22.5 3.312 1 90.62 50 LEU B O 1
ATOM 3151 N N . ILE B 1 51 ? 1.369 -23.156 2.398 1 93.88 51 ILE B N 1
ATOM 3152 C CA . ILE B 1 51 ? 1.903 -23.281 1.046 1 93.88 51 ILE B CA 1
ATOM 3153 C C . ILE B 1 51 ? 1.296 -22.188 0.159 1 93.88 51 ILE B C 1
ATOM 3155 O O . ILE B 1 51 ? 0.082 -22.156 -0.056 1 93.88 51 ILE B O 1
ATOM 3159 N N . ASN B 1 52 ? 2.223 -21.344 -0.212 1 91.69 52 ASN B N 1
ATOM 3160 C CA . ASN B 1 52 ? 1.807 -20.219 -1.042 1 91.69 52 ASN B CA 1
ATOM 3161 C C . ASN B 1 52 ? 2.641 -20.109 -2.316 1 91.69 52 ASN B C 1
ATOM 3163 O O . ASN B 1 52 ? 3.65 -20.812 -2.455 1 91.69 52 ASN B O 1
ATOM 3167 N N . GLY B 1 53 ? 2.211 -19.312 -3.25 1 93.06 53 GLY B N 1
ATOM 3168 C CA . GLY B 1 53 ? 2.889 -19.156 -4.527 1 93.06 53 GLY B CA 1
ATOM 3169 C C . GLY B 1 53 ? 2.447 -20.172 -5.562 1 93.06 53 GLY B C 1
ATOM 3170 O O . GLY B 1 53 ? 2.191 -21.328 -5.234 1 93.06 53 GLY B O 1
ATOM 3171 N N . SER B 1 54 ? 2.414 -19.812 -6.734 1 95.56 54 SER B N 1
ATOM 3172 C CA . SER B 1 54 ? 1.865 -20.672 -7.781 1 95.56 54 SER B CA 1
ATOM 3173 C C . SER B 1 54 ? 2.756 -21.891 -8.023 1 95.56 54 SER B C 1
ATOM 3175 O O . SER B 1 54 ? 2.266 -23.016 -8.125 1 95.56 54 SER B O 1
ATOM 3177 N N . ASN B 1 55 ? 4.074 -21.766 -8.07 1 97.19 55 ASN B N 1
ATOM 3178 C CA . ASN B 1 55 ? 4.988 -22.875 -8.289 1 97.19 55 ASN B CA 1
ATOM 3179 C C . ASN B 1 55 ? 4.984 -23.844 -7.098 1 97.19 55 ASN B C 1
ATOM 3181 O O . ASN B 1 55 ? 4.879 -25.047 -7.277 1 97.19 55 ASN B O 1
ATOM 3185 N N . THR B 1 56 ? 5.125 -23.281 -5.926 1 97 56 THR B N 1
ATOM 3186 C CA . THR B 1 56 ? 5.176 -24.109 -4.727 1 97 56 THR B CA 1
ATOM 3187 C C . THR B 1 56 ? 3.879 -24.906 -4.562 1 97 56 THR B C 1
ATOM 3189 O O . THR B 1 56 ? 3.904 -26.078 -4.203 1 97 56 THR B O 1
ATOM 3192 N N . ARG B 1 57 ? 2.768 -24.281 -4.785 1 97.69 57 ARG B N 1
ATOM 3193 C CA . ARG B 1 57 ? 1.479 -24.953 -4.691 1 97.69 57 ARG B CA 1
ATOM 3194 C C . ARG B 1 57 ? 1.374 -26.078 -5.715 1 97.69 57 ARG B C 1
ATOM 3196 O O . ARG B 1 57 ? 0.883 -27.172 -5.406 1 97.69 57 ARG B O 1
ATOM 3203 N N . CYS B 1 58 ? 1.849 -25.828 -6.902 1 98.56 58 CYS B N 1
ATOM 3204 C CA . CYS B 1 58 ? 1.762 -26.828 -7.961 1 98.56 58 CYS B CA 1
ATOM 3205 C C . CYS B 1 58 ? 2.664 -28.016 -7.664 1 98.56 58 CYS B C 1
ATOM 3207 O O . CYS B 1 58 ? 2.26 -29.172 -7.84 1 98.56 58 CYS B O 1
ATOM 3209 N N . ILE B 1 59 ? 3.855 -27.734 -7.23 1 98.56 59 ILE B N 1
ATOM 3210 C CA . ILE B 1 59 ? 4.793 -28.797 -6.895 1 98.56 59 ILE B CA 1
ATOM 3211 C C . ILE B 1 59 ? 4.215 -29.672 -5.777 1 98.56 59 ILE B C 1
ATOM 3213 O O . ILE B 1 59 ? 4.254 -30.891 -5.852 1 98.56 59 ILE B O 1
ATOM 3217 N N . ALA B 1 60 ? 3.656 -29 -4.785 1 98.69 60 ALA B N 1
ATOM 3218 C CA . ALA B 1 60 ? 3.047 -29.719 -3.676 1 98.69 60 ALA B CA 1
ATOM 3219 C C . ALA B 1 60 ? 1.878 -30.578 -4.156 1 98.69 60 ALA B C 1
ATOM 3221 O O . ALA B 1 60 ? 1.701 -31.703 -3.701 1 98.69 60 ALA B O 1
ATOM 3222 N N . LEU B 1 61 ? 1.072 -30.094 -5.008 1 98.81 61 LEU B N 1
ATOM 3223 C CA . LEU B 1 61 ? -0.053 -30.812 -5.594 1 98.81 61 LEU B CA 1
ATOM 3224 C C . LEU B 1 61 ? 0.42 -32.094 -6.301 1 98.81 61 LEU B C 1
ATOM 3226 O O . LEU B 1 61 ? -0.116 -33.156 -6.062 1 98.81 61 LEU B O 1
ATOM 3230 N N . LEU B 1 62 ? 1.429 -31.953 -7.129 1 98.81 62 LEU B N 1
ATOM 3231 C CA . LEU B 1 62 ? 1.941 -33.094 -7.906 1 98.81 62 LEU B CA 1
ATOM 3232 C C . LEU B 1 62 ? 2.582 -34.125 -7 1 98.81 62 LEU B C 1
ATOM 3234 O O . LEU B 1 62 ? 2.471 -35.312 -7.254 1 98.81 62 LEU B O 1
ATOM 3238 N N . GLN B 1 63 ? 3.201 -33.625 -5.945 1 98.75 63 GLN B N 1
ATOM 3239 C CA . GLN B 1 63 ? 3.775 -34.562 -4.988 1 98.75 63 GLN B CA 1
ATOM 3240 C C . GLN B 1 63 ? 2.686 -35.344 -4.266 1 98.75 63 GLN B C 1
ATOM 3242 O O . GLN B 1 63 ? 2.838 -36.531 -4.016 1 98.75 63 GLN B O 1
ATOM 3247 N N . ALA B 1 64 ? 1.655 -34.688 -3.891 1 98.69 64 ALA B N 1
ATOM 3248 C CA . ALA B 1 64 ? 0.527 -35.375 -3.271 1 98.69 64 ALA B CA 1
ATOM 3249 C C . ALA B 1 64 ? -0.068 -36.406 -4.223 1 98.69 64 ALA B C 1
ATOM 3251 O O . ALA B 1 64 ? -0.363 -37.531 -3.818 1 98.69 64 ALA B O 1
ATOM 3252 N N . PHE B 1 65 ? -0.23 -36.125 -5.48 1 98.75 65 PHE B N 1
ATOM 3253 C CA . PHE B 1 65 ? -0.79 -37.031 -6.461 1 98.75 65 PHE B CA 1
ATOM 3254 C C . PHE B 1 65 ? 0.165 -38.188 -6.723 1 98.75 65 PHE B C 1
ATOM 3256 O O . PHE B 1 65 ? -0.27 -39.312 -6.98 1 98.75 65 PHE B O 1
ATOM 3263 N N . LYS B 1 66 ? 1.479 -37.906 -6.672 1 98.62 66 LYS B N 1
ATOM 3264 C CA . LYS B 1 66 ? 2.463 -38.969 -6.781 1 98.62 66 LYS B CA 1
ATOM 3265 C C . LYS B 1 66 ? 2.258 -40 -5.688 1 98.62 66 LYS B C 1
ATOM 3267 O O . LYS B 1 66 ? 2.326 -41.219 -5.949 1 98.62 66 LYS B O 1
ATOM 3272 N N . GLN B 1 67 ? 1.943 -39.531 -4.484 1 98.44 67 GLN B N 1
ATOM 3273 C CA . GLN B 1 67 ? 1.662 -40.438 -3.375 1 98.44 67 GLN B CA 1
ATOM 3274 C C . GLN B 1 67 ? 0.357 -41.188 -3.6 1 98.44 67 GLN B C 1
ATOM 3276 O O . GLN B 1 67 ? 0.268 -42.406 -3.307 1 98.44 67 GLN B O 1
ATOM 3281 N N . VAL B 1 68 ? -0.638 -40.5 -4.066 1 98.19 68 VAL B N 1
ATOM 3282 C CA . VAL B 1 68 ? -1.915 -41.125 -4.379 1 98.19 68 VAL B CA 1
ATOM 3283 C C . VAL B 1 68 ? -1.7 -42.281 -5.379 1 98.19 68 VAL B C 1
ATOM 3285 O O . VAL B 1 68 ? -2.24 -43.375 -5.215 1 98.19 68 VAL B O 1
ATOM 3288 N N . ILE B 1 69 ? -0.897 -42.031 -6.391 1 98.5 69 ILE B N 1
ATOM 3289 C CA . ILE B 1 69 ? -0.627 -43 -7.441 1 98.5 69 ILE B CA 1
ATOM 3290 C C . ILE B 1 69 ? 0.149 -44.188 -6.859 1 98.5 69 ILE B C 1
ATOM 3292 O O . ILE B 1 69 ? -0.141 -45.344 -7.176 1 98.5 69 ILE B O 1
ATOM 3296 N N . ARG B 1 70 ? 1.086 -43.844 -6.031 1 97.94 70 ARG B N 1
ATOM 3297 C CA . ARG B 1 70 ? 1.873 -44.906 -5.387 1 97.94 70 ARG B CA 1
ATOM 3298 C C . ARG B 1 70 ? 0.981 -45.844 -4.59 1 97.94 70 ARG B C 1
ATOM 3300 O O . ARG B 1 70 ? 1.168 -47.062 -4.621 1 97.94 70 ARG B O 1
ATOM 3307 N N . ASP B 1 71 ? -0.023 -45.344 -3.939 1 97.31 71 ASP B N 1
ATOM 3308 C CA . ASP B 1 71 ? -0.869 -46.094 -3.029 1 97.31 71 ASP B CA 1
ATOM 3309 C C . ASP B 1 71 ? -2.078 -46.688 -3.76 1 97.31 71 ASP B C 1
ATOM 3311 O O . ASP B 1 71 ? -2.838 -47.469 -3.188 1 97.31 71 ASP B O 1
ATOM 3315 N N . TYR B 1 72 ? -2.205 -46.344 -4.945 1 96.81 72 TYR B N 1
ATOM 3316 C CA . TYR B 1 72 ? -3.367 -46.719 -5.738 1 96.81 72 TYR B CA 1
ATOM 3317 C C . TYR B 1 72 ? -3.318 -48.219 -6.094 1 96.81 72 TYR B C 1
ATOM 3319 O O . TYR B 1 72 ? -2.24 -48.75 -6.312 1 96.81 72 TYR B O 1
ATOM 3327 N N . SER B 1 73 ? -4.512 -48.812 -6.047 1 96.31 73 SER B N 1
ATOM 3328 C CA . SER B 1 73 ? -4.719 -50.156 -6.578 1 96.31 73 SER B CA 1
ATOM 3329 C C . SER B 1 73 ? -5.953 -50.219 -7.469 1 96.31 73 SER B C 1
ATOM 3331 O O . SER B 1 73 ? -7.012 -49.719 -7.105 1 96.31 73 SER B O 1
ATOM 3333 N N . THR B 1 74 ? -5.746 -50.812 -8.586 1 95.25 74 THR B N 1
ATOM 3334 C CA . THR B 1 74 ? -6.859 -50.906 -9.523 1 95.25 74 THR B CA 1
ATOM 3335 C C . THR B 1 74 ? -7.922 -51.875 -8.992 1 95.25 74 THR B C 1
ATOM 3337 O O . THR B 1 74 ? -7.625 -53.031 -8.703 1 95.25 74 THR B O 1
ATOM 3340 N N . PRO B 1 75 ? -9.125 -51.344 -8.812 1 93.94 75 PRO B N 1
ATOM 3341 C CA . PRO B 1 75 ? -10.188 -52.25 -8.406 1 93.94 75 PRO B CA 1
ATOM 3342 C C . PRO B 1 75 ? -10.398 -53.406 -9.406 1 93.94 75 PRO B C 1
ATOM 3344 O O . PRO B 1 75 ? -10.086 -53.25 -10.594 1 93.94 75 PRO B O 1
ATOM 3347 N N . PRO B 1 76 ? -11.062 -54.469 -8.82 1 91.88 76 PRO B N 1
ATOM 3348 C CA . PRO B 1 76 ? -11.359 -55.562 -9.727 1 91.88 76 PRO B CA 1
ATOM 3349 C C . PRO B 1 76 ? -12.266 -55.156 -10.883 1 91.88 76 PRO B C 1
ATOM 3351 O O . PRO B 1 76 ? -13.188 -54.375 -10.695 1 91.88 76 PRO B O 1
ATOM 3354 N N . ASN B 1 77 ? -12.094 -55.531 -12.102 1 90.88 77 ASN B N 1
ATOM 3355 C CA . ASN B 1 77 ? -12.898 -55.344 -13.297 1 90.88 77 ASN B CA 1
ATOM 3356 C C . ASN B 1 77 ? -12.812 -53.906 -13.812 1 90.88 77 ASN B C 1
ATOM 3358 O O . ASN B 1 77 ? -13.711 -53.438 -14.523 1 90.88 77 ASN B O 1
ATOM 3362 N N . GLU B 1 78 ? -11.898 -53.156 -13.25 1 92.31 78 GLU B N 1
ATOM 3363 C CA . GLU B 1 78 ? -11.688 -51.812 -13.742 1 92.31 78 GLU B CA 1
ATOM 3364 C C . GLU B 1 78 ? -10.359 -51.688 -14.477 1 92.31 78 GLU B C 1
ATOM 3366 O O . GLU B 1 78 ? -9.484 -52.531 -14.344 1 92.31 78 GLU B O 1
ATOM 3371 N N . GLU B 1 79 ? -10.328 -50.688 -15.328 1 94.44 79 GLU B N 1
ATOM 3372 C CA . GLU B 1 79 ? -9.078 -50.312 -15.961 1 94.44 79 GLU B CA 1
ATOM 3373 C C . GLU B 1 79 ? -8.414 -49.156 -15.195 1 94.44 79 GLU B C 1
ATOM 3375 O O . GLU B 1 79 ? -9.086 -48.188 -14.805 1 94.44 79 GLU B O 1
ATOM 3380 N N . LEU B 1 80 ? -7.113 -49.281 -15 1 96 80 LEU B N 1
ATOM 3381 C CA . LEU B 1 80 ? -6.363 -48.312 -14.234 1 96 80 LEU B CA 1
ATOM 3382 C C . LEU B 1 80 ? -6.582 -46.906 -14.781 1 96 80 LEU B C 1
ATOM 3384 O O . LEU B 1 80 ? -6.871 -45.969 -14.031 1 96 80 LEU B O 1
ATOM 3388 N N . SER B 1 81 ? -6.508 -46.688 -16.094 1 96.12 81 SER B N 1
ATOM 3389 C CA . SER B 1 81 ? -6.582 -45.375 -16.75 1 96.12 81 SER B CA 1
ATOM 3390 C C . SER B 1 81 ? -7.91 -44.688 -16.453 1 96.12 81 SER B C 1
ATOM 3392 O O . SER B 1 81 ? -7.938 -43.5 -16.109 1 96.12 81 SER B O 1
ATOM 3394 N N . ARG B 1 82 ? -8.953 -45.375 -16.5 1 95.44 82 ARG B N 1
ATOM 3395 C CA . ARG B 1 82 ? -10.273 -44.812 -16.281 1 95.44 82 ARG B CA 1
ATOM 3396 C C . ARG B 1 82 ? -10.539 -44.594 -14.789 1 95.44 82 ARG B C 1
ATOM 3398 O O . ARG B 1 82 ? -11.008 -43.531 -14.391 1 95.44 82 ARG B O 1
ATOM 3405 N N . ASP B 1 83 ? -10.219 -45.594 -14.031 1 96.38 83 ASP B N 1
ATOM 3406 C CA . ASP B 1 83 ? -10.539 -45.562 -12.609 1 96.38 83 ASP B CA 1
ATOM 3407 C C . ASP B 1 83 ? -9.703 -44.5 -11.891 1 96.38 83 ASP B C 1
ATOM 3409 O O . ASP B 1 83 ? -10.195 -43.781 -11 1 96.38 83 ASP B O 1
ATOM 3413 N N . LEU B 1 84 ? -8.422 -44.406 -12.211 1 97.19 84 LEU B N 1
ATOM 3414 C CA . LEU B 1 84 ? -7.535 -43.469 -11.547 1 97.19 84 LEU B CA 1
ATOM 3415 C C . LEU B 1 84 ? -7.957 -42.031 -11.836 1 97.19 84 LEU B C 1
ATOM 3417 O O . LEU B 1 84 ? -7.969 -41.188 -10.945 1 97.19 84 LEU B O 1
ATOM 3421 N N . VAL B 1 85 ? -8.328 -41.656 -13.031 1 97.25 85 VAL B N 1
ATOM 3422 C CA . VAL B 1 85 ? -8.82 -40.344 -13.383 1 97.25 85 VAL B CA 1
ATOM 3423 C C . VAL B 1 85 ? -10.078 -40.031 -12.57 1 97.25 85 VAL B C 1
ATOM 3425 O O . VAL B 1 85 ? -10.227 -38.906 -12.047 1 97.25 85 VAL B O 1
ATOM 3428 N N . ALA B 1 86 ? -10.922 -40.969 -12.469 1 95.62 86 ALA B N 1
ATOM 3429 C CA . ALA B 1 86 ? -12.164 -40.812 -11.727 1 95.62 86 ALA B CA 1
ATOM 3430 C C . ALA B 1 86 ? -11.883 -40.562 -10.242 1 95.62 86 ALA B C 1
ATOM 3432 O O . ALA B 1 86 ? -12.586 -39.781 -9.594 1 95.62 86 ALA B O 1
ATOM 3433 N N . LYS B 1 87 ? -10.93 -41.25 -9.773 1 94.69 87 LYS B N 1
ATOM 3434 C CA . LYS B 1 87 ? -10.578 -41.125 -8.359 1 94.69 87 LYS B CA 1
ATOM 3435 C C . LYS B 1 87 ? -9.977 -39.781 -8.047 1 94.69 87 LYS B C 1
ATOM 3437 O O . LYS B 1 87 ? -10.109 -39.25 -6.93 1 94.69 87 LYS B O 1
ATOM 3442 N N . LEU B 1 88 ? -9.359 -39.156 -9.031 1 96.81 88 LEU B N 1
ATOM 3443 C CA . LEU B 1 88 ? -8.703 -37.875 -8.812 1 96.81 88 LEU B CA 1
ATOM 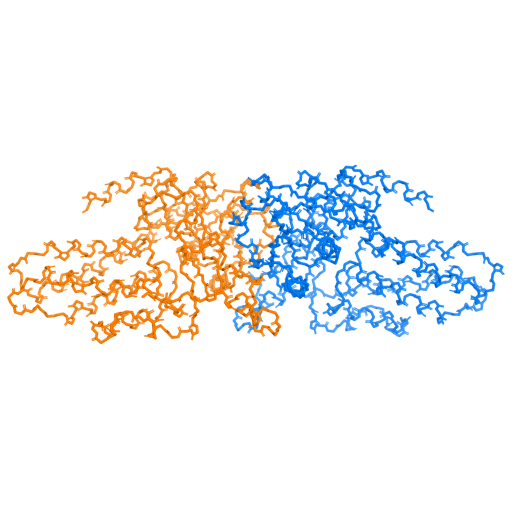3444 C C . LEU B 1 88 ? -9.719 -36.75 -8.766 1 96.81 88 LEU B C 1
ATOM 3446 O O . LEU B 1 88 ? -9.461 -35.688 -8.188 1 96.81 88 LEU B O 1
ATOM 3450 N N . LYS B 1 89 ? -10.875 -36.906 -9.297 1 95.19 89 LYS B N 1
ATOM 3451 C CA . LYS B 1 89 ? -11.867 -35.875 -9.438 1 95.19 89 LYS B CA 1
ATOM 3452 C C . LYS B 1 89 ? -12.297 -35.312 -8.078 1 95.19 89 LYS B C 1
ATOM 3454 O O . LYS B 1 89 ? -12.219 -34.094 -7.836 1 95.19 89 LYS B O 1
ATOM 3459 N N . PRO B 1 90 ? -12.711 -36.188 -7.145 1 94 90 PRO B N 1
ATOM 3460 C CA . PRO B 1 90 ? -13.086 -35.656 -5.828 1 94 90 PRO B CA 1
ATOM 3461 C C . PRO B 1 90 ? -11.906 -35.031 -5.086 1 94 90 PRO B C 1
ATOM 3463 O O . PRO B 1 90 ? -12.094 -34.125 -4.281 1 94 90 PRO B O 1
ATOM 3466 N N . TYR B 1 91 ? -10.656 -35.562 -5.371 1 96.12 91 TYR B N 1
ATOM 3467 C CA . TYR B 1 91 ? -9.469 -35 -4.75 1 96.12 91 TYR B CA 1
ATOM 3468 C C . TYR B 1 91 ? -9.242 -33.562 -5.23 1 96.12 91 TYR B C 1
ATOM 3470 O O . TYR B 1 91 ? -8.977 -32.688 -4.43 1 96.12 91 TYR B O 1
ATOM 3478 N N . ILE B 1 92 ? -9.406 -33.375 -6.484 1 96.62 92 ILE B N 1
ATOM 3479 C CA . ILE B 1 92 ? -9.234 -32.062 -7.098 1 96.62 92 ILE B CA 1
ATOM 3480 C C . ILE B 1 92 ? -10.312 -31.109 -6.586 1 96.62 92 ILE B C 1
ATOM 3482 O O . ILE B 1 92 ? -10.023 -29.953 -6.242 1 96.62 92 ILE B O 1
ATOM 3486 N N . SER B 1 93 ? -11.5 -31.578 -6.504 1 93.25 93 SER B N 1
ATOM 3487 C CA . SER B 1 93 ? -12.609 -30.766 -6 1 93.25 93 SER B CA 1
ATOM 3488 C C . SER B 1 93 ? -12.367 -30.344 -4.555 1 93.25 93 SER B C 1
ATOM 3490 O O . SER B 1 93 ? -12.625 -29.188 -4.188 1 93.25 93 SER B O 1
ATOM 3492 N N . PHE B 1 94 ? -11.922 -31.25 -3.791 1 92.81 94 PHE B N 1
ATOM 3493 C CA . PHE B 1 94 ? -11.609 -30.969 -2.396 1 92.81 94 PHE B CA 1
ATOM 3494 C C . PHE B 1 94 ? -10.555 -29.875 -2.287 1 92.81 94 PHE B C 1
ATOM 3496 O O . PHE B 1 94 ? -10.727 -28.922 -1.529 1 92.81 94 PHE B O 1
ATOM 3503 N N . LEU B 1 95 ? -9.516 -30.031 -3.023 1 95.06 95 LEU B N 1
ATOM 3504 C CA . LEU B 1 95 ? -8.438 -29.047 -2.986 1 95.06 95 LEU B CA 1
ATOM 3505 C C . LEU B 1 95 ? -8.93 -27.672 -3.445 1 95.06 95 LEU B C 1
ATOM 3507 O O . LEU B 1 95 ? -8.547 -26.656 -2.881 1 95.06 95 LEU B O 1
ATOM 3511 N N . ASN B 1 96 ? -9.773 -27.641 -4.422 1 93.06 96 ASN B N 1
ATOM 3512 C CA . ASN B 1 96 ? -10.328 -26.391 -4.93 1 93.06 96 ASN B CA 1
ATOM 3513 C C . ASN B 1 96 ? -11.195 -25.688 -3.881 1 93.06 96 ASN B C 1
ATOM 3515 O O . ASN B 1 96 ? -11.289 -24.469 -3.865 1 93.06 96 ASN B O 1
ATOM 3519 N N . GLN B 1 97 ? -11.805 -26.484 -3.068 1 88.31 97 GLN B N 1
ATOM 3520 C CA . GLN B 1 97 ? -12.617 -25.938 -1.99 1 88.31 97 GLN B CA 1
ATOM 3521 C C . GLN B 1 97 ? -11.742 -25.359 -0.88 1 88.31 97 GLN B C 1
ATOM 3523 O O . GLN B 1 97 ? -12.117 -24.391 -0.215 1 88.31 97 GLN B O 1
ATOM 3528 N N . CYS B 1 98 ? -10.633 -26.031 -0.731 1 90.88 98 CYS B N 1
ATOM 3529 C CA . CYS B 1 98 ? -9.703 -25.531 0.273 1 90.88 98 CYS B CA 1
ATOM 3530 C C . CYS B 1 98 ? -9.125 -24.188 -0.141 1 90.88 98 CYS B C 1
ATOM 3532 O O . CYS B 1 98 ? -8.992 -23.281 0.687 1 90.88 98 CYS B O 1
ATOM 3534 N N . ARG B 1 99 ? -8.805 -24.016 -1.333 1 92.12 99 ARG B N 1
ATOM 3535 C CA . ARG B 1 99 ? -8.32 -22.812 -1.98 1 92.12 99 ARG B CA 1
ATOM 3536 C C . ARG B 1 99 ? -8.43 -22.906 -3.498 1 92.12 99 ARG B C 1
ATOM 3538 O O . ARG B 1 99 ? -8.016 -23.906 -4.09 1 92.12 99 ARG B O 1
ATOM 3545 N N . PRO B 1 100 ? -8.922 -21.938 -4.09 1 92.12 100 PRO B N 1
ATOM 3546 C CA . PRO B 1 100 ? -9.062 -22 -5.547 1 92.12 100 PRO B CA 1
ATOM 3547 C C . PRO B 1 100 ? -7.75 -22.375 -6.242 1 92.12 100 PRO B C 1
ATOM 3549 O O . PRO B 1 100 ? -6.695 -21.828 -5.91 1 92.12 100 PRO B O 1
ATOM 3552 N N . LEU B 1 101 ? -7.871 -23.281 -7.199 1 95.38 101 LEU B N 1
ATOM 3553 C CA . LEU B 1 101 ? -6.688 -23.719 -7.934 1 95.38 101 LEU B CA 1
ATOM 3554 C C . LEU B 1 101 ? -6.188 -22.609 -8.859 1 95.38 101 LEU B C 1
ATOM 3556 O O . LEU B 1 101 ? -6.984 -21.906 -9.477 1 95.38 101 LEU B O 1
ATOM 3560 N N . SER B 1 102 ? -4.891 -22.5 -8.953 1 95.44 102 SER B N 1
ATOM 3561 C CA . SER B 1 102 ? -4.289 -21.562 -9.898 1 95.44 102 SER B CA 1
ATOM 3562 C C . SER B 1 102 ? -4.348 -22.109 -11.328 1 95.44 102 SER B C 1
ATOM 3564 O O . SER B 1 102 ? -4.641 -23.281 -11.531 1 95.44 102 SER B O 1
ATOM 3566 N N . ALA B 1 103 ? -4.059 -21.203 -12.289 1 94 103 ALA B N 1
ATOM 3567 C CA . ALA B 1 103 ? -3.992 -21.625 -13.688 1 94 103 ALA B CA 1
ATOM 3568 C C . ALA B 1 103 ? -2.918 -22.688 -13.891 1 94 103 ALA B C 1
ATOM 3570 O O . ALA B 1 103 ? -3.123 -23.656 -14.633 1 94 103 ALA B O 1
ATOM 3571 N N . SER B 1 104 ? -1.811 -22.531 -13.281 1 96.62 104 SER B N 1
ATOM 3572 C CA . SER B 1 104 ? -0.701 -23.469 -13.391 1 96.62 104 SER B CA 1
ATOM 3573 C C . SER B 1 104 ? -1.087 -24.859 -12.867 1 96.62 104 SER B C 1
ATOM 3575 O O . SER B 1 104 ? -0.793 -25.875 -13.492 1 96.62 104 SER B O 1
ATOM 3577 N N . MET B 1 105 ? -1.74 -24.891 -11.734 1 97.94 105 MET B N 1
ATOM 3578 C CA . MET B 1 105 ? -2.195 -26.156 -11.164 1 97.94 105 MET B CA 1
ATOM 3579 C C . MET B 1 105 ? -3.203 -26.828 -12.086 1 97.94 105 MET B C 1
ATOM 3581 O O . MET B 1 105 ? -3.15 -28.047 -12.281 1 97.94 105 MET B O 1
ATOM 3585 N N . GLY B 1 106 ? -4.121 -26 -12.625 1 97.31 106 GLY B N 1
ATOM 3586 C CA . GLY B 1 106 ? -5.055 -26.547 -13.594 1 97.31 106 GLY B CA 1
ATOM 3587 C C . GLY B 1 106 ? -4.367 -27.172 -14.797 1 97.31 106 GLY B C 1
ATOM 3588 O O . GLY B 1 106 ? -4.73 -28.281 -15.219 1 97.31 106 GLY B O 1
ATOM 3589 N N . ASN B 1 107 ? -3.4 -26.516 -15.305 1 96.38 107 ASN B N 1
ATOM 3590 C CA . ASN B 1 107 ? -2.643 -27.031 -16.438 1 96.38 107 ASN B CA 1
ATOM 3591 C C . ASN B 1 107 ? -1.906 -28.328 -16.094 1 96.38 107 ASN B C 1
ATOM 3593 O O . ASN B 1 107 ? -1.894 -29.266 -16.875 1 96.38 107 ASN B O 1
ATOM 3597 N N . ALA B 1 108 ? -1.295 -28.359 -14.984 1 98.19 108 ALA B N 1
ATOM 3598 C CA . ALA B 1 108 ? -0.57 -29.547 -14.539 1 98.19 108 ALA B CA 1
ATOM 3599 C C . ALA B 1 108 ? -1.511 -30.734 -14.391 1 98.19 108 ALA B C 1
ATOM 3601 O O . ALA B 1 108 ? -1.181 -31.844 -14.812 1 98.19 108 ALA B O 1
ATOM 3602 N N . ILE B 1 109 ? -2.676 -30.516 -13.828 1 98.31 109 ILE B N 1
ATOM 3603 C CA . ILE B 1 109 ? -3.678 -31.562 -13.648 1 98.31 109 ILE B CA 1
ATOM 3604 C C . ILE B 1 109 ? -4.129 -32.094 -15.016 1 98.31 109 ILE B C 1
ATOM 3606 O O . ILE B 1 109 ? -4.246 -33.281 -15.211 1 98.31 109 ILE B O 1
ATOM 3610 N N . LYS B 1 110 ? -4.375 -31.156 -15.891 1 96.75 110 LYS B N 1
ATOM 3611 C CA . LYS B 1 110 ? -4.781 -31.547 -17.234 1 96.75 110 LYS B CA 1
ATOM 3612 C C . LYS B 1 110 ? -3.746 -32.438 -17.891 1 96.75 110 LYS B C 1
ATOM 3614 O O . LYS B 1 110 ? -4.098 -33.469 -18.484 1 96.75 110 LYS B O 1
ATOM 3619 N N . HIS B 1 111 ? -2.498 -32.125 -17.812 1 96.88 111 HIS B N 1
ATOM 3620 C CA . HIS B 1 111 ? -1.423 -32.906 -18.375 1 96.88 111 HIS B CA 1
ATOM 3621 C C . HIS B 1 111 ? -1.346 -34.281 -17.703 1 96.88 111 HIS B C 1
ATOM 3623 O O . HIS B 1 111 ? -1.135 -35.312 -18.375 1 96.88 111 HIS B O 1
ATOM 3629 N N . LEU B 1 112 ? -1.515 -34.312 -16.391 1 98.19 112 LEU B N 1
ATOM 3630 C CA . LEU B 1 112 ? -1.462 -35.594 -15.672 1 98.19 112 LEU B CA 1
ATOM 3631 C C . LEU B 1 112 ? -2.615 -36.5 -16.078 1 98.19 112 LEU B C 1
ATOM 3633 O O . LEU B 1 112 ? -2.412 -37.688 -16.344 1 98.19 112 LEU B O 1
ATOM 3637 N N . LYS B 1 113 ? -3.812 -35.938 -16.141 1 97.94 113 LYS B N 1
ATOM 3638 C CA . LYS B 1 113 ? -4.977 -36.719 -16.562 1 97.94 113 LYS B CA 1
ATOM 3639 C C . LYS B 1 113 ? -4.785 -37.281 -17.953 1 97.94 113 LYS B C 1
ATOM 3641 O O . LYS B 1 113 ? -5.152 -38.438 -18.219 1 97.94 113 LYS B O 1
ATOM 3646 N N . LYS B 1 114 ? -4.277 -36.469 -18.812 1 97.12 114 LYS B N 1
ATOM 3647 C CA . LYS B 1 114 ? -4 -36.906 -20.172 1 97.12 114 LYS B CA 1
ATOM 3648 C C . LYS B 1 114 ? -3.02 -38.094 -20.172 1 97.12 114 LYS B C 1
ATOM 3650 O O . LYS B 1 114 ? -3.213 -39.062 -20.906 1 97.12 114 LYS B O 1
ATOM 3655 N N . GLU B 1 115 ? -1.936 -37.938 -19.391 1 97.5 115 GLU B N 1
ATOM 3656 C CA . GLU B 1 115 ? -0.943 -39.031 -19.281 1 97.5 115 GLU B CA 1
ATOM 3657 C C . GLU B 1 115 ? -1.565 -40.312 -18.75 1 97.5 115 GLU B C 1
ATOM 3659 O O . GLU B 1 115 ? -1.247 -41.406 -19.219 1 97.5 115 GLU B O 1
ATOM 3664 N N . ILE B 1 116 ? -2.453 -40.219 -17.781 1 98.06 116 ILE B N 1
ATOM 3665 C CA . ILE B 1 116 ? -3.127 -41.375 -17.203 1 98.06 116 ILE B CA 1
ATOM 3666 C C . ILE B 1 116 ? -4.027 -42 -18.266 1 98.06 116 ILE B C 1
ATOM 3668 O O . ILE B 1 116 ? -3.965 -43.219 -18.469 1 98.06 116 ILE B O 1
ATOM 3672 N N . SER B 1 117 ? -4.785 -41.219 -18.906 1 96.56 117 SER B N 1
ATOM 3673 C CA . SER B 1 117 ? -5.746 -41.719 -19.891 1 96.56 117 SER B CA 1
ATOM 3674 C C . SER B 1 117 ? -5.043 -42.375 -21.062 1 96.56 117 SER B C 1
ATOM 3676 O O . SER B 1 117 ? -5.617 -43.25 -21.719 1 96.56 117 SER B O 1
ATOM 3678 N N . GLY B 1 118 ? -3.846 -42 -21.328 1 95.25 118 GLY B N 1
ATOM 3679 C CA . GLY B 1 118 ? -3.1 -42.5 -22.469 1 95.25 118 GLY B CA 1
ATOM 3680 C C . GLY B 1 118 ? -2.359 -43.781 -22.156 1 95.25 118 GLY B C 1
ATOM 3681 O O . GLY B 1 118 ? -1.761 -44.375 -23.062 1 95.25 118 GLY B O 1
ATOM 3682 N N . LEU B 1 119 ? -2.439 -44.312 -20.906 1 95.56 119 LEU B N 1
ATOM 3683 C CA . LEU B 1 119 ? -1.759 -45.562 -20.547 1 95.56 119 LEU B CA 1
ATOM 3684 C C . LEU B 1 119 ? -2.389 -46.75 -21.25 1 95.56 119 LEU B C 1
ATOM 3686 O O . LEU B 1 119 ? -3.611 -46.906 -21.25 1 95.56 119 LEU B O 1
ATOM 3690 N N . PRO B 1 120 ? -1.568 -47.562 -21.828 1 92.69 120 PRO B N 1
ATOM 3691 C CA . PRO B 1 120 ? -2.113 -48.781 -22.422 1 92.69 120 PRO B CA 1
ATOM 3692 C C . PRO B 1 120 ? -2.709 -49.75 -21.391 1 92.69 120 PRO B C 1
ATOM 3694 O O . PRO B 1 120 ? -2.168 -49.875 -20.297 1 92.69 120 PRO B O 1
ATOM 3697 N N . SER B 1 121 ? -3.803 -50.469 -21.766 1 88.62 121 SER B N 1
ATOM 36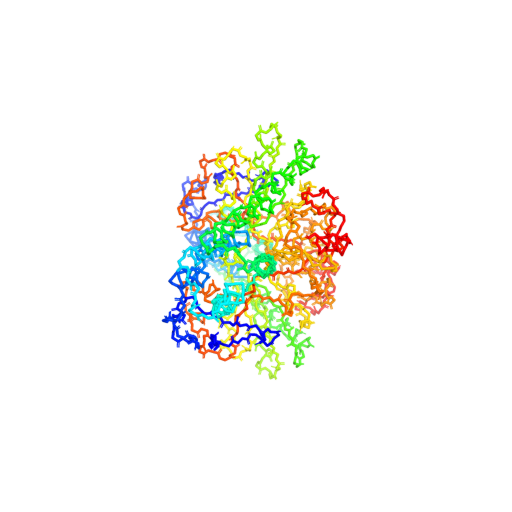98 C CA . SER B 1 121 ? -4.488 -51.375 -20.891 1 88.62 121 SER B CA 1
ATOM 3699 C C . SER B 1 121 ? -3.643 -52.625 -20.625 1 88.62 121 SER B C 1
ATOM 3701 O O . SER B 1 121 ? -3.869 -53.344 -19.656 1 88.62 121 SER B O 1
ATOM 3703 N N . THR B 1 122 ? -2.719 -52.938 -21.438 1 90.38 122 THR B N 1
ATOM 3704 C CA . THR B 1 122 ? -1.889 -54.156 -21.344 1 90.38 122 THR B CA 1
ATOM 3705 C C . THR B 1 122 ? -0.77 -53.969 -20.328 1 90.38 122 THR B C 1
ATOM 3707 O O . THR B 1 122 ? -0.106 -54.906 -19.938 1 90.38 122 THR B O 1
ATOM 3710 N N . LYS B 1 123 ? -0.562 -52.781 -19.922 1 92.25 123 LYS B N 1
ATOM 3711 C CA . LYS B 1 123 ? 0.532 -52.469 -19 1 92.25 123 LYS B CA 1
ATOM 3712 C C . LYS B 1 123 ? 0.208 -52.969 -17.594 1 92.25 123 LYS B C 1
ATOM 3714 O O . LYS B 1 123 ? -0.919 -52.812 -17.125 1 92.25 123 LYS B O 1
ATOM 3719 N N . LYS B 1 124 ? 1.252 -53.594 -17.016 1 94.62 124 LYS B N 1
ATOM 3720 C CA . LYS B 1 124 ? 1.097 -54.031 -15.617 1 94.62 124 LYS B CA 1
ATOM 3721 C C . LYS B 1 124 ? 0.944 -52.812 -14.695 1 94.62 124 LYS B C 1
ATOM 3723 O O . LYS B 1 124 ? 1.562 -51.781 -14.922 1 94.62 124 LYS B O 1
ATOM 3728 N N . GLU B 1 125 ? 0.173 -52.938 -13.664 1 96 125 GLU B N 1
ATOM 3729 C CA . GLU B 1 125 ? -0.148 -51.844 -12.75 1 96 125 GLU B CA 1
ATOM 3730 C C . GLU B 1 125 ? 1.118 -51.188 -12.188 1 96 125 GLU B C 1
ATOM 3732 O O . GLU B 1 125 ? 1.246 -49.969 -12.172 1 96 125 GLU B O 1
ATOM 3737 N N . GLU B 1 126 ? 2.059 -52.062 -11.773 1 96.81 126 GLU B N 1
ATOM 3738 C CA . GLU B 1 126 ? 3.287 -51.531 -11.172 1 96.81 126 GLU B CA 1
ATOM 3739 C C . GLU B 1 126 ? 4.082 -50.719 -12.172 1 96.81 126 GLU B C 1
ATOM 3741 O O . GLU B 1 126 ? 4.652 -49.688 -11.812 1 96.81 126 GLU B O 1
ATOM 3746 N N . GLU B 1 127 ? 4.133 -51.094 -13.352 1 97.31 127 GLU B N 1
ATOM 3747 C CA . GLU B 1 127 ? 4.836 -50.375 -14.406 1 97.31 127 GLU B CA 1
ATOM 3748 C C . GLU B 1 127 ? 4.117 -49.062 -14.742 1 97.31 127 GLU B C 1
ATOM 3750 O O . GLU B 1 127 ? 4.762 -48.062 -14.984 1 97.31 127 GLU B O 1
ATOM 3755 N N . ALA B 1 128 ? 2.803 -49.156 -14.781 1 97.81 128 ALA B N 1
ATOM 3756 C CA . ALA B 1 128 ? 1.99 -47.969 -15.062 1 97.81 128 ALA B CA 1
ATOM 3757 C C . ALA B 1 128 ? 2.178 -46.906 -13.992 1 97.81 128 ALA B C 1
ATOM 3759 O O . ALA B 1 128 ? 2.375 -45.719 -14.297 1 97.81 128 ALA B O 1
ATOM 3760 N N . LYS B 1 129 ? 2.131 -47.312 -12.797 1 98.06 129 LYS B N 1
ATOM 3761 C CA . LYS B 1 129 ? 2.305 -46.406 -11.672 1 98.06 129 LYS B CA 1
ATOM 3762 C C . LYS B 1 129 ? 3.688 -45.75 -11.703 1 98.06 129 LYS B C 1
ATOM 3764 O O . LYS B 1 129 ? 3.822 -44.531 -11.469 1 98.06 129 LYS B O 1
ATOM 3769 N N . LYS B 1 130 ? 4.684 -46.531 -11.969 1 98.12 130 LYS B N 1
ATOM 3770 C CA . LYS B 1 130 ? 6.043 -46 -12.055 1 98.12 130 LYS B CA 1
ATOM 3771 C C . LYS B 1 130 ? 6.168 -45 -13.18 1 98.12 130 LYS B C 1
ATOM 3773 O O . LYS B 1 130 ? 6.797 -43.938 -13.008 1 98.12 130 LYS B O 1
ATOM 3778 N N . LYS B 1 131 ? 5.605 -45.281 -14.273 1 98.12 131 LYS B N 1
ATOM 3779 C CA . LYS B 1 131 ? 5.629 -44.375 -15.406 1 98.12 131 LYS B CA 1
ATOM 3780 C C . LYS B 1 131 ? 4.98 -43.031 -15.055 1 98.12 131 LYS B C 1
ATOM 3782 O O . LYS B 1 131 ? 5.488 -41.969 -15.422 1 98.12 131 LYS B O 1
ATOM 3787 N N . LEU B 1 132 ? 3.863 -43.094 -14.352 1 98.56 132 LEU B N 1
ATOM 3788 C CA . LEU B 1 132 ? 3.15 -41.906 -13.961 1 98.56 132 LEU B CA 1
ATOM 3789 C C . LEU B 1 132 ? 3.961 -41.094 -12.953 1 98.56 132 LEU B C 1
ATOM 3791 O O . LEU B 1 132 ? 4.004 -39.875 -13.023 1 98.56 132 LEU B O 1
ATOM 3795 N N . GLN B 1 133 ? 4.551 -41.75 -12.016 1 98.69 133 GLN B N 1
ATOM 3796 C CA . GLN B 1 133 ? 5.41 -41.062 -11.055 1 98.69 133 GLN B CA 1
ATOM 3797 C C . GLN B 1 133 ? 6.59 -40.406 -11.742 1 98.69 133 GLN B C 1
ATOM 3799 O O . GLN B 1 133 ? 6.941 -39.25 -11.414 1 98.69 133 GLN B O 1
ATOM 3804 N N . ASP B 1 134 ? 7.168 -41.062 -12.703 1 98.56 134 ASP B N 1
ATOM 3805 C CA . ASP B 1 134 ? 8.258 -40.469 -13.484 1 98.56 134 ASP B CA 1
ATOM 3806 C C . ASP B 1 134 ? 7.785 -39.281 -14.281 1 98.56 134 ASP B C 1
ATOM 3808 O O . ASP B 1 134 ? 8.516 -38.281 -14.422 1 98.56 134 ASP B O 1
ATOM 3812 N N . PHE B 1 135 ? 6.637 -39.406 -14.828 1 98.38 135 PHE B N 1
ATOM 3813 C CA . PHE B 1 135 ? 6.055 -38.312 -15.57 1 98.38 135 PHE B CA 1
ATOM 3814 C C . PHE B 1 135 ? 5.949 -37.062 -14.695 1 98.38 135 PHE B C 1
ATOM 3816 O O . PHE B 1 135 ? 6.289 -35.969 -15.125 1 98.38 135 PHE B O 1
ATOM 3823 N N . ILE B 1 136 ? 5.477 -37.219 -13.477 1 98.69 136 ILE B N 1
ATOM 3824 C CA . ILE B 1 136 ? 5.301 -36.125 -12.547 1 98.69 136 ILE B CA 1
ATOM 3825 C C . ILE B 1 136 ? 6.656 -35.469 -12.258 1 98.69 136 ILE B C 1
ATOM 3827 O O . ILE B 1 136 ? 6.785 -34.25 -12.305 1 98.69 136 ILE B O 1
ATOM 3831 N N . ASP B 1 137 ? 7.617 -36.281 -11.984 1 98.69 137 ASP B N 1
ATOM 3832 C CA . ASP B 1 137 ? 8.961 -35.75 -11.711 1 98.69 137 ASP B CA 1
ATOM 3833 C C . ASP B 1 137 ? 9.508 -35 -12.914 1 98.69 137 ASP B C 1
ATOM 3835 O O . ASP B 1 137 ? 10.133 -33.938 -12.758 1 98.69 137 ASP B O 1
ATOM 3839 N N . GLN B 1 138 ? 9.32 -35.531 -14.07 1 98.56 138 GLN B N 1
ATOM 3840 C CA . GLN B 1 138 ? 9.797 -34.906 -15.289 1 98.56 138 GLN B CA 1
ATOM 3841 C C . GLN B 1 138 ? 9.086 -33.562 -15.539 1 98.56 138 GLN B C 1
ATOM 3843 O O . GLN B 1 138 ? 9.703 -32.594 -15.992 1 98.56 138 GLN B O 1
ATOM 3848 N N . PHE B 1 139 ? 7.816 -33.562 -15.312 1 98.25 139 PHE B N 1
ATOM 3849 C CA . PHE B 1 139 ? 7.043 -32.344 -15.477 1 98.25 139 PHE B CA 1
ATOM 3850 C C . PHE B 1 139 ? 7.602 -31.234 -14.594 1 98.25 139 PHE B C 1
ATOM 3852 O O . PHE B 1 139 ? 7.852 -30.125 -15.078 1 98.25 139 PHE B O 1
ATOM 3859 N N . VAL B 1 140 ? 7.789 -31.484 -13.344 1 98.5 140 VAL B N 1
ATOM 3860 C CA . VAL B 1 140 ? 8.312 -30.5 -12.406 1 98.5 140 VAL B CA 1
ATOM 3861 C C . VAL B 1 140 ? 9.703 -30.047 -12.852 1 98.5 140 VAL B C 1
ATOM 3863 O O . VAL B 1 140 ? 10 -28.859 -12.852 1 98.5 140 VAL B O 1
ATOM 3866 N N . ARG B 1 141 ? 10.492 -30.969 -13.258 1 98.44 141 ARG B N 1
ATOM 3867 C CA . ARG B 1 141 ? 11.859 -30.656 -13.68 1 98.44 141 ARG B CA 1
ATOM 3868 C C . ARG B 1 141 ? 11.859 -29.766 -14.93 1 98.44 141 ARG B C 1
ATOM 3870 O O . ARG B 1 141 ? 12.539 -28.75 -14.961 1 98.44 141 ARG B O 1
ATOM 3877 N N . GLU B 1 142 ? 11.086 -30.109 -15.898 1 98 142 GLU B N 1
ATOM 3878 C CA . GLU B 1 142 ? 11.141 -29.453 -17.203 1 98 142 GLU B CA 1
ATOM 3879 C C . GLU B 1 142 ? 10.359 -28.141 -17.188 1 98 142 GLU B C 1
ATOM 3881 O O . GLU B 1 142 ? 10.844 -27.109 -17.656 1 98 142 GLU B O 1
ATOM 3886 N N . ARG B 1 143 ? 9.164 -28.156 -16.609 1 97.62 143 ARG B N 1
ATOM 3887 C CA . ARG B 1 143 ? 8.242 -27.031 -16.75 1 97.62 143 ARG B CA 1
ATOM 3888 C C . ARG B 1 143 ? 8.492 -25.984 -15.672 1 97.62 143 ARG B C 1
ATOM 3890 O O . ARG B 1 143 ? 8.086 -24.828 -15.812 1 97.62 143 ARG B O 1
ATOM 3897 N N . ILE B 1 144 ? 9.164 -26.359 -14.594 1 97.56 144 ILE B N 1
ATOM 3898 C CA . ILE B 1 144 ? 9.336 -25.422 -13.492 1 97.56 144 ILE B CA 1
ATOM 3899 C C . ILE B 1 144 ? 10.828 -25.156 -13.266 1 97.56 144 ILE B C 1
ATOM 3901 O O . ILE B 1 144 ? 11.312 -24.047 -13.5 1 97.56 144 ILE B O 1
ATOM 3905 N N . SER B 1 145 ? 11.617 -26.203 -13.023 1 97.62 145 SER B N 1
ATOM 3906 C CA . SER B 1 145 ? 13.016 -26.031 -12.648 1 97.62 145 SER B CA 1
ATOM 3907 C C . SER B 1 145 ? 13.852 -25.578 -13.836 1 97.62 145 SER B C 1
ATOM 3909 O O . SER B 1 145 ? 14.5 -24.531 -13.789 1 97.62 145 SER B O 1
ATOM 3911 N N . LEU B 1 146 ? 13.859 -26.359 -14.922 1 98.25 146 LEU B N 1
ATOM 3912 C CA . LEU B 1 146 ? 14.656 -26.016 -16.094 1 98.25 146 LEU B CA 1
ATOM 3913 C C . LEU B 1 146 ? 14.133 -24.75 -16.766 1 98.25 146 LEU B C 1
ATOM 3915 O O . LEU B 1 146 ? 14.914 -23.969 -17.312 1 98.25 146 LEU B O 1
ATOM 3919 N N . ALA B 1 147 ? 12.836 -24.609 -16.75 1 98.06 147 ALA B N 1
ATOM 3920 C CA . ALA B 1 147 ? 12.258 -23.375 -17.266 1 98.06 147 ALA B CA 1
ATOM 3921 C C . ALA B 1 147 ? 12.805 -22.156 -16.5 1 98.06 147 ALA B C 1
ATOM 3923 O O . ALA B 1 147 ? 13.164 -21.156 -17.109 1 98.06 147 ALA B O 1
ATOM 3924 N N . ALA B 1 148 ? 12.852 -22.203 -15.18 1 97.94 148 ALA B N 1
ATOM 3925 C CA . ALA B 1 148 ? 13.375 -21.109 -14.352 1 97.94 148 ALA B CA 1
ATOM 3926 C C . ALA B 1 148 ? 14.828 -20.812 -14.688 1 97.94 148 ALA B C 1
ATOM 3928 O O . ALA B 1 148 ? 15.234 -19.656 -14.727 1 97.94 148 ALA B O 1
ATOM 3929 N N . GLU B 1 149 ? 15.602 -21.859 -14.914 1 97.62 149 GLU B N 1
ATOM 3930 C CA . GLU B 1 149 ? 17 -21.688 -15.281 1 97.62 149 GLU B CA 1
ATOM 3931 C C . GLU B 1 149 ? 17.141 -20.953 -16.609 1 97.62 149 GLU B C 1
ATOM 3933 O O . GLU B 1 149 ? 17.984 -20.047 -16.75 1 97.62 149 GLU B O 1
ATOM 3938 N N . ALA B 1 150 ? 16.375 -21.359 -17.547 1 97.94 150 ALA B N 1
ATOM 3939 C CA . ALA B 1 150 ? 16.406 -20.703 -18.859 1 97.94 150 ALA B CA 1
ATOM 3940 C C . ALA B 1 150 ? 16 -19.25 -18.75 1 97.94 150 ALA B C 1
ATOM 3942 O O . ALA B 1 150 ? 16.625 -18.375 -19.375 1 97.94 150 ALA B O 1
ATOM 3943 N N . ILE B 1 151 ? 14.969 -18.969 -18.047 1 97.88 151 ILE B N 1
ATOM 3944 C CA . ILE B 1 151 ? 14.469 -17.609 -17.859 1 97.88 151 ILE B CA 1
ATOM 3945 C C . ILE B 1 151 ? 15.555 -16.75 -17.234 1 97.88 151 ILE B C 1
ATOM 3947 O O . ILE B 1 151 ? 15.773 -15.602 -17.641 1 97.88 151 ILE B O 1
ATOM 3951 N N . SER B 1 152 ? 16.156 -17.312 -16.203 1 97.31 152 SER B N 1
ATOM 3952 C CA . SER B 1 152 ? 17.234 -16.594 -15.539 1 97.31 152 SER B CA 1
ATOM 3953 C C . SER B 1 152 ? 18.344 -16.203 -16.516 1 97.31 152 SER B C 1
ATOM 3955 O O . SER B 1 152 ? 18.875 -15.094 -16.453 1 97.31 152 SER B O 1
ATOM 3957 N N . LYS B 1 153 ? 18.672 -17.078 -17.406 1 96.5 153 LYS B N 1
ATOM 3958 C CA . LYS B 1 153 ? 19.719 -16.812 -18.391 1 96.5 153 LYS B CA 1
ATOM 3959 C C . LYS B 1 153 ? 19.312 -15.672 -19.328 1 96.5 153 LYS B C 1
ATOM 3961 O O . LYS B 1 153 ? 20.109 -14.789 -19.625 1 96.5 153 LYS B O 1
ATOM 3966 N N . TYR B 1 154 ? 18.141 -15.688 -19.781 1 95.88 154 TYR B N 1
ATOM 3967 C CA . TYR B 1 154 ? 17.641 -14.625 -20.656 1 95.88 154 TYR B CA 1
ATOM 3968 C C . TYR B 1 154 ? 17.578 -13.297 -19.906 1 95.88 154 TYR B C 1
ATOM 3970 O O . TYR B 1 154 ? 17.891 -12.242 -20.469 1 95.88 154 TYR B O 1
ATOM 3978 N N . ALA B 1 155 ? 17.125 -13.375 -18.656 1 93.44 155 ALA B N 1
ATOM 3979 C CA . ALA B 1 155 ? 16.969 -12.172 -17.844 1 93.44 155 ALA B CA 1
ATOM 3980 C C . ALA B 1 155 ? 18.312 -11.531 -17.547 1 93.44 155 ALA B C 1
ATOM 3982 O O . ALA B 1 155 ? 18.422 -10.305 -17.438 1 93.44 155 ALA B O 1
ATOM 3983 N N . LEU B 1 156 ? 19.312 -12.359 -17.406 1 94.25 156 LEU B N 1
ATOM 3984 C CA . LEU B 1 156 ? 20.672 -11.883 -17.141 1 94.25 156 LEU B CA 1
ATOM 3985 C C . LEU B 1 156 ? 21.109 -10.891 -18.219 1 94.25 156 LEU B C 1
ATOM 3987 O O . LEU B 1 156 ? 21.812 -9.914 -17.922 1 94.25 156 LEU B O 1
ATOM 3991 N N . GLU B 1 157 ? 20.672 -11.133 -19.359 1 94.31 157 GLU B N 1
ATOM 3992 C CA . GLU B 1 157 ? 21.047 -10.273 -20.484 1 94.31 157 GLU B CA 1
ATOM 3993 C C . GLU B 1 157 ? 20.375 -8.898 -20.375 1 94.31 157 GLU B C 1
ATOM 3995 O O . GLU B 1 157 ? 20.812 -7.941 -21.016 1 94.31 157 GLU B O 1
ATOM 4000 N N . LYS B 1 1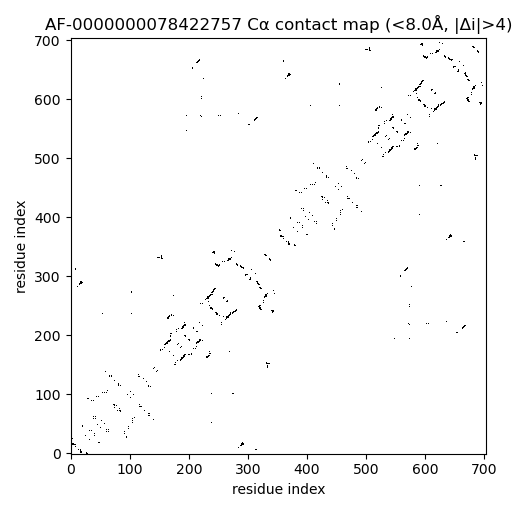58 ? 19.406 -8.797 -19.562 1 94.56 158 LYS B N 1
ATOM 4001 C CA . LYS B 1 158 ? 18.641 -7.559 -19.422 1 94.56 158 LYS B CA 1
ATOM 4002 C C . LYS B 1 158 ? 19.109 -6.766 -18.203 1 94.56 158 LYS B C 1
ATOM 4004 O O . LYS B 1 158 ? 18.672 -5.629 -18 1 94.56 158 LYS B O 1
ATOM 4009 N N . ILE B 1 159 ? 19.969 -7.309 -17.391 1 96.38 159 ILE B N 1
ATOM 4010 C CA . ILE B 1 159 ? 20.469 -6.637 -16.188 1 96.38 159 ILE B CA 1
ATOM 4011 C C . ILE B 1 159 ? 21.859 -6.074 -16.453 1 96.38 159 ILE B C 1
ATOM 4013 O O . ILE B 1 159 ? 22.797 -6.824 -16.75 1 96.38 159 ILE B O 1
ATOM 4017 N N . ASN B 1 160 ? 21.984 -4.801 -16.312 1 96.5 160 ASN B N 1
ATOM 4018 C CA . ASN B 1 160 ? 23.25 -4.109 -16.531 1 96.5 160 ASN B CA 1
ATOM 4019 C C . ASN B 1 160 ? 23.844 -3.602 -15.211 1 96.5 160 ASN B C 1
ATOM 4021 O O . ASN B 1 160 ? 23.141 -3.486 -14.211 1 96.5 160 ASN B O 1
ATOM 4025 N N . ASP B 1 161 ? 25.078 -3.258 -15.32 1 97.06 161 ASP B N 1
ATOM 4026 C CA . ASP B 1 161 ? 25.719 -2.65 -14.164 1 97.06 161 ASP B CA 1
ATOM 4027 C C . ASP B 1 161 ? 25.125 -1.281 -13.852 1 97.06 161 ASP B C 1
ATOM 4029 O O . ASP B 1 161 ? 24.828 -0.504 -14.766 1 97.06 161 ASP B O 1
ATOM 4033 N N . ASN B 1 162 ? 24.891 -1.092 -12.625 1 97.12 162 ASN B N 1
ATOM 4034 C CA . ASN B 1 162 ? 24.391 0.166 -12.078 1 97.12 162 ASN B CA 1
ATOM 4035 C C . ASN B 1 162 ? 22.875 0.283 -12.25 1 97.12 162 ASN B C 1
ATOM 4037 O O . ASN B 1 162 ? 22.312 1.359 -12.055 1 97.12 162 ASN B O 1
ATOM 4041 N N . ASP B 1 163 ? 22.328 -0.814 -12.641 1 98.06 163 ASP B N 1
ATOM 4042 C CA . ASP B 1 163 ? 20.875 -0.829 -12.672 1 98.06 163 ASP B CA 1
ATOM 4043 C C . ASP B 1 163 ? 20.297 -0.664 -11.273 1 98.06 163 ASP B C 1
ATOM 4045 O O . ASP B 1 163 ? 20.891 -1.103 -10.289 1 98.06 163 ASP B O 1
ATOM 4049 N N . VAL B 1 164 ? 19.234 0.058 -11.211 1 98.25 164 VAL B N 1
ATOM 4050 C CA . VAL B 1 164 ? 18.359 0.035 -10.055 1 98.25 164 VAL B CA 1
ATOM 4051 C C . VAL B 1 164 ? 17.078 -0.726 -10.398 1 98.25 164 VAL B C 1
ATOM 4053 O O . VAL B 1 164 ? 16.266 -0.251 -11.188 1 98.25 164 VAL B O 1
ATOM 4056 N N . ILE B 1 165 ? 16.953 -1.85 -9.766 1 98.69 165 ILE B N 1
ATOM 4057 C CA . ILE B 1 165 ? 15.875 -2.758 -10.148 1 98.69 165 ILE B CA 1
ATOM 4058 C C . ILE B 1 165 ? 14.789 -2.756 -9.07 1 98.69 165 ILE B C 1
ATOM 4060 O O . ILE B 1 165 ? 15.078 -2.971 -7.895 1 98.69 165 ILE B O 1
ATOM 4064 N N . LEU B 1 166 ? 13.602 -2.479 -9.484 1 98.81 166 LEU B N 1
ATOM 4065 C CA . LEU B 1 166 ? 12.469 -2.514 -8.57 1 98.81 166 LEU B CA 1
ATOM 4066 C C . LEU B 1 166 ? 11.727 -3.844 -8.672 1 98.81 166 LEU B C 1
ATOM 4068 O O . LEU B 1 166 ? 11.445 -4.32 -9.773 1 98.81 166 LEU B O 1
ATOM 4072 N N . VAL B 1 167 ? 11.477 -4.477 -7.559 1 98.75 167 VAL B N 1
ATOM 4073 C CA . VAL B 1 167 ? 10.711 -5.719 -7.5 1 98.75 167 VAL B CA 1
ATOM 4074 C C . VAL B 1 167 ? 9.555 -5.57 -6.516 1 98.75 167 VAL B C 1
ATOM 4076 O O . VAL B 1 167 ? 9.531 -4.633 -5.711 1 98.75 167 VAL B O 1
ATOM 4079 N N . TYR B 1 168 ? 8.562 -6.465 -6.648 1 98.56 168 TYR B N 1
ATOM 4080 C CA . TYR B 1 168 ? 7.383 -6.406 -5.789 1 98.56 168 TYR B CA 1
ATOM 4081 C C . TYR B 1 168 ? 7.082 -7.773 -5.184 1 98.56 168 TYR B C 1
ATOM 4083 O O . TYR B 1 168 ? 7 -8.773 -5.902 1 98.56 168 TYR B O 1
ATOM 4091 N N . GLY B 1 169 ? 6.91 -7.758 -3.82 1 96.5 169 GLY B N 1
ATOM 4092 C CA . GLY B 1 169 ? 6.633 -9.008 -3.127 1 96.5 169 GLY B CA 1
ATOM 4093 C C . GLY B 1 169 ? 7.809 -9.969 -3.139 1 96.5 169 GLY B C 1
ATOM 4094 O O . GLY B 1 169 ? 8.945 -9.57 -2.867 1 96.5 169 GLY B O 1
ATOM 4095 N N . CYS B 1 170 ? 7.461 -11.273 -3.369 1 96.44 170 CYS B N 1
ATOM 4096 C CA . CYS B 1 170 ? 8.5 -12.305 -3.383 1 96.44 170 CYS B CA 1
ATOM 4097 C C . CYS B 1 170 ? 8.195 -13.367 -4.438 1 96.44 170 CYS B C 1
ATOM 4099 O O . CYS B 1 170 ? 7.492 -14.336 -4.16 1 96.44 170 CYS B O 1
ATOM 4101 N N . SER B 1 171 ? 8.727 -13.133 -5.559 1 96.5 171 SER B N 1
ATOM 4102 C CA . SER B 1 171 ? 8.664 -14.125 -6.625 1 96.5 171 SER B CA 1
ATOM 4103 C C . SER B 1 171 ? 9.914 -15.008 -6.621 1 96.5 171 SER B C 1
ATOM 4105 O O . SER B 1 171 ? 11.039 -14.5 -6.668 1 96.5 171 SER B O 1
ATOM 4107 N N . SER B 1 172 ? 9.719 -16.281 -6.656 1 94.5 172 SER B N 1
ATOM 4108 C CA . SER B 1 172 ? 10.844 -17.203 -6.676 1 94.5 172 SER B CA 1
ATOM 4109 C C . SER B 1 172 ? 11.664 -17.047 -7.953 1 94.5 172 SER B C 1
ATOM 4111 O O . SER B 1 172 ? 12.898 -17.141 -7.922 1 94.5 172 SER B O 1
ATOM 4113 N N . LEU B 1 173 ? 11.016 -16.859 -9 1 95.44 173 LEU B N 1
ATOM 4114 C CA . LEU B 1 173 ? 11.688 -16.688 -10.281 1 95.44 173 LEU B CA 1
ATOM 4115 C C . LEU B 1 173 ? 12.531 -15.422 -10.297 1 95.44 173 LEU B C 1
ATOM 4117 O O . LEU B 1 173 ? 13.688 -15.445 -10.719 1 95.44 173 LEU B O 1
ATOM 4121 N N . VAL B 1 174 ? 11.977 -14.32 -9.844 1 97.12 174 VAL B N 1
ATOM 4122 C CA . VAL B 1 174 ? 12.664 -13.039 -9.805 1 97.12 174 VAL B CA 1
ATOM 4123 C C . VAL B 1 174 ? 13.867 -13.117 -8.867 1 97.12 174 VAL B C 1
ATOM 4125 O O . VAL B 1 174 ? 14.945 -12.617 -9.18 1 97.12 174 VAL B O 1
ATOM 4128 N N . LYS B 1 175 ? 13.633 -13.75 -7.766 1 97.12 175 LYS B N 1
ATOM 4129 C CA . LYS B 1 175 ? 14.719 -13.953 -6.809 1 97.12 175 LYS B CA 1
ATOM 4130 C C . LYS B 1 175 ? 15.891 -14.688 -7.453 1 97.12 175 LYS B C 1
ATOM 4132 O O . LYS B 1 175 ? 17.047 -14.258 -7.328 1 97.12 175 LYS B O 1
ATOM 4137 N N . ARG B 1 176 ? 15.594 -15.797 -8.094 1 96.19 176 ARG B N 1
ATOM 4138 C CA . ARG B 1 176 ? 16.625 -16.594 -8.75 1 96.19 176 ARG B CA 1
ATOM 4139 C C . ARG B 1 176 ? 17.406 -15.758 -9.758 1 96.19 176 ARG B C 1
ATOM 4141 O O . ARG B 1 176 ? 18.641 -15.82 -9.805 1 96.19 176 ARG B O 1
ATOM 4148 N N . MET B 1 177 ? 16.719 -15.031 -10.484 1 96.5 177 MET B N 1
ATOM 4149 C CA . MET B 1 177 ? 17.344 -14.195 -11.516 1 96.5 177 MET B CA 1
ATOM 4150 C C . MET B 1 177 ? 18.312 -13.195 -10.891 1 96.5 177 MET B C 1
ATOM 4152 O O . MET B 1 177 ? 19.422 -13.008 -11.391 1 96.5 177 MET B O 1
ATOM 4156 N N . LEU B 1 178 ? 17.875 -12.492 -9.875 1 98.06 178 LEU B N 1
ATOM 4157 C CA . LEU B 1 178 ? 18.688 -11.484 -9.211 1 98.06 178 LEU B CA 1
ATOM 4158 C C . LEU B 1 178 ? 19.938 -12.109 -8.586 1 98.06 178 LEU B C 1
ATOM 4160 O O . LEU B 1 178 ? 21.047 -11.578 -8.727 1 98.06 178 LEU B O 1
ATOM 4164 N N . CYS B 1 179 ? 19.734 -13.258 -7.98 1 97.56 179 CYS B N 1
ATOM 4165 C CA . CYS B 1 179 ? 20.859 -13.945 -7.355 1 97.56 179 CYS B CA 1
ATOM 4166 C C . CYS B 1 179 ? 21.859 -14.43 -8.398 1 97.56 179 CYS B C 1
ATOM 4168 O O . CYS B 1 179 ? 23.062 -14.289 -8.227 1 97.56 179 CYS B O 1
ATOM 4170 N N . ASP B 1 180 ? 21.312 -15.008 -9.453 1 97.38 180 ASP B N 1
ATOM 4171 C CA . ASP B 1 180 ? 22.172 -15.469 -10.539 1 97.38 180 ASP B CA 1
ATOM 4172 C C . ASP B 1 180 ? 22.984 -14.32 -11.125 1 97.38 180 ASP B C 1
ATOM 4174 O O . ASP B 1 180 ? 24.188 -14.461 -11.391 1 97.38 180 ASP B O 1
ATOM 4178 N N . ALA B 1 181 ? 22.344 -13.211 -11.344 1 97.31 181 ALA B N 1
ATOM 4179 C CA . ALA B 1 181 ? 23.016 -12.031 -11.891 1 97.31 181 ALA B CA 1
ATOM 4180 C C . ALA B 1 181 ? 24.125 -11.562 -10.953 1 97.31 181 ALA B C 1
ATOM 4182 O O . ALA B 1 181 ? 25.234 -11.242 -11.406 1 97.31 181 ALA B O 1
ATOM 4183 N N . HIS B 1 182 ? 23.797 -11.508 -9.734 1 97.38 182 HIS B N 1
ATOM 4184 C CA . HIS B 1 182 ? 24.797 -11.117 -8.742 1 97.38 182 HIS B CA 1
ATOM 4185 C C . HIS B 1 182 ? 25.969 -12.086 -8.734 1 97.38 182 HIS B C 1
ATOM 4187 O O . HIS B 1 182 ? 27.125 -11.656 -8.695 1 97.38 182 HIS B O 1
ATOM 4193 N N . ASP B 1 183 ? 25.719 -13.352 -8.82 1 96.94 183 ASP B N 1
ATOM 4194 C CA . ASP B 1 183 ? 26.734 -14.391 -8.805 1 96.94 183 ASP B CA 1
ATOM 4195 C C . ASP B 1 183 ? 27.625 -14.297 -10.039 1 96.94 183 ASP B C 1
ATOM 4197 O O . ASP B 1 183 ? 28.812 -14.664 -9.992 1 96.94 183 ASP B O 1
ATOM 4201 N N . LYS B 1 184 ? 27.094 -13.789 -11.047 1 96.25 184 LYS B N 1
ATOM 4202 C CA . LYS B 1 184 ? 27.844 -13.656 -12.297 1 96.25 184 LYS B CA 1
ATOM 4203 C C . LYS B 1 184 ? 28.641 -12.352 -12.32 1 96.25 184 LYS B C 1
ATOM 4205 O O . LYS B 1 184 ? 29.266 -12.016 -13.328 1 96.25 184 LYS B O 1
ATOM 4210 N N . GLY B 1 185 ? 28.453 -11.547 -11.297 1 96.12 185 GLY B N 1
ATOM 4211 C CA . GLY B 1 185 ? 29.312 -10.398 -11.125 1 96.12 185 GLY B CA 1
ATOM 4212 C C . GLY B 1 185 ? 28.656 -9.086 -11.5 1 96.12 185 GLY B C 1
ATOM 4213 O O . GLY B 1 185 ? 29.297 -8.039 -11.516 1 96.12 185 GLY B O 1
ATOM 4214 N N . ARG B 1 186 ? 27.375 -9.125 -11.797 1 96.44 186 ARG B N 1
ATOM 4215 C CA . ARG B 1 186 ? 26.672 -7.871 -12.078 1 96.44 186 ARG B CA 1
ATOM 4216 C C . ARG B 1 186 ? 26.531 -7.023 -10.82 1 96.44 186 ARG B C 1
ATOM 4218 O O . ARG B 1 186 ? 26.281 -7.555 -9.734 1 96.44 186 ARG B O 1
ATOM 4225 N N . VAL B 1 187 ? 26.688 -5.746 -11.055 1 97.12 187 VAL B N 1
ATOM 4226 C CA . VAL B 1 187 ? 26.578 -4.816 -9.938 1 97.12 187 VAL B CA 1
ATOM 4227 C C . VAL B 1 187 ? 25.312 -3.984 -10.078 1 97.12 187 VAL B C 1
ATOM 4229 O O . VAL B 1 187 ? 25.203 -3.133 -10.961 1 97.12 187 VAL B O 1
ATOM 4232 N N . PHE B 1 188 ? 24.422 -4.215 -9.227 1 97.88 188 PHE B N 1
ATOM 4233 C CA . PHE B 1 188 ? 23.156 -3.506 -9.234 1 97.88 188 PHE B CA 1
ATOM 4234 C C . PHE B 1 188 ? 22.562 -3.422 -7.836 1 97.88 188 PHE B C 1
ATOM 4236 O O . PHE B 1 188 ? 23.094 -4.023 -6.898 1 97.88 188 PHE B O 1
ATOM 4243 N N . ARG B 1 189 ? 21.609 -2.623 -7.648 1 97.31 189 ARG B N 1
ATOM 4244 C CA . ARG B 1 189 ? 20.859 -2.574 -6.391 1 97.31 189 ARG B CA 1
ATOM 4245 C C . ARG B 1 189 ? 19.375 -2.84 -6.617 1 97.31 189 ARG B C 1
ATOM 4247 O O . ARG B 1 189 ? 18.891 -2.734 -7.746 1 97.31 189 ARG B O 1
ATOM 4254 N N . VAL B 1 190 ? 18.766 -3.256 -5.551 1 98.44 190 VAL B N 1
ATOM 4255 C CA . VAL B 1 190 ? 17.375 -3.682 -5.676 1 98.44 190 VAL B CA 1
ATOM 4256 C C . VAL B 1 190 ? 16.5 -2.877 -4.719 1 98.44 190 VAL B C 1
ATOM 4258 O O . VAL B 1 190 ? 16.859 -2.691 -3.551 1 98.44 190 VAL B O 1
ATOM 4261 N N . ILE B 1 191 ? 15.438 -2.32 -5.219 1 98.31 191 ILE B N 1
ATOM 4262 C CA . ILE B 1 191 ? 14.383 -1.761 -4.387 1 98.31 191 ILE B CA 1
ATOM 4263 C C . ILE B 1 191 ? 13.258 -2.781 -4.223 1 98.31 191 ILE B C 1
ATOM 4265 O O . ILE B 1 191 ? 12.602 -3.146 -5.199 1 98.31 191 ILE B O 1
ATOM 4269 N N . VAL B 1 192 ? 13.102 -3.229 -3.012 1 98.19 192 VAL B N 1
ATOM 4270 C CA . VAL B 1 192 ? 12.047 -4.191 -2.705 1 98.19 192 VAL B CA 1
ATOM 4271 C C . VAL B 1 192 ? 10.797 -3.455 -2.229 1 98.19 192 VAL B C 1
ATOM 4273 O O . VAL B 1 192 ? 10.773 -2.906 -1.124 1 98.19 192 VAL B O 1
ATOM 4276 N N . VAL B 1 193 ? 9.781 -3.457 -3.078 1 98.25 193 VAL B N 1
ATOM 4277 C CA . VAL B 1 193 ? 8.5 -2.859 -2.73 1 98.25 193 VAL B CA 1
ATOM 4278 C C . VAL B 1 193 ? 7.613 -3.898 -2.047 1 98.25 193 VAL B C 1
ATOM 4280 O O . VAL B 1 193 ? 7.523 -5.043 -2.5 1 98.25 193 VAL B O 1
ATOM 4283 N N . ASP B 1 194 ? 6.949 -3.473 -0.975 1 96.38 194 ASP B N 1
ATOM 4284 C CA . ASP B 1 194 ? 6.125 -4.379 -0.179 1 96.38 194 ASP B CA 1
ATOM 4285 C C . ASP B 1 194 ? 4.758 -3.764 0.115 1 96.38 194 ASP B C 1
ATOM 4287 O O . ASP B 1 194 ? 4.543 -2.574 -0.126 1 96.38 194 ASP B O 1
ATOM 4291 N N . SER B 1 195 ? 3.84 -4.59 0.446 1 95 195 SER B N 1
ATOM 4292 C CA . SER B 1 195 ? 2.5 -4.133 0.806 1 95 195 SER B CA 1
ATOM 4293 C C . SER B 1 195 ? 1.852 -5.074 1.817 1 95 195 SER B C 1
ATOM 4295 O O . SER B 1 195 ? 2.113 -6.277 1.812 1 95 195 SER B O 1
ATOM 4297 N N . ARG B 1 196 ? 1.079 -4.461 2.67 1 90.44 196 ARG B N 1
ATOM 4298 C CA . ARG B 1 196 ? 0.204 -5.258 3.521 1 90.44 196 ARG B CA 1
ATOM 4299 C C . ARG B 1 196 ? -0.885 -5.941 2.699 1 90.44 196 ARG B C 1
ATOM 4301 O O . ARG B 1 196 ? -1.222 -5.484 1.605 1 90.44 196 ARG B O 1
ATOM 4308 N N . PRO B 1 197 ? -1.402 -7.094 3.154 1 89.25 197 PRO B N 1
ATOM 4309 C CA . PRO B 1 197 ? -1.198 -7.578 4.52 1 89.25 197 PRO B CA 1
ATOM 4310 C C . PRO B 1 197 ? -0.092 -8.625 4.617 1 89.25 197 PRO B C 1
ATOM 4312 O O . PRO B 1 197 ? 0.413 -8.898 5.707 1 89.25 197 PRO B O 1
ATOM 4315 N N . ARG B 1 198 ? 0.293 -9.25 3.494 1 88.31 198 ARG B N 1
ATOM 4316 C CA . ARG B 1 198 ? 1.153 -10.43 3.549 1 88.31 198 ARG B CA 1
ATOM 4317 C C . ARG B 1 198 ? 2.605 -10.031 3.791 1 88.31 198 ARG B C 1
ATOM 4319 O O . ARG B 1 198 ? 3.352 -10.766 4.453 1 88.31 198 ARG B O 1
ATOM 4326 N N . LEU B 1 199 ? 2.959 -8.906 3.244 1 92.38 199 LEU B N 1
ATOM 4327 C CA . LEU B 1 199 ? 4.316 -8.398 3.396 1 92.38 199 LEU B CA 1
ATOM 4328 C C . LEU B 1 199 ? 5.34 -9.422 2.916 1 92.38 199 LEU B C 1
ATOM 4330 O O . LEU B 1 199 ? 6.293 -9.734 3.631 1 92.38 199 LEU B O 1
ATOM 4334 N N . GLU B 1 200 ? 5.125 -9.93 1.732 1 94 200 GLU B N 1
ATOM 4335 C CA . GLU B 1 200 ? 5.984 -10.969 1.164 1 94 200 GLU B CA 1
ATOM 4336 C C . GLU B 1 200 ? 7.359 -10.406 0.808 1 94 200 GLU B C 1
ATOM 4338 O O . GLU B 1 200 ? 8.32 -11.156 0.652 1 94 200 GLU B O 1
ATOM 4343 N N . GLY B 1 201 ? 7.438 -9.109 0.639 1 95.44 201 GLY B N 1
ATOM 4344 C CA . GLY B 1 201 ? 8.703 -8.477 0.31 1 95.44 201 GLY B CA 1
ATOM 4345 C C . GLY B 1 201 ? 9.773 -8.703 1.359 1 95.44 201 GLY B C 1
ATOM 4346 O O . GLY B 1 201 ? 10.969 -8.633 1.06 1 95.44 201 GLY B O 1
ATOM 4347 N N . ARG B 1 202 ? 9.367 -8.945 2.561 1 93.75 202 ARG B N 1
ATOM 4348 C CA . ARG B 1 202 ? 10.32 -9.188 3.643 1 93.75 202 ARG B CA 1
ATOM 4349 C C . ARG B 1 202 ? 11.133 -10.453 3.387 1 93.75 202 ARG B C 1
ATOM 4351 O O . ARG B 1 202 ? 12.328 -10.5 3.682 1 93.75 202 ARG B O 1
ATOM 4358 N N . ASP B 1 203 ? 10.477 -11.461 2.836 1 93.44 203 ASP B N 1
ATOM 4359 C CA . ASP B 1 203 ? 11.172 -12.695 2.49 1 93.44 203 ASP B CA 1
ATOM 4360 C C . ASP B 1 203 ? 12.164 -12.461 1.349 1 93.44 203 ASP B C 1
ATOM 4362 O O . ASP B 1 203 ? 13.281 -12.977 1.379 1 93.44 203 ASP B O 1
ATOM 4366 N N . MET B 1 204 ? 11.758 -11.734 0.382 1 96.25 204 MET B N 1
ATOM 4367 C CA . MET B 1 204 ? 12.648 -11.352 -0.711 1 96.25 204 MET B CA 1
ATOM 4368 C C . MET B 1 204 ? 13.883 -10.617 -0.181 1 96.25 204 MET B C 1
ATOM 4370 O O . MET B 1 204 ? 15.008 -10.969 -0.523 1 96.25 204 MET B O 1
ATOM 4374 N N . LEU B 1 205 ? 13.57 -9.711 0.664 1 95.06 205 LEU B N 1
ATOM 4375 C CA . LEU B 1 205 ? 14.625 -8.883 1.243 1 95.06 205 LEU B CA 1
ATOM 4376 C C . LEU B 1 205 ? 15.633 -9.742 2.006 1 95.06 205 LEU B C 1
ATOM 4378 O O . LEU B 1 205 ? 16.844 -9.578 1.847 1 95.06 205 LEU B O 1
ATOM 4382 N N . ARG B 1 206 ? 15.125 -10.602 2.82 1 92.94 206 ARG B N 1
ATOM 4383 C CA . ARG B 1 206 ? 15.977 -11.492 3.611 1 92.94 206 ARG B CA 1
ATOM 4384 C C . ARG B 1 206 ? 16.922 -12.289 2.719 1 92.94 206 ARG B C 1
ATOM 4386 O O . ARG B 1 206 ? 18.125 -12.359 2.988 1 92.94 206 ARG B O 1
ATOM 4393 N N . GLN B 1 207 ? 16.406 -12.766 1.705 1 94.25 207 GLN B N 1
ATOM 4394 C CA . GLN B 1 207 ? 17.188 -13.625 0.823 1 94.25 207 GLN B CA 1
ATOM 4395 C C . GLN B 1 207 ? 18.219 -12.812 0.043 1 94.25 207 GLN B C 1
ATOM 4397 O O . GLN B 1 207 ? 19.375 -13.234 -0.089 1 94.25 207 GLN B O 1
ATOM 4402 N N . LEU B 1 208 ? 17.859 -11.695 -0.445 1 96.75 208 LEU B N 1
ATOM 4403 C CA . LEU B 1 208 ? 18.766 -10.875 -1.244 1 96.75 208 LEU B CA 1
ATOM 4404 C C . LEU B 1 208 ? 19.891 -10.312 -0.386 1 96.75 208 LEU B C 1
ATOM 4406 O O . LEU B 1 208 ? 21.062 -10.336 -0.792 1 96.75 208 LEU B O 1
ATOM 4410 N N . VAL B 1 209 ? 19.516 -9.852 0.763 1 94.19 209 VAL B N 1
ATOM 4411 C CA . VAL B 1 209 ? 20.5 -9.281 1.663 1 94.19 209 VAL B CA 1
ATOM 4412 C C . VAL B 1 209 ? 21.5 -10.352 2.08 1 94.19 209 VAL B C 1
ATOM 4414 O O . VAL B 1 209 ? 22.703 -10.094 2.158 1 94.19 209 VAL B O 1
ATOM 4417 N N . ARG B 1 210 ? 21.031 -11.516 2.32 1 92.25 210 ARG B N 1
ATOM 4418 C CA . ARG B 1 210 ? 21.906 -12.633 2.678 1 92.25 210 ARG B CA 1
ATOM 4419 C C . ARG B 1 210 ? 22.891 -12.938 1.554 1 92.25 210 ARG B C 1
ATOM 4421 O O . ARG B 1 210 ? 24.016 -13.352 1.809 1 92.25 210 ARG B O 1
ATOM 4428 N N . GLN B 1 211 ? 22.5 -12.703 0.362 1 94.5 211 GLN B N 1
ATOM 4429 C CA . GLN B 1 211 ? 23.344 -12.961 -0.802 1 94.5 211 GLN B CA 1
ATOM 4430 C C . GLN B 1 211 ? 24.328 -11.82 -1.028 1 94.5 211 GLN B C 1
ATOM 4432 O O . GLN B 1 211 ? 25.219 -11.922 -1.881 1 94.5 211 GLN B O 1
ATOM 4437 N N . GLY B 1 212 ? 24.078 -10.688 -0.321 1 94.25 212 GLY B N 1
ATOM 4438 C CA . GLY B 1 212 ? 25 -9.562 -0.436 1 94.25 212 GLY B CA 1
ATOM 4439 C C . GLY B 1 212 ? 24.531 -8.516 -1.426 1 94.25 212 GLY B C 1
ATOM 4440 O O . GLY B 1 212 ? 25.312 -7.633 -1.812 1 94.25 212 GLY B O 1
ATOM 4441 N N . ILE B 1 213 ? 23.344 -8.594 -1.827 1 96.94 213 ILE B N 1
ATOM 4442 C CA . ILE B 1 213 ? 22.812 -7.621 -2.771 1 96.94 213 ILE B CA 1
ATOM 4443 C C . ILE B 1 213 ? 22.359 -6.371 -2.02 1 96.94 213 ILE B C 1
ATOM 4445 O O . ILE B 1 213 ? 21.719 -6.469 -0.966 1 96.94 213 ILE B O 1
ATOM 4449 N N . HIS B 1 214 ? 22.703 -5.191 -2.521 1 96.38 214 HIS B N 1
ATOM 4450 C CA . HIS B 1 214 ? 22.25 -3.932 -1.933 1 96.38 214 HIS B CA 1
ATOM 4451 C C . HIS B 1 214 ? 20.766 -3.711 -2.156 1 96.38 214 HIS B C 1
ATOM 4453 O O . HIS B 1 214 ? 20.297 -3.701 -3.297 1 96.38 214 HIS B O 1
ATOM 4459 N N . CYS B 1 215 ? 20.078 -3.504 -1.019 1 96.81 215 CYS B N 1
ATOM 4460 C CA . CYS B 1 215 ? 18.625 -3.43 -1.124 1 96.81 215 CYS B CA 1
ATOM 4461 C C . CYS B 1 215 ? 18.094 -2.189 -0.419 1 96.81 215 CYS B C 1
ATOM 4463 O O . CYS B 1 215 ? 18.688 -1.711 0.546 1 96.81 215 CYS B O 1
ATOM 4465 N N . THR B 1 216 ? 17.062 -1.64 -0.938 1 95.81 216 THR B N 1
ATOM 4466 C CA . THR B 1 216 ? 16.203 -0.663 -0.281 1 95.81 216 THR B CA 1
ATOM 4467 C C . THR B 1 216 ? 14.797 -1.211 -0.116 1 95.81 216 THR B C 1
ATOM 4469 O O . THR B 1 216 ? 14.234 -1.78 -1.053 1 95.81 216 THR B O 1
ATOM 4472 N N . TYR B 1 217 ? 14.281 -1.149 1.076 1 95.81 217 TYR B N 1
ATOM 4473 C CA . TYR B 1 217 ? 12.93 -1.624 1.381 1 95.81 217 TYR B CA 1
ATOM 4474 C C . TYR B 1 217 ? 11.953 -0.462 1.464 1 95.81 217 TYR B C 1
ATOM 4476 O O . TYR B 1 217 ? 12.164 0.491 2.217 1 95.81 217 TYR B O 1
ATOM 4484 N N . VAL B 1 218 ? 10.898 -0.51 0.68 1 95.31 218 VAL B N 1
ATOM 4485 C CA . VAL B 1 218 ? 9.906 0.565 0.652 1 95.31 218 VAL B CA 1
ATOM 4486 C C . VAL B 1 218 ? 8.5 -0.026 0.599 1 95.31 218 VAL B C 1
ATOM 4488 O O . VAL B 1 218 ? 8.312 -1.142 0.109 1 95.31 218 VAL B O 1
ATOM 4491 N N . LEU B 1 219 ? 7.52 0.673 1.141 1 96 219 LEU B N 1
ATOM 4492 C CA . LEU B 1 219 ? 6.121 0.285 0.993 1 96 219 LEU B CA 1
ATOM 4493 C C . LEU B 1 219 ? 5.539 0.832 -0.306 1 96 219 LEU B C 1
ATOM 4495 O O . LEU B 1 219 ? 6 1.859 -0.812 1 96 219 LEU B O 1
ATOM 4499 N N . ILE B 1 220 ? 4.547 0.194 -0.808 1 97.25 220 ILE B N 1
ATOM 4500 C CA . ILE B 1 220 ? 3.969 0.479 -2.117 1 97.25 220 ILE B CA 1
ATOM 4501 C C . ILE B 1 220 ? 3.459 1.918 -2.154 1 97.25 220 ILE B C 1
ATOM 4503 O O . ILE B 1 220 ? 3.43 2.547 -3.215 1 97.25 220 ILE B O 1
ATOM 4507 N N . SER B 1 221 ? 3.111 2.508 -1.058 1 94.62 221 SER B N 1
ATOM 4508 C CA . SER B 1 221 ? 2.596 3.871 -1.014 1 94.62 221 SER B CA 1
ATOM 4509 C C . SER B 1 221 ? 3.68 4.883 -1.37 1 94.62 221 SER B C 1
ATOM 4511 O O . SER B 1 221 ? 3.379 6.031 -1.707 1 94.62 221 SER B O 1
ATOM 4513 N N . ALA B 1 222 ? 4.945 4.496 -1.387 1 93.19 222 ALA B N 1
ATOM 4514 C CA . ALA B 1 222 ? 6.047 5.438 -1.565 1 93.19 222 ALA B CA 1
ATOM 4515 C C . ALA B 1 222 ? 6.719 5.242 -2.924 1 93.19 222 ALA B C 1
ATOM 4517 O O . ALA B 1 222 ? 7.781 5.812 -3.184 1 93.19 222 ALA B O 1
ATOM 4518 N N . ILE B 1 223 ? 6.172 4.504 -3.803 1 93.38 223 ILE B N 1
ATOM 4519 C CA . ILE B 1 223 ? 6.891 4.078 -5 1 93.38 223 ILE B CA 1
ATOM 4520 C C . ILE B 1 223 ? 7.137 5.281 -5.91 1 93.38 223 ILE B C 1
ATOM 4522 O O . ILE B 1 223 ? 8.109 5.301 -6.668 1 93.38 223 ILE B O 1
ATOM 4526 N N . SER B 1 224 ? 6.312 6.312 -5.883 1 89 224 SER B N 1
ATOM 4527 C CA . SER B 1 224 ? 6.492 7.484 -6.73 1 89 224 SER B CA 1
ATOM 4528 C C . SER B 1 224 ? 7.828 8.172 -6.453 1 89 224 SER B C 1
ATOM 4530 O O . SER B 1 224 ? 8.344 8.898 -7.297 1 89 224 SER B O 1
ATOM 4532 N N . TYR B 1 225 ? 8.43 7.871 -5.348 1 88.81 225 TYR B N 1
ATOM 4533 C CA . TYR B 1 225 ? 9.633 8.594 -4.945 1 88.81 225 TYR B CA 1
ATOM 4534 C C . TYR B 1 225 ? 10.883 7.777 -5.25 1 88.81 225 TYR B C 1
ATOM 4536 O O . TYR B 1 225 ? 11.992 8.305 -5.219 1 88.81 225 TYR B O 1
ATOM 4544 N N . VAL B 1 226 ? 10.688 6.617 -5.551 1 92.56 226 VAL B N 1
ATOM 4545 C CA . VAL B 1 226 ? 11.859 5.805 -5.867 1 92.56 226 VAL B CA 1
ATOM 4546 C C . VAL B 1 226 ? 11.914 5.543 -7.371 1 92.56 226 VAL B C 1
ATOM 4548 O O . VAL B 1 226 ? 12.984 5.262 -7.922 1 92.56 226 VAL B O 1
ATOM 4551 N N . LEU B 1 227 ? 10.844 5.738 -8.062 1 94.06 227 LEU B N 1
ATOM 4552 C CA . LEU B 1 227 ? 10.742 5.375 -9.469 1 94.06 227 LEU B CA 1
ATOM 4553 C C . LEU B 1 227 ? 11.68 6.215 -10.32 1 94.06 227 LEU B C 1
ATOM 4555 O O . LEU B 1 227 ? 12.242 5.723 -11.305 1 94.06 227 LEU B O 1
ATOM 4559 N N . PRO B 1 228 ? 11.906 7.469 -9.961 1 91.38 228 PRO B N 1
ATOM 4560 C CA . PRO B 1 228 ? 12.797 8.281 -10.797 1 91.38 228 PRO B CA 1
ATOM 4561 C C . PRO B 1 228 ? 14.195 7.672 -10.938 1 91.38 228 PRO B C 1
ATOM 4563 O O . PRO B 1 228 ? 14.867 7.902 -11.945 1 91.38 228 PRO B O 1
ATOM 4566 N N . GLU B 1 229 ? 14.641 6.898 -9.984 1 94.19 229 GLU B N 1
ATOM 4567 C CA . GLU B 1 229 ? 15.984 6.332 -10.07 1 94.19 229 GLU B CA 1
ATOM 4568 C C . GLU B 1 229 ? 15.945 4.898 -10.586 1 94.19 229 GLU B C 1
ATOM 4570 O O . GLU B 1 229 ? 16.984 4.285 -10.805 1 94.19 229 GLU B O 1
ATOM 4575 N N . VAL B 1 230 ? 14.828 4.352 -10.758 1 97.5 230 VAL B N 1
ATOM 4576 C CA . VAL B 1 230 ? 14.68 2.951 -11.148 1 97.5 230 VAL B CA 1
ATOM 4577 C C . VAL B 1 230 ? 14.969 2.797 -12.641 1 97.5 230 VAL B C 1
ATOM 4579 O O . VAL B 1 230 ? 14.445 3.557 -13.453 1 97.5 230 VAL B O 1
ATOM 4582 N N . SER B 1 231 ? 15.766 1.805 -12.945 1 98.19 231 SER B N 1
ATOM 4583 C CA . SER B 1 231 ? 16.094 1.503 -14.336 1 98.19 231 SER B CA 1
ATOM 4584 C C . SER B 1 231 ? 15.047 0.583 -14.953 1 98.19 231 SER B C 1
ATOM 4586 O O . SER B 1 231 ? 14.719 0.714 -16.141 1 98.19 231 SER B O 1
ATOM 4588 N N . LYS B 1 232 ? 14.57 -0.352 -14.234 1 98.25 232 LYS B N 1
ATOM 4589 C CA . LYS B 1 232 ? 13.57 -1.3 -14.719 1 98.25 232 LYS B CA 1
ATOM 4590 C C . LYS B 1 232 ? 12.828 -1.96 -13.562 1 98.25 232 LYS B C 1
ATOM 4592 O O . LYS B 1 232 ? 13.336 -2.006 -12.438 1 98.25 232 LYS B O 1
ATOM 4597 N N . VAL B 1 233 ? 11.664 -2.383 -13.836 1 98.69 233 VAL B N 1
ATOM 4598 C CA . VAL B 1 233 ? 10.844 -3.148 -12.906 1 98.69 233 VAL B CA 1
ATOM 4599 C C . VAL B 1 233 ? 10.812 -4.617 -13.328 1 98.69 233 VAL B C 1
ATOM 4601 O O . VAL B 1 233 ? 10.586 -4.926 -14.5 1 98.69 233 VAL B O 1
ATOM 4604 N N . LEU B 1 234 ? 11.141 -5.523 -12.398 1 98.25 234 LEU B N 1
ATOM 4605 C CA . LEU B 1 234 ? 11.062 -6.961 -12.633 1 98.25 234 LEU B CA 1
ATOM 4606 C C . LEU B 1 234 ? 9.969 -7.598 -11.781 1 98.25 234 LEU B C 1
ATOM 4608 O O . LEU B 1 234 ? 10 -7.496 -10.555 1 98.25 234 LEU B O 1
ATOM 4612 N N . LEU B 1 235 ? 9.055 -8.25 -12.438 1 98.12 235 LEU B N 1
ATOM 4613 C CA . LEU B 1 235 ? 7.902 -8.812 -11.734 1 98.12 235 LEU B CA 1
ATOM 4614 C C . LEU B 1 235 ? 7.727 -10.289 -12.086 1 98.12 235 LEU B C 1
ATOM 4616 O O . LEU B 1 235 ? 8.117 -10.727 -13.172 1 98.12 235 LEU B O 1
ATOM 4620 N N . GLY B 1 236 ? 7.258 -11.039 -11.125 1 97.19 236 GLY B N 1
ATOM 4621 C CA . GLY B 1 236 ? 6.781 -12.391 -11.391 1 97.19 236 GLY B CA 1
ATOM 4622 C C . GLY B 1 236 ? 5.32 -12.438 -11.789 1 97.19 236 GLY B C 1
ATOM 4623 O O . GLY B 1 236 ? 4.605 -11.438 -11.68 1 97.19 236 GLY B O 1
ATOM 4624 N N . ALA B 1 237 ? 4.91 -13.602 -12.234 1 97.06 237 ALA B N 1
ATOM 4625 C CA . ALA B 1 237 ? 3.523 -13.758 -12.664 1 97.06 237 ALA B CA 1
ATOM 4626 C C . ALA B 1 237 ? 2.902 -15.023 -12.078 1 97.06 237 ALA B C 1
ATOM 4628 O O . ALA B 1 237 ? 3.559 -16.062 -11.984 1 97.06 237 ALA B O 1
ATOM 4629 N N . HIS B 1 238 ? 1.685 -14.812 -11.633 1 96.56 238 HIS B N 1
ATOM 4630 C CA . HIS B 1 238 ? 0.834 -15.938 -11.258 1 96.56 238 HIS B CA 1
ATOM 4631 C C . HIS B 1 238 ? 0.306 -16.672 -12.484 1 96.56 238 HIS B C 1
ATOM 4633 O O . HIS B 1 238 ? 0.241 -17.906 -12.5 1 96.56 238 HIS B O 1
ATOM 4639 N N . ALA B 1 239 ? -0.01 -15.93 -13.477 1 95.94 239 ALA B N 1
ATOM 4640 C CA . ALA B 1 239 ? -0.477 -16.453 -14.758 1 95.94 239 ALA B CA 1
ATOM 4641 C C . ALA B 1 239 ? -0.356 -15.391 -15.852 1 95.94 239 ALA B C 1
ATOM 4643 O O . ALA B 1 239 ? -0.29 -14.195 -15.562 1 95.94 239 ALA B O 1
ATOM 4644 N N . LEU B 1 240 ? -0.199 -15.844 -17.047 1 96.31 240 LEU B N 1
ATOM 4645 C CA . LEU B 1 240 ? -0.316 -15 -18.234 1 96.31 240 LEU B CA 1
ATOM 4646 C C . LEU B 1 240 ? -1.527 -15.406 -19.062 1 96.31 240 LEU B C 1
ATOM 4648 O O . LEU B 1 240 ? -1.638 -16.562 -19.484 1 96.31 240 LEU B O 1
ATOM 4652 N N . LEU B 1 241 ? -2.414 -14.453 -19.281 1 94.69 241 LEU B N 1
ATOM 4653 C CA . LEU B 1 241 ? -3.705 -14.742 -19.906 1 94.69 241 LEU B CA 1
ATOM 4654 C C . LEU B 1 241 ? -3.629 -14.625 -21.422 1 94.69 241 LEU B C 1
ATOM 4656 O O . LEU B 1 241 ? -2.686 -14.031 -21.953 1 94.69 241 LEU B O 1
ATOM 4660 N N . ALA B 1 242 ? -4.625 -15.125 -22.109 1 93 242 ALA B N 1
ATOM 4661 C CA . ALA B 1 242 ? -4.637 -15.195 -23.562 1 93 242 ALA B CA 1
ATOM 4662 C C . ALA B 1 242 ? -4.637 -13.805 -24.172 1 93 242 ALA B C 1
ATOM 4664 O O . ALA B 1 242 ? -4.113 -13.602 -25.281 1 93 242 ALA B O 1
ATOM 4665 N N . ASN B 1 243 ? -5.199 -12.867 -23.516 1 92.31 243 ASN B N 1
ATOM 4666 C CA . ASN B 1 243 ? -5.23 -11.508 -24.031 1 92.31 243 ASN B CA 1
ATOM 4667 C C . ASN B 1 243 ? -3.961 -10.742 -23.688 1 92.31 243 ASN B C 1
ATOM 4669 O O . ASN B 1 243 ? -3.879 -9.531 -23.906 1 92.31 243 ASN B O 1
ATOM 4673 N N . GLY B 1 244 ? -3.066 -11.43 -23 1 94.06 244 GLY B N 1
ATOM 4674 C CA . GLY B 1 244 ? -1.778 -10.828 -22.703 1 94.06 244 GLY B CA 1
ATOM 4675 C C . GLY B 1 244 ? -1.718 -10.219 -21.312 1 94.06 244 GLY B C 1
ATOM 4676 O O . GLY B 1 244 ? -0.66 -9.758 -20.875 1 94.06 244 GLY B O 1
ATOM 4677 N N . SER B 1 245 ? -2.799 -10.219 -20.578 1 94.75 245 SER B N 1
ATOM 4678 C CA . SER B 1 245 ? -2.799 -9.664 -19.219 1 94.75 245 SER B CA 1
ATOM 4679 C C . SER B 1 245 ? -1.981 -10.531 -18.266 1 94.75 245 SER B C 1
ATOM 4681 O O . SER B 1 245 ? -2.002 -11.758 -18.359 1 94.75 245 SER B O 1
ATOM 4683 N N . VAL B 1 246 ? -1.297 -9.875 -17.391 1 95.38 246 VAL B N 1
ATOM 4684 C CA . VAL B 1 246 ? -0.477 -10.57 -16.406 1 95.38 246 VAL B CA 1
ATOM 4685 C C . VAL B 1 246 ? -1.218 -10.625 -15.07 1 95.38 246 VAL B C 1
ATOM 4687 O O . VAL B 1 246 ? -1.554 -9.586 -14.492 1 95.38 246 VAL B O 1
ATOM 4690 N N . MET B 1 247 ? -1.515 -11.789 -14.609 1 95.25 247 MET B N 1
ATOM 4691 C CA . MET B 1 247 ? -2.059 -11.945 -13.266 1 95.25 247 MET B CA 1
ATOM 4692 C C . MET B 1 247 ? -0.938 -12.078 -12.234 1 95.25 247 MET B C 1
ATOM 4694 O O . MET B 1 247 ? -0.041 -12.906 -12.398 1 95.25 247 MET B O 1
ATOM 4698 N N . SER B 1 248 ? -0.947 -11.258 -11.25 1 96.06 248 SER B N 1
ATOM 4699 C CA . SER B 1 248 ? 0.045 -11.258 -10.18 1 96.06 248 SER B CA 1
ATOM 4700 C C . SER B 1 248 ? -0.538 -10.711 -8.883 1 96.06 248 SER B C 1
ATOM 4702 O O . SER B 1 248 ? -1.739 -10.445 -8.797 1 96.06 248 SER B O 1
ATOM 4704 N N . ARG B 1 249 ? 0.269 -10.617 -7.875 1 96 249 ARG B N 1
ATOM 4705 C CA . ARG B 1 249 ? -0.185 -10.141 -6.574 1 96 249 ARG B CA 1
ATOM 4706 C C . ARG B 1 249 ? -0.82 -8.758 -6.688 1 96 249 ARG B C 1
ATOM 4708 O O . ARG B 1 249 ? -0.347 -7.914 -7.449 1 96 249 ARG B O 1
ATOM 4715 N N . VAL B 1 250 ? -1.886 -8.57 -5.945 1 95.81 250 VAL B N 1
ATOM 4716 C CA . VAL B 1 250 ? -2.564 -7.277 -5.938 1 95.81 250 VAL B CA 1
ATOM 4717 C C . VAL B 1 250 ? -1.555 -6.164 -5.672 1 95.81 250 VAL B C 1
ATOM 4719 O O . VAL B 1 250 ? -0.676 -6.309 -4.816 1 95.81 250 VAL B O 1
ATOM 4722 N N . GLY B 1 251 ? -1.618 -5.074 -6.422 1 96.25 251 GLY B N 1
ATOM 4723 C CA . GLY B 1 251 ? -0.645 -3.996 -6.375 1 96.25 251 GLY B CA 1
ATOM 4724 C C . GLY B 1 251 ? 0.261 -3.957 -7.59 1 96.25 251 GLY B C 1
ATOM 4725 O O . GLY B 1 251 ? 0.83 -2.912 -7.914 1 96.25 251 GLY B O 1
ATOM 4726 N N . THR B 1 252 ? 0.41 -5.039 -8.281 1 96.94 252 THR B N 1
ATOM 4727 C CA . THR B 1 252 ? 1.297 -5.148 -9.43 1 96.94 252 THR B CA 1
ATOM 4728 C C . THR B 1 252 ? 0.853 -4.203 -10.547 1 96.94 252 THR B C 1
ATOM 4730 O O . THR B 1 252 ? 1.676 -3.508 -11.141 1 96.94 252 THR B O 1
ATOM 4733 N N . SER B 1 253 ? -0.435 -4.195 -10.859 1 94.25 253 SER B N 1
ATOM 4734 C CA . SER B 1 253 ? -0.941 -3.311 -11.906 1 94.25 253 SER B CA 1
ATOM 4735 C C . SER B 1 253 ? -0.669 -1.848 -11.57 1 94.25 253 SER B C 1
ATOM 4737 O O . SER B 1 253 ? -0.375 -1.049 -12.461 1 94.25 253 SER B O 1
ATOM 4739 N N . GLN B 1 254 ? -0.828 -1.547 -10.312 1 94.75 254 GLN B N 1
ATOM 4740 C CA . GLN B 1 254 ? -0.542 -0.194 -9.852 1 94.75 254 GLN B CA 1
ATOM 4741 C C . GLN B 1 254 ? 0.924 0.166 -10.07 1 94.75 254 GLN B C 1
ATOM 4743 O O . GLN B 1 254 ? 1.235 1.26 -10.547 1 94.75 254 GLN B O 1
ATOM 4748 N N . ILE B 1 255 ? 1.812 -0.68 -9.719 1 97.38 255 ILE B N 1
ATOM 4749 C CA . ILE B 1 255 ? 3.244 -0.469 -9.906 1 97.38 255 ILE B CA 1
ATOM 4750 C C . ILE B 1 255 ? 3.549 -0.294 -11.391 1 97.38 255 ILE B C 1
ATOM 4752 O O . ILE B 1 255 ? 4.309 0.598 -11.773 1 97.38 255 ILE B O 1
ATOM 4756 N N . ALA B 1 256 ? 2.918 -1.11 -12.195 1 97 256 ALA B N 1
ATOM 4757 C CA . ALA B 1 256 ? 3.141 -1.027 -13.633 1 97 256 ALA B CA 1
ATOM 4758 C C . ALA B 1 256 ? 2.666 0.314 -14.188 1 97 256 ALA B C 1
ATOM 4760 O O . ALA B 1 256 ? 3.342 0.925 -15.016 1 97 256 ALA B O 1
ATOM 4761 N N . LEU B 1 257 ? 1.517 0.71 -13.75 1 94.5 257 LEU B N 1
ATOM 4762 C CA . LEU B 1 257 ? 0.979 1.99 -14.195 1 94.5 257 LEU B CA 1
ATOM 4763 C C . LEU B 1 257 ? 1.892 3.139 -13.781 1 94.5 257 LEU B C 1
ATOM 4765 O O . LEU B 1 257 ? 2.172 4.035 -14.578 1 94.5 257 LEU B O 1
ATOM 4769 N N . MET B 1 258 ? 2.346 3.113 -12.523 1 94.38 258 MET B N 1
ATOM 4770 C CA . MET B 1 258 ? 3.248 4.148 -12.031 1 94.38 258 MET B CA 1
ATOM 4771 C C . MET B 1 258 ? 4.57 4.125 -12.789 1 94.38 258 MET B C 1
ATOM 4773 O O . MET B 1 258 ? 5.117 5.18 -13.117 1 94.38 258 MET B O 1
ATOM 4777 N N . ALA B 1 259 ? 5.051 2.943 -13.047 1 97.12 259 ALA B N 1
ATOM 4778 C CA . ALA B 1 259 ? 6.285 2.809 -13.812 1 97.12 259 ALA B CA 1
ATOM 4779 C C . ALA B 1 259 ? 6.148 3.453 -15.195 1 97.12 259 ALA B C 1
ATOM 4781 O O . ALA B 1 259 ? 7.062 4.137 -15.656 1 97.12 259 ALA B O 1
ATOM 4782 N N . GLN B 1 260 ? 5.035 3.232 -15.836 1 95.94 260 GLN B N 1
ATOM 4783 C CA . GLN B 1 260 ? 4.781 3.842 -17.141 1 95.94 260 GLN B CA 1
ATOM 4784 C C . GLN B 1 260 ? 4.82 5.363 -17.047 1 95.94 260 GLN B C 1
ATOM 4786 O O . GLN B 1 260 ? 5.398 6.027 -17.906 1 95.94 260 GLN B O 1
ATOM 4791 N N . ALA B 1 261 ? 4.191 5.879 -16.031 1 91.12 261 ALA B N 1
ATOM 4792 C CA . ALA B 1 261 ? 4.156 7.328 -15.836 1 91.12 261 ALA B CA 1
ATOM 4793 C C . ALA B 1 261 ? 5.562 7.898 -15.703 1 91.12 261 ALA B C 1
ATOM 4795 O O . ALA B 1 261 ? 5.805 9.055 -16.047 1 91.12 261 ALA B O 1
ATOM 4796 N N . TYR B 1 262 ? 6.508 7.141 -15.25 1 93.56 262 TYR B N 1
ATOM 4797 C CA . TYR B 1 262 ? 7.883 7.594 -15.055 1 93.56 262 TYR B CA 1
ATOM 4798 C C . TYR B 1 262 ? 8.789 7.051 -16.156 1 93.56 262 TYR B C 1
ATOM 4800 O O . TYR B 1 262 ? 10.016 7.137 -16.047 1 93.56 262 TYR B O 1
ATOM 4808 N N . ASN B 1 263 ? 8.266 6.434 -17.172 1 96.44 263 ASN B N 1
ATOM 4809 C CA . ASN B 1 263 ? 8.984 5.898 -18.328 1 96.44 263 ASN B CA 1
ATOM 4810 C C . ASN B 1 263 ? 9.977 4.812 -17.906 1 96.44 263 ASN B C 1
ATOM 4812 O O . ASN B 1 263 ? 11.094 4.77 -18.422 1 96.44 263 ASN B O 1
ATOM 4816 N N . VAL B 1 264 ? 9.633 4.051 -16.953 1 98 264 VAL B N 1
ATOM 4817 C CA . VAL B 1 264 ? 10.438 2.912 -16.516 1 98 264 VAL B CA 1
ATOM 4818 C C . VAL B 1 264 ? 9.875 1.623 -17.109 1 98 264 VAL B C 1
ATOM 4820 O O . VAL B 1 264 ? 8.695 1.311 -16.922 1 98 264 VAL B O 1
ATOM 4823 N N . PRO B 1 265 ? 10.648 0.823 -17.812 1 98.12 265 PRO B N 1
ATOM 4824 C CA . PRO B 1 265 ? 10.133 -0.408 -18.422 1 98.12 265 PRO B CA 1
ATOM 4825 C C . PRO B 1 265 ? 9.812 -1.482 -17.375 1 98.12 265 PRO B C 1
ATOM 4827 O O . PRO B 1 265 ? 10.531 -1.627 -16.391 1 98.12 265 PRO B O 1
ATOM 4830 N N . VAL B 1 266 ? 8.695 -2.195 -17.641 1 98.5 266 VAL B N 1
ATOM 4831 C CA . VAL B 1 266 ? 8.273 -3.305 -16.781 1 98.5 266 VAL B CA 1
ATOM 4832 C C . VAL B 1 266 ? 8.523 -4.629 -17.5 1 98.5 266 VAL B C 1
ATOM 4834 O O . VAL B 1 266 ? 7.988 -4.867 -18.594 1 98.5 266 VAL B O 1
ATOM 4837 N N . LEU B 1 267 ? 9.352 -5.488 -16.922 1 98.12 267 LEU B N 1
ATOM 4838 C CA . LEU B 1 267 ? 9.625 -6.836 -17.406 1 98.12 267 LEU B CA 1
ATOM 4839 C C . LEU B 1 267 ? 8.969 -7.883 -16.5 1 98.12 267 LEU B C 1
ATOM 4841 O O . LEU B 1 267 ? 9.047 -7.793 -15.281 1 98.12 267 LEU B O 1
ATOM 4845 N N . VAL B 1 268 ? 8.328 -8.828 -17.141 1 98.12 268 VAL B N 1
ATOM 4846 C CA . VAL B 1 268 ? 7.668 -9.898 -16.406 1 98.12 268 VAL B CA 1
ATOM 4847 C C . VAL B 1 268 ? 8.336 -11.234 -16.703 1 98.12 268 VAL B C 1
ATOM 4849 O O . VAL B 1 268 ? 8.625 -11.539 -17.859 1 98.12 268 VAL B O 1
ATOM 4852 N N . CYS B 1 269 ? 8.648 -11.969 -15.695 1 97.62 269 CYS B N 1
ATOM 4853 C CA . CYS B 1 269 ? 9.172 -13.328 -15.828 1 97.62 269 CYS B CA 1
ATOM 4854 C C . CYS B 1 269 ? 8.086 -14.359 -15.555 1 97.62 269 CYS B C 1
ATOM 4856 O O . CYS B 1 269 ? 7.402 -14.289 -14.531 1 97.62 269 CYS B O 1
ATOM 4858 N N . CYS B 1 270 ? 7.957 -15.312 -16.438 1 97.56 270 CYS B N 1
ATOM 4859 C CA . CYS B 1 270 ? 6.844 -16.25 -16.297 1 97.56 270 CYS B CA 1
ATOM 4860 C C . CYS B 1 270 ? 7.125 -17.547 -17.047 1 97.56 270 CYS B C 1
ATOM 4862 O O . CYS B 1 270 ? 7.441 -17.531 -18.234 1 97.56 270 CYS B O 1
ATOM 4864 N N . GLU B 1 271 ? 7.027 -18.641 -16.391 1 97.69 271 GLU B N 1
ATOM 4865 C CA . GLU B 1 271 ? 7.094 -19.938 -17.078 1 97.69 271 GLU B CA 1
ATOM 4866 C C . GLU B 1 271 ? 5.887 -20.141 -17.984 1 97.69 271 GLU B C 1
ATOM 4868 O O . GLU B 1 271 ? 4.762 -19.781 -17.625 1 97.69 271 GLU B O 1
ATOM 4873 N N . THR B 1 272 ? 6.016 -20.828 -19.062 1 96.56 272 THR B N 1
ATOM 4874 C CA . THR B 1 272 ? 4.961 -20.953 -20.062 1 96.56 272 THR B CA 1
ATOM 4875 C C . THR B 1 272 ? 3.844 -21.859 -19.562 1 96.56 272 THR B C 1
ATOM 4877 O O . THR B 1 272 ? 2.699 -21.75 -20 1 96.56 272 THR B O 1
ATOM 4880 N N . TYR B 1 273 ? 4.156 -22.75 -18.625 1 96.81 273 TYR B N 1
ATOM 4881 C CA . TYR B 1 273 ? 3.102 -23.641 -18.141 1 96.81 273 TYR B CA 1
ATOM 4882 C C . TYR B 1 273 ? 2.078 -22.859 -17.312 1 96.81 273 TYR B C 1
ATOM 4884 O O . TYR B 1 273 ? 1.03 -23.406 -16.953 1 96.81 273 TYR B O 1
ATOM 4892 N N . LYS B 1 274 ? 2.312 -21.562 -17.016 1 97 274 LYS B N 1
ATOM 4893 C CA . LYS B 1 274 ? 1.387 -20.688 -16.297 1 97 274 LYS B CA 1
ATOM 4894 C C . LYS B 1 274 ? 0.474 -19.938 -17.266 1 97 274 LYS B C 1
ATOM 4896 O O . LYS B 1 274 ? -0.375 -19.156 -16.844 1 97 274 LYS B O 1
ATOM 4901 N N . PHE B 1 275 ? 0.711 -20.172 -18.562 1 95.94 275 PHE B N 1
ATOM 4902 C CA . PHE B 1 275 ? -0.149 -19.531 -19.547 1 95.94 275 PHE B CA 1
ATOM 4903 C C . PHE B 1 275 ? -1.544 -20.141 -19.531 1 95.94 275 PHE B C 1
ATOM 4905 O O . PHE B 1 275 ? -1.696 -21.344 -19.328 1 95.94 275 PHE B O 1
ATOM 4912 N N . CYS B 1 276 ? -2.518 -19.344 -19.672 1 91.94 276 CYS B N 1
ATOM 4913 C CA . CYS B 1 276 ? -3.867 -19.891 -19.656 1 91.94 276 CYS B CA 1
ATOM 4914 C C . CYS B 1 276 ? -4.727 -19.281 -20.75 1 91.94 276 CYS B C 1
ATOM 4916 O O . CYS B 1 276 ? -4.438 -18.172 -21.234 1 91.94 276 CYS B O 1
ATOM 4918 N N . GLU B 1 277 ? -5.785 -19.953 -21.125 1 90.5 277 GLU B N 1
ATOM 4919 C CA . GLU B 1 277 ? -6.637 -19.594 -22.25 1 90.5 277 GLU B CA 1
ATOM 4920 C C . GLU B 1 277 ? -7.68 -18.562 -21.859 1 90.5 277 GLU B C 1
ATOM 4922 O O . GLU B 1 277 ? -8.367 -18 -22.703 1 90.5 277 GLU B O 1
ATOM 4927 N N . ARG B 1 278 ? -7.699 -18.219 -20.719 1 86.5 278 ARG B N 1
ATOM 4928 C CA . ARG B 1 278 ? -8.68 -17.266 -20.234 1 86.5 278 ARG B CA 1
ATOM 4929 C C . ARG B 1 278 ? -8.391 -15.859 -20.766 1 86.5 278 ARG B C 1
ATOM 4931 O O . ARG B 1 278 ? -7.23 -15.5 -20.969 1 86.5 278 ARG B O 1
ATOM 4938 N N . VAL B 1 279 ? -9.523 -15.188 -21.047 1 80.12 279 VAL B N 1
ATOM 4939 C CA . VAL B 1 279 ? -9.461 -13.773 -21.406 1 80.12 279 VAL B CA 1
ATOM 4940 C C . VAL B 1 279 ? -10.102 -12.93 -20.297 1 80.12 279 VAL B C 1
ATOM 4942 O O . VAL B 1 279 ? -11.25 -13.172 -19.922 1 80.12 279 VAL B O 1
ATOM 4945 N N . GLN B 1 280 ? -9.281 -12.219 -19.703 1 76.94 280 GLN B N 1
ATOM 4946 C CA . GLN B 1 280 ? -9.781 -11.352 -18.641 1 76.94 280 GLN B CA 1
ATOM 4947 C C . GLN B 1 280 ? -9.148 -9.969 -18.719 1 76.94 280 GLN B C 1
ATOM 4949 O O . GLN B 1 280 ? -7.938 -9.844 -18.906 1 76.94 280 GLN B O 1
ATOM 4954 N N . THR B 1 281 ? -10.07 -8.977 -18.688 1 70.5 281 THR B N 1
ATOM 4955 C CA . THR B 1 281 ? -9.562 -7.605 -18.703 1 70.5 281 THR B CA 1
ATOM 4956 C C . THR B 1 281 ? -9.375 -7.086 -17.281 1 70.5 281 THR B C 1
ATOM 4958 O O . THR B 1 281 ? -8.594 -6.16 -17.047 1 70.5 281 THR B O 1
ATOM 4961 N N . ASP B 1 282 ? -10.195 -7.691 -16.453 1 68 282 ASP B N 1
ATOM 4962 C CA . ASP B 1 282 ? -10.062 -7.336 -15.047 1 68 282 ASP B CA 1
ATOM 4963 C C . ASP B 1 282 ? -10.109 -8.578 -14.164 1 68 282 ASP B C 1
ATOM 4965 O O . ASP B 1 282 ? -10.375 -9.68 -14.641 1 68 282 ASP B O 1
ATOM 4969 N N . SER B 1 283 ? -9.555 -8.453 -13.102 1 68.94 283 SER B N 1
ATOM 4970 C CA . SER B 1 283 ? -9.5 -9.594 -12.188 1 68.94 283 SER B CA 1
ATOM 4971 C C . SER B 1 283 ? -10.789 -9.719 -11.383 1 68.94 283 SER B C 1
ATOM 4973 O O . SER B 1 283 ? -10.789 -10.289 -10.289 1 68.94 283 SER B O 1
ATOM 4975 N N . PHE B 1 284 ? -11.828 -9.234 -11.93 1 71.31 284 PHE B N 1
ATOM 4976 C CA . PHE B 1 284 ? -13.078 -9.281 -11.188 1 71.31 284 PHE B CA 1
ATOM 4977 C C . PHE B 1 284 ? -13.688 -10.672 -11.234 1 71.31 284 PHE B C 1
ATOM 4979 O O . PHE B 1 284 ? -14.125 -11.203 -10.211 1 71.31 284 PHE B O 1
ATOM 4986 N N . VAL B 1 285 ? -13.578 -11.195 -12.398 1 72.25 285 VAL B N 1
ATOM 4987 C CA . VAL B 1 285 ? -14.305 -12.445 -12.625 1 72.25 285 VAL B CA 1
ATOM 4988 C C . VAL B 1 285 ? -13.562 -13.602 -11.953 1 72.25 285 VAL B C 1
ATOM 4990 O O . VAL B 1 285 ? -14.18 -14.438 -11.289 1 72.25 285 VAL B O 1
ATOM 4993 N N . SER B 1 286 ? -12.281 -13.586 -12.141 1 80.62 286 SER B N 1
ATOM 4994 C CA . SER B 1 286 ? -11.461 -14.664 -11.594 1 80.62 286 SER B CA 1
ATOM 4995 C C . SER B 1 286 ? -10.391 -14.117 -10.656 1 80.62 286 SER B C 1
ATOM 4997 O O . SER B 1 286 ? -9.367 -13.602 -11.117 1 80.62 286 SER B O 1
ATOM 4999 N N . ASN B 1 287 ? -10.758 -14.188 -9.414 1 90 287 ASN B N 1
ATOM 5000 C CA . ASN B 1 287 ? -9.836 -13.742 -8.375 1 90 287 ASN B CA 1
ATOM 5001 C C . ASN B 1 287 ? -10.039 -14.516 -7.078 1 90 287 ASN B C 1
ATOM 5003 O O . ASN B 1 287 ? -10.742 -15.523 -7.055 1 90 287 ASN B O 1
ATOM 5007 N N . GLU B 1 288 ? -9.234 -14.195 -6.137 1 91.75 288 GLU B N 1
ATOM 5008 C CA . GLU B 1 288 ? -9.289 -14.805 -4.809 1 91.75 288 GLU B CA 1
ATOM 5009 C C . GLU B 1 288 ? -9.398 -13.742 -3.721 1 91.75 288 GLU B C 1
ATOM 5011 O O . GLU B 1 288 ? -8.758 -12.688 -3.805 1 91.75 288 GLU B O 1
ATOM 5016 N N . LEU B 1 289 ? -10.375 -14.016 -2.787 1 91 289 LEU B N 1
ATOM 5017 C CA . LEU B 1 289 ? -10.406 -13.211 -1.566 1 91 289 LEU B CA 1
ATOM 5018 C C . LEU B 1 289 ? -9.617 -13.898 -0.45 1 91 289 LEU B C 1
ATOM 5020 O O . LEU B 1 289 ? -9.852 -15.07 -0.152 1 91 289 LEU B O 1
ATOM 5024 N N . ASP B 1 290 ? -8.727 -13.188 0.122 1 91.44 290 ASP B N 1
ATOM 5025 C CA . ASP B 1 290 ? -8 -13.711 1.274 1 91.44 290 ASP B CA 1
ATOM 5026 C C . ASP B 1 290 ? -8.766 -13.438 2.572 1 91.44 290 ASP B C 1
ATOM 5028 O O . ASP B 1 290 ? -9.836 -12.836 2.553 1 91.44 290 ASP B O 1
ATOM 5032 N N . ASP B 1 291 ? -8.266 -13.961 3.682 1 89.56 291 ASP B N 1
ATOM 5033 C CA . ASP B 1 291 ? -8.875 -13.789 4.996 1 89.56 291 ASP B CA 1
ATOM 5034 C C . ASP B 1 291 ? -9.039 -12.312 5.344 1 89.56 291 ASP B C 1
ATOM 5036 O O . ASP B 1 291 ? -8.047 -11.602 5.516 1 89.56 291 ASP B O 1
ATOM 5040 N N . PRO B 1 292 ? -10.25 -11.867 5.445 1 90.06 292 PRO B N 1
ATOM 5041 C CA . PRO B 1 292 ? -10.461 -10.453 5.766 1 90.06 292 PRO B CA 1
ATOM 5042 C C . PRO B 1 292 ? -9.891 -10.062 7.129 1 90.06 292 PRO B C 1
ATOM 5044 O O . PRO B 1 292 ? -9.555 -8.898 7.355 1 90.06 292 PRO B O 1
ATOM 5047 N N . ASP B 1 293 ? -9.711 -11 8.039 1 88.19 293 ASP B N 1
ATOM 5048 C CA . ASP B 1 293 ? -9.203 -10.734 9.375 1 88.19 293 ASP B CA 1
ATOM 5049 C C . ASP B 1 293 ? -7.75 -10.258 9.32 1 88.19 293 ASP B C 1
ATOM 5051 O O . ASP B 1 293 ? -7.246 -9.672 10.281 1 88.19 293 ASP B O 1
ATOM 5055 N N . GLU B 1 294 ? -7.125 -10.523 8.234 1 88.88 294 GLU B N 1
ATOM 5056 C CA . GLU B 1 294 ? -5.75 -10.062 8.062 1 88.88 294 GLU B CA 1
ATOM 5057 C C . GLU B 1 294 ? -5.691 -8.539 7.988 1 88.88 294 GLU B C 1
ATOM 5059 O O . GLU B 1 294 ? -4.645 -7.938 8.258 1 88.88 294 GLU B O 1
ATOM 5064 N N . LEU B 1 295 ? -6.801 -7.953 7.574 1 88.25 295 LEU B N 1
ATOM 5065 C CA . LEU B 1 295 ? -6.867 -6.496 7.508 1 88.25 295 LEU B CA 1
ATOM 5066 C C . LEU B 1 295 ? -7.121 -5.898 8.891 1 88.25 295 LEU B C 1
ATOM 5068 O O . LEU B 1 295 ? -6.738 -4.758 9.156 1 88.25 295 LEU B O 1
ATOM 5072 N N . ALA B 1 296 ? -7.91 -6.547 9.734 1 78.19 296 ALA B N 1
ATOM 5073 C CA . ALA B 1 296 ? -8.344 -6.055 11.039 1 78.19 296 ALA B CA 1
ATOM 5074 C C . ALA B 1 296 ? -7.23 -6.191 12.078 1 78.19 296 ALA B C 1
ATOM 5076 O O . ALA B 1 296 ? -7.188 -5.434 13.047 1 78.19 296 ALA B O 1
ATOM 5077 N N . ALA B 1 297 ? -6.012 -6.57 11.641 1 65.5 297 ALA B N 1
ATOM 5078 C CA . ALA B 1 297 ? -4.895 -6.859 12.539 1 65.5 297 ALA B CA 1
ATOM 5079 C C . ALA B 1 297 ? -5.348 -6.836 13.992 1 65.5 297 ALA B C 1
ATOM 5081 O O . ALA B 1 297 ? -6.488 -6.477 14.289 1 65.5 297 ALA B O 1
ATOM 5082 N N . GLN B 1 298 ? -4.461 -7.207 15.094 1 58.81 298 GLN B N 1
ATOM 5083 C CA . GLN B 1 298 ? -4.574 -7.465 16.516 1 58.81 298 GLN B CA 1
ATOM 5084 C C . GLN B 1 298 ? -5.203 -6.273 17.25 1 58.81 298 GLN B C 1
ATOM 5086 O O . GLN B 1 298 ? -5.074 -6.145 18.469 1 58.81 298 GLN B O 1
ATOM 5091 N N . ARG B 1 299 ? -5.938 -5.41 16.359 1 60.81 299 ARG B N 1
ATOM 5092 C CA . ARG B 1 299 ? -6.273 -4.266 17.203 1 60.81 299 ARG B CA 1
ATOM 5093 C C . ARG B 1 299 ? -7.73 -4.324 17.641 1 60.81 299 ARG B C 1
ATOM 5095 O O . ARG B 1 299 ? -8.578 -4.902 16.953 1 60.81 299 ARG B O 1
ATOM 5102 N N . ALA B 1 300 ? -7.906 -3.863 18.844 1 61.25 300 ALA B N 1
ATOM 5103 C CA . ALA B 1 300 ? -9.195 -3.676 19.5 1 61.25 300 ALA B CA 1
ATOM 5104 C C . ALA B 1 300 ? -10.039 -2.637 18.766 1 61.25 300 ALA B C 1
ATOM 5106 O O . ALA B 1 300 ? -9.539 -1.93 17.891 1 61.25 300 ALA B O 1
ATOM 5107 N N . GLY B 1 301 ? -11.438 -2.857 18.672 1 72.69 301 GLY B N 1
ATOM 5108 C CA . GLY B 1 301 ? -12.383 -1.84 18.219 1 72.69 301 GLY B CA 1
ATOM 5109 C C . GLY B 1 301 ? -13.266 -2.299 17.078 1 72.69 301 GLY B C 1
ATOM 5110 O O . GLY B 1 301 ? -13.727 -3.443 17.062 1 72.69 301 GLY B O 1
ATOM 5111 N N . VAL B 1 302 ? -13.453 -1.409 16.172 1 79.12 302 VAL B N 1
ATOM 5112 C CA . VAL B 1 302 ? -14.461 -1.571 15.125 1 79.12 302 VAL B CA 1
ATOM 5113 C C . VAL B 1 302 ? -14.031 -2.67 14.156 1 79.12 302 VAL B C 1
ATOM 5115 O O . VAL B 1 302 ? -14.859 -3.461 13.695 1 79.12 302 VAL B O 1
ATOM 5118 N N . LEU B 1 303 ? -12.711 -2.809 13.938 1 84.81 303 LEU B N 1
ATOM 5119 C CA . LEU B 1 303 ? -12.227 -3.807 12.984 1 84.81 303 LEU B CA 1
ATOM 5120 C C . LEU B 1 303 ? -12.242 -5.199 13.609 1 84.81 303 LEU B C 1
ATOM 5122 O O . LEU B 1 303 ? -12.43 -6.195 12.906 1 84.81 303 LEU B O 1
ATOM 5126 N N . ALA B 1 304 ? -12.125 -5.184 14.945 1 82.5 304 ALA B N 1
ATOM 5127 C CA . ALA B 1 304 ? -12.133 -6.473 15.641 1 82.5 304 ALA B CA 1
ATOM 5128 C C . ALA B 1 304 ? -13.508 -7.125 15.57 1 82.5 304 ALA B C 1
ATOM 5130 O O . ALA B 1 304 ? -13.617 -8.352 15.547 1 82.5 304 ALA B O 1
ATOM 5131 N N . SER B 1 305 ? -14.562 -6.266 15.5 1 84.88 305 SER B N 1
ATOM 5132 C CA . SER B 1 305 ? -15.93 -6.781 15.461 1 84.88 305 SER B CA 1
ATOM 5133 C C . SER B 1 305 ? -16.609 -6.449 14.133 1 84.88 305 SER B C 1
ATOM 5135 O O . SER B 1 305 ? -17.812 -6.207 14.086 1 84.88 305 SER B O 1
ATOM 5137 N N . TRP B 1 306 ? -15.812 -6.445 13.125 1 87.75 306 TRP B N 1
ATOM 5138 C CA . TRP B 1 306 ? -16.344 -5.977 11.844 1 87.75 306 TRP B CA 1
ATOM 5139 C C . TRP B 1 306 ? -17.484 -6.871 11.367 1 87.75 306 TRP B C 1
ATOM 5141 O O . TRP B 1 306 ? -18.422 -6.395 10.727 1 87.75 306 TRP B O 1
ATOM 5151 N N . GLN B 1 307 ? -17.484 -8.133 11.727 1 85.94 307 GLN B N 1
ATOM 5152 C CA . GLN B 1 307 ? -18.484 -9.094 11.25 1 85.94 307 GLN B CA 1
ATOM 5153 C C . GLN B 1 307 ? -19.859 -8.75 11.781 1 85.94 307 GLN B C 1
ATOM 5155 O O . GLN B 1 307 ? -20.875 -9.109 11.18 1 85.94 307 GLN B O 1
ATOM 5160 N N . GLU B 1 308 ? -19.828 -8.062 12.836 1 85.88 308 GLU B N 1
ATOM 5161 C CA . GLU B 1 308 ? -21.094 -7.73 13.484 1 85.88 308 GLU B CA 1
ATOM 5162 C C . GLU B 1 308 ? -21.625 -6.391 13 1 85.88 308 GLU B C 1
ATOM 5164 O O . GLU B 1 308 ? -22.703 -5.957 13.414 1 85.88 308 GLU B O 1
ATOM 5169 N N . ARG B 1 309 ? -21 -5.809 12.117 1 87 309 ARG B N 1
ATOM 5170 C CA . ARG B 1 309 ? -21.406 -4.488 11.648 1 87 309 ARG B CA 1
ATOM 5171 C C . ARG B 1 309 ? -21.859 -4.535 10.195 1 87 309 ARG B C 1
ATOM 5173 O O . ARG B 1 309 ? -21.047 -4.605 9.281 1 87 309 ARG B O 1
ATOM 5180 N N . PRO B 1 310 ? -23.062 -4.395 9.953 1 83.12 310 PRO B N 1
ATOM 5181 C CA . PRO B 1 310 ? -23.594 -4.504 8.586 1 83.12 310 PRO B CA 1
ATOM 5182 C C . PRO B 1 310 ? -23.094 -3.387 7.672 1 83.12 310 PRO B C 1
ATOM 5184 O O . PRO B 1 310 ? -23.094 -3.537 6.449 1 83.12 310 PRO B O 1
ATOM 5187 N N . SER B 1 311 ? -22.688 -2.312 8.273 1 87.88 311 SER B N 1
ATOM 5188 C CA . SER B 1 311 ? -22.281 -1.154 7.48 1 87.88 311 SER B CA 1
ATOM 5189 C C . SER B 1 311 ? -20.797 -1.219 7.121 1 87.88 311 SER B C 1
ATOM 5191 O O . SER B 1 311 ? -20.266 -0.294 6.508 1 87.88 311 SER B O 1
ATOM 5193 N N . LEU B 1 312 ? -20.219 -2.35 7.496 1 91.25 312 LEU B N 1
ATOM 5194 C CA . LEU B 1 312 ? -18.781 -2.422 7.297 1 91.25 312 LEU B CA 1
ATOM 5195 C C . LEU B 1 312 ? -18.406 -3.664 6.496 1 91.25 312 LEU B C 1
ATOM 5197 O O . LEU B 1 312 ? -18.875 -4.766 6.797 1 91.25 312 LEU B O 1
ATOM 5201 N N . ARG B 1 313 ? -17.672 -3.447 5.469 1 91.56 313 ARG B N 1
ATOM 5202 C CA . ARG B 1 313 ? -17.125 -4.539 4.672 1 91.56 313 ARG B CA 1
ATOM 5203 C C . ARG B 1 313 ? -15.609 -4.41 4.539 1 91.56 313 ARG B C 1
ATOM 5205 O O . ARG B 1 313 ? -15.078 -3.299 4.508 1 91.56 313 ARG B O 1
ATOM 5212 N N . LEU B 1 314 ? -14.969 -5.547 4.527 1 91.31 314 LEU B N 1
ATOM 5213 C CA . LEU B 1 314 ? -13.531 -5.598 4.316 1 91.31 314 LEU B CA 1
ATOM 5214 C C . LEU B 1 314 ? -13.203 -6.27 2.984 1 91.31 314 LEU B C 1
ATOM 5216 O O . LEU B 1 314 ? -13.758 -7.32 2.658 1 91.31 314 LEU B O 1
ATOM 5220 N N . LEU B 1 315 ? -12.398 -5.676 2.186 1 91.81 315 LEU B N 1
ATOM 5221 C CA . LEU B 1 315 ? -11.984 -6.258 0.914 1 91.81 315 LEU B CA 1
ATOM 5222 C C . LEU B 1 315 ? -10.508 -6.637 0.948 1 91.81 315 LEU B C 1
ATOM 5224 O O . LEU B 1 315 ? -9.633 -5.762 1.004 1 91.81 315 LEU B O 1
ATOM 5228 N N . ASN B 1 316 ? -10.211 -7.883 0.918 1 92.69 316 ASN B N 1
ATOM 5229 C CA . ASN B 1 316 ? -8.852 -8.414 0.881 1 92.69 316 ASN B CA 1
ATOM 5230 C C . ASN B 1 316 ? -8.602 -9.242 -0.376 1 92.69 316 ASN B C 1
ATOM 5232 O O . ASN B 1 316 ? -8.609 -10.469 -0.324 1 92.69 316 ASN B O 1
ATOM 5236 N N . LEU B 1 317 ? -8.305 -8.578 -1.449 1 92.62 317 LEU B N 1
ATOM 5237 C CA . LEU B 1 317 ? -8.07 -9.234 -2.734 1 92.62 317 LEU B CA 1
ATOM 5238 C C . LEU B 1 317 ? -6.648 -9.773 -2.816 1 92.62 317 LEU B C 1
ATOM 5240 O O . LEU B 1 317 ? -5.715 -9.164 -2.291 1 92.62 317 LEU B O 1
ATOM 5244 N N . VAL B 1 318 ? -6.484 -10.828 -3.58 1 93.38 318 VAL B N 1
ATOM 5245 C CA . VAL B 1 318 ? -5.18 -11.484 -3.605 1 93.38 318 VAL B CA 1
ATOM 5246 C C . VAL B 1 318 ? -4.422 -11.086 -4.867 1 93.38 318 VAL B C 1
ATOM 5248 O O . VAL B 1 318 ? -3.213 -10.852 -4.828 1 93.38 318 VAL B O 1
ATOM 5251 N N . TYR B 1 319 ? -5.113 -11.039 -6.004 1 93.44 319 TYR B N 1
ATOM 5252 C CA . TYR B 1 319 ? -4.402 -10.836 -7.262 1 93.44 319 TYR B CA 1
ATOM 5253 C C . TYR B 1 319 ? -4.969 -9.641 -8.023 1 93.44 319 TYR B C 1
ATOM 5255 O O . TYR B 1 319 ? -6.039 -9.133 -7.684 1 93.44 319 TYR B O 1
ATOM 5263 N N . ASP B 1 320 ? -4.211 -9.156 -8.945 1 93.06 320 ASP B N 1
ATOM 5264 C CA . ASP B 1 320 ? -4.711 -8.188 -9.922 1 93.06 320 ASP B CA 1
ATOM 5265 C C . ASP B 1 320 ? -4.242 -8.531 -11.328 1 93.06 320 ASP B C 1
ATOM 5267 O O . ASP B 1 320 ? -3.521 -9.508 -11.531 1 93.06 320 ASP B O 1
ATOM 5271 N N . ALA B 1 321 ? -4.832 -7.883 -12.273 1 93.25 321 ALA B N 1
ATOM 5272 C CA . ALA B 1 321 ? -4.527 -8.086 -13.688 1 93.25 321 ALA B CA 1
ATOM 5273 C C . ALA B 1 321 ? -3.869 -6.848 -14.289 1 93.25 321 ALA B C 1
ATOM 5275 O O . ALA B 1 321 ? -4.469 -5.77 -14.305 1 93.25 321 ALA B O 1
ATOM 5276 N N . THR B 1 322 ? -2.658 -6.984 -14.711 1 94.75 322 THR B N 1
ATOM 5277 C CA . THR B 1 322 ? -1.938 -5.906 -15.375 1 94.75 322 THR B CA 1
ATOM 5278 C C . THR B 1 322 ? -2.164 -5.949 -16.891 1 94.75 322 THR B C 1
ATOM 5280 O O . THR B 1 322 ? -1.869 -6.957 -17.531 1 94.75 322 THR B O 1
ATOM 5283 N N . PRO B 1 323 ? -2.666 -4.871 -17.422 1 93.25 323 PRO B N 1
ATOM 5284 C CA . PRO B 1 323 ? -2.863 -4.855 -18.875 1 93.25 323 PRO B CA 1
ATOM 5285 C C . PRO B 1 323 ? -1.558 -5.012 -19.656 1 93.25 323 PRO B C 1
ATOM 5287 O O . PRO B 1 323 ? -0.512 -4.527 -19.219 1 93.25 323 PRO B O 1
ATOM 5290 N N . PRO B 1 324 ? -1.671 -5.656 -20.875 1 94.88 324 PRO B N 1
ATOM 5291 C CA . PRO B 1 324 ? -0.458 -5.918 -21.656 1 94.88 324 PRO B CA 1
ATOM 5292 C C . PRO B 1 324 ? 0.263 -4.637 -22.078 1 94.88 324 PRO B C 1
ATOM 5294 O O . PRO B 1 324 ? 1.488 -4.633 -22.219 1 94.88 324 PRO B O 1
ATOM 5297 N N . GLY B 1 325 ? -0.459 -3.557 -22.234 1 95 325 GLY B N 1
ATOM 5298 C CA . GLY B 1 325 ? 0.143 -2.299 -22.641 1 95 325 GLY B CA 1
ATOM 5299 C C . GLY B 1 325 ? 1.115 -1.741 -21.625 1 95 325 GLY B C 1
ATOM 5300 O O . GLY B 1 325 ? 1.922 -0.864 -21.938 1 95 325 GLY B O 1
ATOM 5301 N N . LEU B 1 326 ? 1.078 -2.248 -20.391 1 95.69 326 LEU B N 1
ATOM 5302 C CA . LEU B 1 326 ? 1.939 -1.747 -19.328 1 95.69 326 LEU B CA 1
ATOM 5303 C C . LEU B 1 326 ? 3.178 -2.623 -19.172 1 95.69 326 LEU B C 1
ATOM 5305 O O . LEU B 1 326 ? 4.035 -2.35 -18.328 1 95.69 326 LEU B O 1
ATOM 5309 N N . VAL B 1 327 ? 3.287 -3.641 -19.984 1 97.38 327 VAL B N 1
ATOM 5310 C CA . VAL B 1 327 ? 4.383 -4.602 -19.906 1 97.38 327 VAL B CA 1
ATOM 5311 C C . VAL B 1 327 ? 5.27 -4.492 -21.141 1 97.38 327 VAL B C 1
ATOM 5313 O O . VAL B 1 327 ? 4.801 -4.668 -22.266 1 97.38 327 VAL B O 1
ATOM 5316 N N . ALA B 1 328 ? 6.512 -4.188 -20.906 1 97.31 328 ALA B N 1
ATOM 5317 C CA . ALA B 1 328 ? 7.445 -4.016 -22.016 1 97.31 328 ALA B CA 1
ATOM 5318 C C . ALA B 1 328 ? 7.824 -5.359 -22.625 1 97.31 328 ALA B C 1
ATOM 5320 O O . ALA B 1 328 ? 7.941 -5.48 -23.859 1 97.31 328 ALA B O 1
ATOM 5321 N N . LEU B 1 329 ? 8.031 -6.316 -21.75 1 96.19 329 LEU B N 1
ATOM 5322 C CA . LEU B 1 329 ? 8.531 -7.609 -22.219 1 96.19 329 LEU B CA 1
ATOM 5323 C C . LEU B 1 329 ? 8.188 -8.711 -21.219 1 96.19 329 LEU B C 1
ATOM 5325 O O . LEU B 1 329 ? 8.211 -8.477 -20 1 96.19 329 LEU B O 1
ATOM 5329 N N . VAL B 1 330 ? 7.891 -9.891 -21.766 1 97.31 330 VAL B N 1
ATOM 5330 C CA . VAL B 1 330 ? 7.742 -11.094 -20.953 1 97.31 330 VAL B CA 1
ATOM 5331 C C . VAL B 1 330 ? 8.898 -12.047 -21.234 1 97.31 330 VAL B C 1
ATOM 5333 O O . VAL B 1 330 ? 9.148 -12.414 -22.391 1 97.31 330 VAL B O 1
ATOM 5336 N N . ILE B 1 331 ? 9.57 -12.445 -20.203 1 97.69 331 ILE B N 1
ATOM 5337 C CA . ILE B 1 331 ? 10.688 -13.367 -20.344 1 97.69 331 ILE B CA 1
ATOM 5338 C C . ILE B 1 331 ? 10.25 -14.773 -19.953 1 97.69 331 ILE B C 1
ATOM 5340 O O . ILE B 1 331 ? 9.859 -15.016 -18.812 1 97.69 331 ILE B O 1
ATOM 5344 N N . THR B 1 332 ? 10.312 -15.695 -20.891 1 97.38 332 THR B N 1
ATOM 5345 C CA . THR B 1 332 ? 9.945 -17.094 -20.688 1 97.38 332 THR B CA 1
ATOM 5346 C C . THR B 1 332 ? 11.125 -18.016 -20.984 1 97.38 332 THR B C 1
ATOM 5348 O O . THR B 1 332 ? 12.195 -17.547 -21.391 1 97.38 332 THR B O 1
ATOM 5351 N N . GLU B 1 333 ? 10.914 -19.266 -20.812 1 97.12 333 GLU B N 1
ATOM 5352 C CA . GLU B 1 333 ? 11.984 -20.219 -21.125 1 97.12 333 GLU B CA 1
ATOM 5353 C C . GLU B 1 333 ? 12.164 -20.344 -22.641 1 97.12 333 GLU B C 1
ATOM 5355 O O . GLU B 1 333 ? 13.172 -20.891 -23.109 1 97.12 333 GLU B O 1
ATOM 5360 N N . LEU B 1 334 ? 11.242 -19.844 -23.438 1 95.5 334 LEU B N 1
ATOM 5361 C CA . LEU B 1 334 ? 11.352 -19.812 -24.891 1 95.5 334 LEU B CA 1
ATOM 5362 C C . LEU B 1 334 ? 12.062 -18.531 -25.344 1 95.5 334 LEU B C 1
ATOM 5364 O O . LEU B 1 334 ? 12.32 -18.359 -26.531 1 95.5 334 LEU B O 1
ATOM 5368 N N . GLY B 1 335 ? 12.375 -17.688 -24.359 1 95.25 335 GLY B N 1
ATOM 5369 C CA . GLY B 1 335 ? 12.953 -16.391 -24.656 1 95.25 335 GLY B CA 1
ATOM 5370 C C . GLY B 1 335 ? 12.008 -15.234 -24.375 1 95.25 335 GLY B C 1
ATOM 5371 O O . GLY B 1 335 ? 10.906 -15.438 -23.859 1 95.25 335 GLY B O 1
ATOM 5372 N N . PRO B 1 336 ? 12.531 -14.039 -24.594 1 95.56 336 PRO B N 1
ATOM 5373 C CA . PRO B 1 336 ? 11.672 -12.859 -24.438 1 95.56 336 PRO B CA 1
ATOM 5374 C C . PRO B 1 336 ? 10.562 -12.797 -25.469 1 95.56 336 PRO B C 1
ATOM 5376 O O . PRO B 1 336 ? 10.805 -13.039 -26.656 1 95.56 336 PRO B O 1
ATOM 5379 N N . LEU B 1 337 ? 9.383 -12.539 -25.062 1 94.75 337 LEU B N 1
ATOM 5380 C CA . LEU B 1 337 ? 8.211 -12.477 -25.922 1 94.75 337 LEU B CA 1
ATOM 5381 C C . LEU B 1 337 ? 7.359 -11.258 -25.594 1 94.75 337 LEU B C 1
ATOM 5383 O O . LEU B 1 337 ? 7.312 -10.828 -24.438 1 94.75 337 LEU B O 1
ATOM 5387 N N . PRO B 1 338 ? 6.734 -10.672 -26.625 1 93.19 338 PRO B N 1
ATOM 5388 C CA . PRO B 1 338 ? 5.68 -9.719 -26.281 1 93.19 338 PRO B CA 1
ATOM 5389 C C . PRO B 1 338 ? 4.469 -10.375 -25.641 1 93.19 338 PRO B C 1
ATOM 5391 O O . PRO B 1 338 ? 4.266 -11.586 -25.781 1 93.19 338 PRO B O 1
ATOM 5394 N N . CYS B 1 339 ? 3.666 -9.68 -24.938 1 89.06 339 CYS B N 1
ATOM 5395 C CA . CYS B 1 339 ? 2.486 -10.211 -24.266 1 89.06 339 CYS B CA 1
ATOM 5396 C C . CYS B 1 339 ? 1.499 -10.789 -25.266 1 89.06 339 CYS B C 1
ATOM 5398 O O . CYS B 1 339 ? 0.748 -11.711 -24.953 1 89.06 339 CYS B O 1
ATOM 5400 N N . SER B 1 340 ? 1.621 -10.281 -26.484 1 87.88 340 SER B N 1
ATOM 5401 C CA . SER B 1 340 ? 0.677 -10.688 -27.516 1 87.88 340 SER B CA 1
ATOM 5402 C C . SER B 1 340 ? 1 -12.086 -28.047 1 87.88 340 SER B C 1
ATOM 5404 O O . SER B 1 340 ? 0.215 -12.672 -28.797 1 87.88 340 SER B O 1
ATOM 5406 N N . SER B 1 341 ? 2.037 -12.648 -27.609 1 86.94 341 SER B N 1
ATOM 5407 C CA . SER B 1 341 ? 2.486 -13.93 -28.141 1 86.94 341 SER B CA 1
ATOM 5408 C C . SER B 1 341 ? 1.819 -15.094 -27.422 1 86.94 341 SER B C 1
ATOM 5410 O O . SER B 1 341 ? 2.035 -16.25 -27.781 1 86.94 341 SER B O 1
ATOM 5412 N N . VAL B 1 342 ? 0.987 -14.852 -26.422 1 87.75 342 VAL B N 1
ATOM 5413 C CA . VAL B 1 342 ? 0.453 -15.875 -25.547 1 87.75 342 VAL B CA 1
ATOM 5414 C C . VAL B 1 342 ? -0.358 -16.891 -26.344 1 87.75 342 VAL B C 1
ATOM 5416 O O . VAL B 1 342 ? -0.148 -18.094 -26.234 1 87.75 342 VAL B O 1
ATOM 5419 N N . PRO B 1 343 ? -1.23 -16.469 -27.25 1 86.31 343 PRO B N 1
ATOM 5420 C CA . PRO B 1 343 ? -2.027 -17.453 -28 1 86.31 343 PRO B CA 1
ATOM 5421 C C . PRO B 1 343 ? -1.169 -18.375 -28.859 1 86.31 343 PRO B C 1
ATOM 5423 O O . PRO B 1 343 ? -1.479 -19.562 -28.984 1 86.31 343 PRO B O 1
ATOM 5426 N N . VAL B 1 344 ? -0.122 -17.859 -29.359 1 89 344 VAL B N 1
ATOM 5427 C CA . VAL B 1 344 ? 0.766 -18.656 -30.188 1 89 344 VAL B CA 1
ATOM 5428 C C . VAL B 1 344 ? 1.448 -19.719 -29.344 1 89 344 VAL B C 1
ATOM 5430 O O . VAL B 1 344 ? 1.518 -20.891 -29.734 1 89 344 VAL B O 1
ATOM 5433 N N . VAL B 1 345 ? 1.88 -19.328 -28.219 1 90.75 345 VAL B N 1
ATOM 5434 C CA . VAL B 1 345 ? 2.559 -20.266 -27.312 1 90.75 345 VAL B CA 1
ATOM 5435 C C . VAL B 1 345 ? 1.587 -21.344 -26.859 1 90.75 345 VAL B C 1
ATOM 5437 O O . VAL B 1 345 ? 1.943 -22.531 -26.812 1 90.75 345 VAL B O 1
ATOM 5440 N N . LEU B 1 346 ? 0.39 -20.969 -26.594 1 89.06 346 LEU B N 1
ATOM 5441 C CA . LEU B 1 346 ? -0.628 -21.906 -26.141 1 89.06 346 LEU B CA 1
ATOM 5442 C C . LEU B 1 346 ? -0.955 -22.922 -27.234 1 89.06 346 LEU B C 1
ATOM 5444 O O . LEU B 1 346 ? -1.149 -24.109 -26.953 1 89.06 346 LEU B O 1
ATOM 5448 N N . ARG B 1 347 ? -0.98 -22.531 -28.453 1 85.81 347 ARG B N 1
ATOM 5449 C CA . ARG B 1 347 ? -1.271 -23.422 -29.562 1 85.81 347 ARG B CA 1
ATOM 5450 C C . ARG B 1 347 ? -0.166 -24.453 -29.75 1 85.81 347 ARG B C 1
ATOM 5452 O O . ARG B 1 347 ? -0.443 -25.641 -29.984 1 85.81 347 ARG B O 1
ATOM 5459 N N . VAL B 1 348 ? 0.996 -24.016 -29.625 1 82.12 348 VAL B N 1
ATOM 5460 C CA . VAL B 1 348 ? 2.137 -24.906 -29.797 1 82.12 348 VAL B CA 1
ATOM 5461 C C . VAL B 1 348 ? 2.17 -25.938 -28.672 1 82.12 348 VAL B C 1
ATOM 5463 O O . VAL B 1 348 ? 2.434 -27.109 -28.906 1 82.12 348 VAL B O 1
ATOM 5466 N N . LYS B 1 349 ? 1.779 -25.594 -27.547 1 78.94 349 LYS B N 1
ATOM 5467 C CA . LYS B 1 349 ? 1.841 -26.453 -26.359 1 78.94 349 LYS B CA 1
ATOM 5468 C C . LYS B 1 349 ? 0.683 -27.453 -26.359 1 78.94 349 LYS B C 1
ATOM 5470 O O . LYS B 1 349 ? 0.814 -28.547 -25.828 1 78.94 349 LYS B O 1
ATOM 5475 N N . ASN B 1 350 ? -0.443 -26.953 -26.812 1 71.56 350 ASN B N 1
ATOM 5476 C CA . ASN B 1 350 ? -1.587 -27.859 -26.875 1 71.56 350 ASN B CA 1
ATOM 5477 C C . ASN B 1 350 ? -1.362 -28.969 -27.891 1 71.56 350 ASN B C 1
ATOM 5479 O O . ASN B 1 350 ? -1.947 -30.047 -27.781 1 71.56 350 ASN B O 1
ATOM 5483 N N . VAL B 1 351 ? -0.5 -28.766 -28.844 1 56.09 351 VAL B N 1
ATOM 5484 C CA . VAL B 1 351 ? -0.19 -29.797 -29.844 1 56.09 351 VAL B CA 1
ATOM 5485 C C . VAL B 1 351 ? 0.774 -30.812 -29.25 1 56.09 351 VAL B C 1
ATOM 5487 O O . VAL B 1 351 ? 0.698 -32 -29.562 1 56.09 351 VAL B O 1
ATOM 5490 N N . GLU B 1 352 ? 1.597 -30.438 -28.344 1 55.16 352 GLU B N 1
ATOM 5491 C CA . GLU B 1 352 ? 2.516 -31.375 -27.719 1 55.16 352 GLU B CA 1
ATOM 5492 C C . GLU B 1 352 ? 1.795 -32.25 -26.688 1 55.16 352 GLU B C 1
ATOM 5494 O O . GLU B 1 352 ? 2.074 -33.438 -26.562 1 55.16 352 GLU B O 1
#

Sequence (704 aa):
MRQDYGPKVNLFSHLHQYSRKKPLTQEMSIPSTVIHPAVVRLGLQYSSGLINGSNTRCIALLQAFKQVIRDYSTPPNEELSRDLVAKLKPYISFLNQCRPLSASMGNAIKHLKKEISGLPSTKKEEEAKKKLQDFIDQFVRERISLAAEAISKYALEKINDNDVILVYGCSSLVKRMLCDAHDKGRVFRVIVVDSRPRLEGRDMLRQLVRQGIHCTYVLISAISYVLPEVSKVLLGAHALLANGSVMSRVGTSQIALMAQAYNVPVLVCCETYKFCERVQTDSFVSNELDDPDELAAQRAGVLASWQERPSLRLLNLVYDATPPGLVALVITELGPLPCSSVPVVLRVKNVEMRQDYGPKVNLFSHLHQYSRKKPLTQEMSIPSTVIHPAVVRLGLQYSSGLINGSNTRCIALLQAFKQVIRDYSTPPNEELSRDLVAKLKPYISFLNQCRPLSASMGNAIKHLKKEISGLPSTKKEEEAKKKLQDFIDQFVRERISLAAEAISKYALEKINDNDVILVYGCSSLVKRMLCDAHDKGRVFRVIVVDSRPRLEGRDMLRQLVRQGIHCTYVLISAISYVLPEVSKVLLGAHALLANGSVMSRVGTSQIALMAQAYNVPVLVCCETYKFCERVQTDSFVSNELDDPDELAAQRAGVLASWQERPSLRLLNLVYDATPPGLVALVITELGPLPCSSVPVVLRVKNVE

Solvent-accessible surface area (backbone atoms only — not comparable to full-atom values): 37176 Å² total; per-residue (Å²): 100,73,68,67,50,64,62,64,44,73,92,48,58,89,46,66,31,44,49,66,83,52,70,66,74,84,36,52,77,66,65,67,85,77,44,56,64,56,52,54,54,47,22,52,32,42,41,63,54,75,50,56,61,62,65,56,40,33,53,51,50,52,52,31,48,40,50,51,47,69,71,55,73,69,55,90,98,55,53,54,36,62,51,52,53,59,61,44,48,64,52,52,52,49,36,37,70,38,38,75,70,50,54,33,38,50,46,53,48,52,53,49,46,50,56,40,59,65,52,64,87,84,55,54,66,71,59,49,41,50,50,52,44,49,48,53,54,49,45,50,42,51,54,46,52,50,22,47,53,42,22,29,57,57,48,41,75,74,61,51,71,72,34,25,36,36,34,60,39,60,37,70,63,51,49,50,28,54,51,51,33,44,73,73,65,49,46,50,37,34,36,39,27,23,49,83,80,78,42,44,16,56,60,39,46,44,55,39,48,72,72,67,41,34,36,35,42,35,47,59,52,53,46,82,76,50,46,83,68,36,57,33,33,50,36,49,50,53,26,38,26,38,71,17,21,35,29,23,56,44,33,48,38,57,52,32,52,54,29,53,75,65,73,27,49,27,35,35,41,41,49,67,60,19,47,36,84,50,72,60,88,52,40,69,84,70,60,47,45,44,43,45,66,61,75,34,49,100,42,86,59,61,54,60,48,32,74,77,33,90,43,42,28,51,59,37,66,46,50,28,45,24,58,37,92,50,46,70,36,32,34,21,52,92,38,78,37,57,42,78,45,38,53,59,54,51,53,58,55,72,69,103,101,72,68,67,48,64,62,65,45,73,93,49,58,89,45,65,33,43,49,67,86,51,70,67,74,83,36,51,77,65,65,67,85,78,44,58,65,54,52,52,52,47,24,51,32,43,41,63,53,76,48,56,61,64,65,55,42,33,52,52,50,52,53,31,49,41,51,51,49,70,70,55,73,71,55,89,98,54,53,56,37,63,51,53,52,58,60,43,48,64,51,51,51,50,35,37,69,39,38,75,70,50,55,34,39,51,47,51,48,51,53,48,47,50,56,40,58,65,49,62,87,85,54,54,66,70,59,49,42,50,51,51,44,49,49,50,54,47,46,49,42,53,54,47,52,51,23,46,54,42,23,30,58,58,49,43,76,72,61,51,73,73,34,26,36,35,36,60,37,60,37,69,64,52,49,50,28,55,51,51,33,44,74,73,65,50,46,51,37,36,38,39,28,22,49,82,77,77,42,43,15,57,59,39,46,44,54,41,48,73,73,67,41,36,35,34,42,34,47,60,53,51,46,82,77,50,46,83,68,35,57,33,33,50,36,51,49,54,24,39,25,38,72,18,19,36,29,24,56,43,31,50,36,58,52,32,53,52,29,52,77,66,72,28,50,28,37,36,43,42,49,69,60,21,47,38,83,50,76,58,87,54,40,71,85,70,60,47,46,44,43,46,67,60,74,33,49,101,43,85,60,58,55,60,48,34,75,77,33,90,45,42,28,53,58,36,66,46,49,27,45,25,58,38,91,49,45,69,36,31,34,22,53,90,37,76,37,56,42,79,46,38,52,59,56,51,53,58,56,71,71,103

InterPro domains:
  IPR000649 Initiation factor 2B-related [PF01008] (51-338)
  IPR037171 NagB/RpiA transferase-like [SSF100950] (7-347)
  IPR042529 Initiation factor 2B-like, C-terminal [G3DSA:3.40.50.10470] (146-349)

Nearest PDB structures (foldseek):
  7kmf-assembly1_F  TM=9.708E-01  e=2.200E-46  Homo sapiens
  7d44-assembly1_G  TM=9.623E-01  e=2.974E-47  Homo sapiens
  7kmf-assembly1_E  TM=9.712E-01  e=4.948E-45  Homo sapiens
  5b04-assembly1_H  TM=9.391E-01  e=9.279E-41  Schizosaccharomyces pombe 972h-
  3a9c-assembly1_B  TM=7.517E-01  e=8.416E-25  Thermococcus kodakarensis

pLDDT: mean 91.49, std 9.56, range [52.88, 98.81]

Secondary structure (DSSP, 8-state):
-PPP-S---GGGTTS----TTS-SGGG-SS-GGGS-HHHHHHHHHHHHTSS-SHHHHHHHHHHHHHHHHHH--PPTT--HHHHHHHHHHHHHHHHHHHSPPPHHHHHHHHHHHHHHHTS-TTS-HHHHHHHHHHHHHHHIIIIIIIHHHHHHHHHHTT--TTEEEEEES--HHHHHHHHHHHHTT--EEEEEEE-TTT-THHHHHHHHHHTT-EEEEEEGGGHHHHGGG--EEEEE-SEE-TTSPEEEETTHHHHHHHHHHTT--EEEE--GGGB-S---SSSSSS--B--THHHHTT--STTTTGGG-TTEEE--B-EEEE-GGG-SEEEETTEEE-GGGHHHHHHHHHH-/-PPP-S---GGGTTS----TTS-SGGG-SS-GGGS-HHHHHHHHHHHHTSS-SHHHHHHHHHHHHHHHHHH--PPTT--HHHHHHHHHHHHHHHHHHHSPPPHHHHHHHHHHHHHHHTS-TTS-HHHHHHHHHHHHHHHIIIIIIIHHHHHHHHHHTT--TTEEEEEES--HHHHHHHHHHHHTT--EEEEEEE-TTT-THHHHHHHHHHHT-EEEEEEGGGHHHHGGG--EEEEE-SEE-TTSPEEEETTHHHHHHHHHHTT--EEEE--GGGB-S---SSSSSS--B--THHHHTT--STTTTGGG-TTEEE--B-EEEE-GGG-SEEEETTEEE-GGGHHHHHHHHHH-

Radius of gyration: 29.65 Å; Cα contacts (8 Å, |Δi|>4): 1278; chains: 2; bounding box: 59×107×64 Å